Protein 3G5K (pdb70)

Secondary structure (DSSP, 8-state):
---------TT-GGGTSPPBPPPGGGTT-HHHHHHHHHHHHHHHHTT-SEEEGGGGT--BSEEEEEE-HHHHHTS-HHHHHHHT---EEEEEEEEEEEEEEEEEEEEEEE--TTSTTEEEEEEEEEEEEEEEE-TTS-EEEEEEEHHHHHHHHHHHHHHTT--GGGTS-GGG-EETT------/---------TT-GGGGS-PBPPPGGGTT-HHHHHHHHHHHHHHHHHT-SEEEGGGGT--BSEEEEEE-HHHHHTS-HHHHHHHT---EEEEEEEEEEEEEEEEEEEEEEE--TTSTTEEEEEEEEEEEEEEEE-TTS-EEEEEEEHHHHHHHHHHHHHHTT--GGGTS-GGG-EETT------/---------TT-GGGTS-PBPPPGGGTTSHHHHHHHHHHHHHHHHHT-SEEEGGGGT--BSEEEEEE-HHHHHHS-HHHHHHHT---EEEEEEEEEEEEEEEEEEEEEEE--TTSTTEEEEEEEEEEEEEEEE-TTS-EEEEEEEHHHHHHHHHHHHHHTT--GGGTS-GGG-EETT------/---------TT-GGGTSPPBPPPGGGTTSHHHHHHHHHHHHHHHHTT-SEEEGGGGT--BSEEEEEE-HHHHHHS-HHHHHHHT---EEEEEEEEEEEEEEEEEEEEEEE--TTSTTEEEEEEEEEEEEEEEE-TTS-EEEEEEEHHHHHHHHHHHHHHTT--GGGTS-GGG-EETT------

Foldseek 3Di:
DDDDFAFAAPPPQLQQAQAAADDPVQFPDDVLVVQVVVQVVVCVVVVHFKDASSRRVHRYAKMKGFFDPVSLVVDPPVVCVVQVNDGDHMDMFGPKDKAADAQDWDWDWDDDSNHPFKIFIFIFGFKMKIWHAGSNGHIDIDIDGGVRRVNVVQRVCSNNSHHRVVGGPVVRIDGPVDDDDDD/DDDDFAFAAPVPQLQQAAAAADDPVCQVHPVLVVQVVVQVVVCVVVVHFKGASSRRVHRYQKMKGFFDPVSQVVDPDVVCVLQVPDGDHMAMFGPKDKAADAQDWDWDWDDDSNHPFKIFIFIFGFKMKIWGAGSNRHIDIDIDGGPRRVNVVQRNCSNNSHHRVVGGPVVRMDGPVDDDDDD/DDDDFAFAAPVPQLQQAAAAADDPVCQVHPVVVVQVVVQVVVCVVVVHFKGASSRRVHRYGKMKGFFDPVNLVVDDPVVSVLQVDDGDHMAMFGPKDKAQDAADWDWDWDDDSRHPFKIFIFIFGFKMWMWGAGSNGDIDIGIHGGVSRVRVVQRVCSNNSDHRVVGGPVVGMDGPVDDDDDD/DDDDFAFAAPPPQLQQAQAAADDPVQFPHPVLVVQVVVQVVVCVVVVHAKGASSRRVHRYGKMKGFFDPVNLVVDDVVVSVLQVPDGDHMDMFGPKDKAADAQDWDWDWDDDSRHPQKIFIFIDGFKMKIWHAGSNRHIDIDIDGGNSRVNVVQHNCSNNSHHRVVGGPVVRMDGNVDDDDDD

Nearest PDB structures (foldseek):
  3g5k-assembly1_A  TM=1.005E+00  e=4.258E-39  Homo sapiens
  4je7-assembly1_A  TM=9.821E-01  e=3.597E-20  Arabidopsis thaliana
  1zxz-assembly1_B  TM=9.774E-01  e=1.050E-19  Arabidopsis thaliana
  6iky-assembly1_A  TM=9.535E-01  e=1.181E-16  Xanthomonas oryzae pv. oryzae KACC 10331
  5cwy-assembly1_A-2  TM=9.240E-01  e=1.499E-16  Xanthomonas oryzae pv. oryzae KACC 10331

Solvent-accessible surface area: 39511 Å² total; per-residue (Å²): 242,189,80,204,54,130,22,5,35,0,22,18,94,30,0,31,36,105,4,52,74,5,116,196,96,57,29,48,17,98,100,1,80,153,17,7,98,88,0,16,99,18,1,120,185,130,164,24,32,7,0,0,0,2,3,28,35,44,76,41,36,0,0,0,0,21,5,58,100,80,32,2,151,134,19,74,96,209,66,62,76,121,38,88,23,125,72,16,95,62,67,18,0,0,43,13,65,59,177,68,91,60,76,180,105,42,73,29,52,14,28,11,40,0,2,67,36,19,64,1,23,0,51,7,68,31,14,0,37,0,28,8,32,32,30,109,22,117,144,30,78,26,120,12,58,12,35,15,0,8,10,0,9,19,6,17,18,2,5,112,0,22,0,3,5,46,93,25,69,22,124,48,4,26,15,73,134,91,129,205,120,151,206,240,184,105,206,50,117,20,5,38,0,22,18,95,28,0,33,35,112,5,51,83,4,124,213,89,61,41,52,18,102,101,2,113,157,13,9,117,84,0,12,87,15,0,126,182,128,146,22,35,7,1,0,0,2,4,6,36,37,76,44,39,0,0,0,0,24,4,59,94,77,32,3,160,104,18,66,97,184,76,60,80,121,50,63,23,106,69,17,93,62,56,18,1,0,44,11,67,61,152,58,73,56,75,144,111,32,73,38,47,12,32,11,41,0,3,66,37,20,64,1,24,0,53,7,72,22,9,0,44,0,29,10,39,34,36,121,24,120,156,45,91,27,122,6,42,10,30,15,0,7,9,0,8,19,6,14,18,2,4,89,0,22,1,2,6,46,92,24,70,21,120,50,4,25,15,78,132,89,128,213,114,132,200,240,164,75,205,50,126,24,6,36,0,23,18,94,29,0,31,35,104,3,51,80,6,121,174,94,68,33,30,17,95,96,1,101,152,18,13,130,87,0,15,68,15,0,115,136,132,171,24,33,8,1,0,0,1,3,26,36,42,74,43,33,0,0,0,0,25,1,61,89,70,35,0,165,132,19,66,113,164,81,56,65,91,54,82,21,109,53,18,86,60,74,20,0,0,41,13,68,58,163,57,88,58,76,140,103,22,72,44,49,14,30,10,44,0,2,65,37,19,66,1,27,0,48,6,69,20,16,0,26,0,18,5,14,41,30,136,25,131,113,46,72,32,113,20,57,6,25,12,0,7,8,0,11,22,5,21,22,1,3,105,0,19,2,2,5,43,93,26,69,21,122,48,4,26,16,81,132,88,130,211,121,152,208,240,177,78,203,52,127,25,4,36,0,22,18,94,26,0,29,36,105,4,40,78,11,115,172,103,64,26,50,18,116,116,6,117,166,25,14,111,58,0,18,66,15,1,120,145,132,172,23,34,8,0,0,0,1,4,25,37,49,74,90,36,0,0,0,0,24,3,56,70,74,58,0,175,148,12,78,111,206,66,48,73,132,40,94,16,104,51,18,96,63,69,23,0,0,41,12,68,56,176,63,86,61,78,182,104,45,72,33,52,12,31,10,40,0,1,66,36,20,65,1,26,0,49,6,72,38,12,0,35,0,26,7,23,29,34,109,16,110,139,42,89,28,112,9,60,11,34,12,0,8,9,0,10,22,6,18,19,2,4,104,0,22,2,3,5,45,92,25,72,20,117,50,5,26,16,78,132,90,128,213,114,147,202

Sequence (732 aa):
HMSFSHVCQVGDPVLRGVAAPVERAQLGGPELQRLTQRLVQVMRRRRCVGLSAPQLGVPRQVLALELPEALCRECPPRQRALRQMEPFPLRVFVNPSLRVLDSRLVTFPEGCESVAGFLACVPRFQAVQISGLDPNGEQVVWQASGWAARIIQHEMDHLQGCLFIDKMDSRTFTNVYWMKVNDHMSFSHVCQVGDPVLRGVAAPVERAQLGGPELQRLTQRLVQVMRRRRCVGLSAPQLGVPRQVLALELPEALCRECPPRQRALRQMEPFPLRVFVNPSLRVLDSRLVTFPEGCESVAGFLACVPRFQAVQISGLDPNGEQVVWQASGWAARIIQHEMDHLQGCLFIDKMDSRTFTNVYWMKVNDHMSFSHVCQVGDPVLRGVAAPVERAQLGGPELQRLTQRLVQVMRRRRCVGLSAPQLGVPRQVLALELPEALCRECPPRQRALRQMEPFPLRVFVNPSLRVLDSRLVTFPEGCESVAGFLACVPRFQAVQISGLDPNGEQVVWQASGWAARIIQHEMDHLQGCLFIDKMDSRTFTNVYWMKVNDHMSFSHVCQVGDPVLRGVAAPVERAQLGGPELQRLTQRLVQVMRRRRCVGLSAPQLGVPRQVLALELPEALCRECPPRQRALRQMEPFPLRVFVNPSLRVLDSRLVTFPEGCESVAGFLACVPRFQAVQISGLDPNGEQVVWQASGWAARIIQHEMDHLQGCLFIDKMDSRTFTNVYWMKVND

CATH classification: 3.90.45.10

Radius of gyration: 39.13 Å; Cα contacts (8 Å, |Δi|>4): 1505; chains: 4; bounding box: 69×97×107 Å

Structure (mmCIF, N/CA/C/O backbone):
data_3G5K
#
_entry.id   3G5K
#
_cell.length_a   116.144
_cell.length_b   77.830
_cell.length_c   110.532
_cell.angle_alpha   90.00
_cell.angle_beta   107.46
_cell.angle_gamma   90.00
#
_symmetry.space_group_name_H-M   'C 1 2 1'
#
loop_
_entity.id
_entity.type
_entity.pdbx_description
1 polymer 'Peptide deformylase, mitochondrial'
2 non-polymer ACTINONIN
3 non-polymer 'COBALT (II) ION'
4 water water
#
loop_
_atom_site.group_PDB
_atom_site.id
_atom_site.type_symbol
_atom_site.label_atom_id
_atom_site.label_alt_id
_atom_site.label_comp_id
_atom_site.label_asym_id
_atom_site.label_entity_id
_atom_site.label_seq_id
_atom_site.pdbx_PDB_ins_code
_atom_site.Cartn_x
_atom_site.Cartn_y
_atom_site.Cartn_z
_atom_site.occupancy
_atom_site.B_iso_or_equiv
_atom_site.auth_seq_id
_atom_site.auth_comp_id
_atom_site.auth_asym_id
_atom_site.auth_atom_id
_atom_site.pdbx_PDB_model_num
ATOM 1 N N . HIS A 1 1 ? 37.378 34.048 26.996 1.00 50.99 3 HIS A N 1
ATOM 2 C CA . HIS A 1 1 ? 36.281 33.366 27.736 1.00 51.66 3 HIS A CA 1
ATOM 3 C C . HIS A 1 1 ? 36.048 31.981 27.154 1.00 48.59 3 HIS A C 1
ATOM 4 O O . HIS A 1 1 ? 36.333 31.712 25.988 1.00 47.80 3 HIS A O 1
ATOM 11 N N . MET A 1 2 ? 35.550 31.092 27.983 1.00 45.41 4 MET A N 1
ATOM 12 C CA . MET A 1 2 ? 35.376 29.713 27.517 1.00 42.41 4 MET A CA 1
ATOM 13 C C . MET A 1 2 ? 34.029 29.146 27.937 1.00 39.43 4 MET A C 1
ATOM 14 O O . MET A 1 2 ? 33.380 29.627 28.881 1.00 36.85 4 MET A O 1
ATOM 19 N N . SER A 1 3 ? 33.555 28.149 27.189 1.00 34.52 5 SER A N 1
ATOM 20 C CA . SER A 1 3 ? 32.341 27.475 27.602 1.00 30.61 5 SER A CA 1
ATOM 21 C C . SER A 1 3 ? 32.613 26.005 27.190 1.00 28.49 5 SER A C 1
ATOM 22 O O . SER A 1 3 ? 33.744 25.656 26.902 1.00 27.07 5 SER A O 1
ATOM 25 N N . PHE A 1 4 ? 31.578 25.194 27.213 1.00 22.07 6 PHE A N 1
ATOM 26 C CA . PHE A 1 4 ? 31.755 23.776 26.932 1.00 17.70 6 PHE A CA 1
ATOM 27 C C . PHE A 1 4 ? 30.878 23.498 25.763 1.00 19.24 6 PHE A C 1
ATOM 28 O O . PHE A 1 4 ? 29.786 24.079 25.680 1.00 20.43 6 PHE A O 1
ATOM 36 N N . SER A 1 5 ? 31.295 22.532 24.914 1.00 13.33 7 SER A N 1
ATOM 37 C CA . SER A 1 5 ? 30.486 22.132 23.803 1.00 12.94 7 SER A CA 1
ATOM 38 C C . SER A 1 5 ? 30.439 20.626 23.858 1.00 10.46 7 SER A C 1
ATOM 39 O O . SER A 1 5 ? 31.292 20.042 24.431 1.00 9.50 7 SER A O 1
ATOM 42 N N . HIS A 1 6 ? 29.372 20.029 23.337 1.00 9.72 8 HIS A N 1
ATOM 43 C CA . HIS A 1 6 ? 29.371 18.575 23.312 1.00 8.52 8 HIS A CA 1
ATOM 44 C C . HIS A 1 6 ? 28.798 18.081 21.979 1.00 8.43 8 HIS A C 1
ATOM 45 O O . HIS A 1 6 ? 27.976 18.735 21.336 1.00 10.11 8 HIS A O 1
ATOM 52 N N . VAL A 1 7 ? 29.320 16.952 21.568 1.00 7.71 9 VAL A N 1
ATOM 53 C CA . VAL A 1 7 ? 28.776 16.299 20.368 1.00 5.57 9 VAL A CA 1
ATOM 54 C C . VAL A 1 7 ? 27.708 15.326 20.820 1.00 5.78 9 VAL A C 1
ATOM 55 O O . VAL A 1 7 ? 27.975 14.399 21.612 1.00 6.82 9 VAL A O 1
ATOM 59 N N . CYS A 1 8 ? 26.485 15.580 20.355 1.00 6.65 10 CYS A N 1
ATOM 60 C CA . CYS A 1 8 ? 25.321 14.773 20.757 1.00 5.83 10 CYS A CA 1
ATOM 61 C C . CYS A 1 8 ? 25.571 13.295 20.300 1.00 4.01 10 CYS A C 1
ATOM 62 O O . CYS A 1 8 ? 26.115 13.035 19.196 1.00 6.48 10 CYS A O 1
ATOM 65 N N . GLN A 1 9 ? 25.117 12.348 21.117 1.00 3.95 11 GLN A N 1
ATOM 66 C CA . GLN A 1 9 ? 25.323 10.920 20.892 1.00 5.14 11 GLN A CA 1
ATOM 67 C C . GLN A 1 9 ? 24.001 10.239 20.491 1.00 6.34 11 GLN A C 1
ATOM 68 O O . GLN A 1 9 ? 22.917 10.722 20.850 1.00 7.24 11 GLN A O 1
ATOM 74 N N . VAL A 1 10 ? 24.156 9.103 19.816 1.00 5.86 12 VAL A N 1
ATOM 75 C CA . VAL A 1 10 ? 22.986 8.397 19.271 1.00 4.98 12 VAL A CA 1
ATOM 76 C C . VAL A 1 10 ? 22.020 8.057 20.380 1.00 4.93 12 VAL A C 1
ATOM 77 O O . VAL A 1 10 ? 22.382 7.613 21.432 1.00 6.60 12 VAL A O 1
ATOM 81 N N . GLY A 1 11 ? 20.748 8.356 20.087 1.00 5.59 13 GLY A N 1
ATOM 82 C CA . GLY A 1 11 ? 19.700 8.408 21.085 1.00 7.02 13 GLY A CA 1
ATOM 83 C C . GLY A 1 11 ? 19.071 9.764 21.149 1.00 7.16 13 GLY A C 1
ATOM 84 O O . GLY A 1 11 ? 17.839 9.881 21.360 1.00 7.05 13 GLY A O 1
ATOM 85 N N . ASP A 1 12 ? 19.906 10.811 21.021 1.00 6.19 14 ASP A N 1
ATOM 86 C CA . ASP A 1 12 ? 19.358 12.170 20.954 1.00 6.55 14 ASP A CA 1
ATOM 87 C C . ASP A 1 12 ? 18.535 12.337 19.695 1.00 8.35 14 ASP A C 1
ATOM 88 O O . ASP A 1 12 ? 19.055 12.150 18.631 1.00 7.41 14 ASP A O 1
ATOM 93 N N . PRO A 1 13 ? 17.252 12.672 19.796 1.00 8.33 15 PRO A N 1
ATOM 94 C CA . PRO A 1 13 ? 16.436 12.745 18.593 1.00 9.94 15 PRO A CA 1
ATOM 95 C C . PRO A 1 13 ? 16.899 13.783 17.595 1.00 8.26 15 PRO A C 1
ATOM 96 O O . PRO A 1 13 ? 16.473 13.668 16.386 1.00 9.11 15 PRO A O 1
ATOM 100 N N . VAL A 1 14 ? 17.652 14.801 18.020 1.00 8.53 16 VAL A N 1
ATOM 101 C CA . VAL A 1 14 ? 18.158 15.822 17.028 1.00 8.66 16 VAL A CA 1
ATOM 102 C C . VAL A 1 14 ? 18.956 15.144 15.905 1.00 9.06 16 VAL A C 1
ATOM 103 O O . VAL A 1 14 ? 19.019 15.670 14.807 1.00 10.91 16 VAL A O 1
ATOM 107 N N . LEU A 1 15 ? 19.548 13.963 16.191 1.00 6.98 17 LEU A N 1
ATOM 108 C CA . LEU A 1 15 ? 20.395 13.345 15.142 1.00 6.01 17 LEU A CA 1
ATOM 109 C C . LEU A 1 15 ? 19.568 12.633 14.094 1.00 7.04 17 LEU A C 1
ATOM 110 O O . LEU A 1 15 ? 20.128 12.250 13.001 1.00 7.40 17 LEU A O 1
ATOM 115 N N . ARG A 1 16 ? 18.274 12.397 14.386 1.00 8.19 18 ARG A N 1
ATOM 116 C CA . ARG A 1 16 ? 17.410 11.639 13.444 1.00 5.30 18 ARG A CA 1
ATOM 117 C C . ARG A 1 16 ? 16.383 12.497 12.736 1.00 9.60 18 ARG A C 1
ATOM 118 O O . ARG A 1 16 ? 15.631 11.954 11.899 1.00 9.97 18 ARG A O 1
ATOM 126 N N . GLY A 1 17 ? 16.279 13.760 13.119 1.00 9.98 19 GLY A N 1
ATOM 127 C CA . GLY A 1 17 ? 15.410 14.734 12.432 1.00 10.11 19 GLY A CA 1
ATOM 128 C C . GLY A 1 17 ? 15.942 15.132 11.075 1.00 12.57 19 GLY A C 1
ATOM 129 O O . GLY A 1 17 ? 17.123 14.959 10.791 1.00 11.09 19 GLY A O 1
ATOM 130 N N . VAL A 1 18 ? 15.095 15.796 10.259 1.00 11.94 20 VAL A N 1
ATOM 131 C CA . VAL A 1 18 ? 15.662 16.413 9.035 1.00 10.24 20 VAL A CA 1
ATOM 132 C C . VAL A 1 18 ? 15.863 17.877 9.363 1.00 10.71 20 VAL A C 1
ATOM 133 O O . VAL A 1 18 ? 14.928 18.602 9.720 1.00 12.27 20 VAL A O 1
ATOM 137 N N . ALA A 1 19 ? 17.109 18.328 9.274 1.00 10.94 21 ALA A N 1
ATOM 138 C CA . ALA A 1 19 ? 17.465 19.685 9.737 1.00 10.63 21 ALA A CA 1
ATOM 139 C C . ALA A 1 19 ? 16.735 20.729 8.817 1.00 11.03 21 ALA A C 1
ATOM 140 O O . ALA A 1 19 ? 16.528 20.443 7.655 1.00 12.07 21 ALA A O 1
ATOM 142 N N . ALA A 1 20 ? 16.347 21.829 9.475 1.00 12.20 22 ALA A N 1
ATOM 143 C CA . ALA A 1 20 ? 15.591 22.926 8.769 1.00 13.39 22 ALA A CA 1
ATOM 144 C C . ALA A 1 20 ? 16.639 23.788 8.029 1.00 12.35 22 ALA A C 1
ATOM 145 O O . ALA A 1 20 ? 17.758 23.959 8.445 1.00 12.44 22 ALA A O 1
ATOM 147 N N . PRO A 1 21 ? 16.233 24.344 6.915 1.00 12.47 23 PRO A N 1
ATOM 148 C CA . PRO A 1 21 ? 17.148 25.266 6.229 1.00 12.81 23 PRO A CA 1
ATOM 149 C C . PRO A 1 21 ? 17.457 26.508 7.058 1.00 13.14 23 PRO A C 1
ATOM 150 O O . PRO A 1 21 ? 16.639 26.901 7.901 1.00 14.63 23 PRO A O 1
ATOM 154 N N . VAL A 1 22 ? 18.590 27.141 6.783 1.00 13.31 24 VAL A N 1
ATOM 155 C CA . VAL A 1 22 ? 18.934 28.460 7.378 1.00 14.00 24 VAL A CA 1
ATOM 156 C C . VAL A 1 22 ? 18.169 29.492 6.495 1.00 15.93 24 VAL A C 1
ATOM 157 O O . VAL A 1 22 ? 18.259 29.440 5.273 1.00 17.50 24 VAL A O 1
ATOM 161 N N . GLU A 1 23 ? 17.370 30.341 7.158 1.00 18.71 25 GLU A N 1
ATOM 162 C CA . GLU A 1 23 ? 16.560 31.359 6.480 1.00 20.32 25 GLU A CA 1
ATOM 163 C C . GLU A 1 23 ? 17.473 32.478 5.942 1.00 20.17 25 GLU A C 1
ATOM 164 O O . GLU A 1 23 ? 18.504 32.816 6.571 1.00 18.00 25 GLU A O 1
ATOM 170 N N . ARG A 1 24 ? 17.040 33.088 4.821 1.00 19.60 26 ARG A N 1
ATOM 171 C CA . ARG A 1 24 ? 17.825 34.084 4.146 1.00 21.92 26 ARG A CA 1
ATOM 172 C C . ARG A 1 24 ? 18.194 35.196 5.148 1.00 20.18 26 ARG A C 1
ATOM 173 O O . ARG A 1 24 ? 19.297 35.715 5.148 1.00 18.37 26 ARG A O 1
ATOM 181 N N . ALA A 1 25 ? 17.287 35.481 6.080 1.00 20.77 27 ALA A N 1
ATOM 182 C CA . ALA A 1 25 ? 17.518 36.555 7.067 1.00 21.00 27 ALA A CA 1
ATOM 183 C C . ALA A 1 25 ? 18.636 36.297 7.992 1.00 21.13 27 ALA A C 1
ATOM 184 O O . ALA A 1 25 ? 19.128 37.226 8.635 1.00 19.08 27 ALA A O 1
ATOM 186 N N . GLN A 1 26 ? 18.973 35.005 8.196 1.00 17.20 28 GLN A N 1
ATOM 187 C CA . GLN A 1 26 ? 20.060 34.665 9.026 1.00 15.87 28 GLN A CA 1
ATOM 188 C C . GLN A 1 26 ? 21.439 34.612 8.355 1.00 14.69 28 GLN A C 1
ATOM 189 O O . GLN A 1 26 ? 22.459 34.601 9.062 1.00 13.66 28 GLN A O 1
ATOM 195 N N . LEU A 1 27 ? 21.473 34.630 7.021 1.00 12.25 29 LEU A N 1
ATOM 196 C CA . LEU A 1 27 ? 22.779 34.510 6.325 1.00 12.89 29 LEU A CA 1
ATOM 197 C C . LEU A 1 27 ? 23.622 35.764 6.658 1.00 14.75 29 LEU A C 1
ATOM 198 O O . LEU A 1 27 ? 23.021 36.860 6.742 1.00 14.02 29 LEU A O 1
ATOM 203 N N . GLY A 1 28 ? 24.954 35.582 6.776 1.00 12.57 30 GLY A N 1
ATOM 204 C CA . GLY A 1 28 ? 25.826 36.672 7.217 1.00 14.78 30 GLY A CA 1
ATOM 205 C C . GLY A 1 28 ? 25.734 37.126 8.682 1.00 15.22 30 GLY A C 1
ATOM 206 O O . GLY A 1 28 ? 26.578 37.947 9.127 1.00 14.92 30 GLY A O 1
ATOM 207 N N . GLY A 1 29 ? 24.733 36.642 9.413 1.00 15.44 31 GLY A N 1
ATOM 208 C CA . GLY A 1 29 ? 24.463 37.139 10.777 1.00 15.34 31 GLY A CA 1
ATOM 209 C C . GLY A 1 29 ? 25.314 36.513 11.858 1.00 19.00 31 GLY A C 1
ATOM 210 O O . GLY A 1 29 ? 26.031 35.531 11.679 1.00 15.66 31 GLY A O 1
ATOM 211 N N . PRO A 1 30 ? 25.282 37.151 13.027 1.00 16.72 32 PRO A N 1
ATOM 212 C CA . PRO A 1 30 ? 26.145 36.788 14.107 1.00 17.70 32 PRO A CA 1
ATOM 213 C C . PRO A 1 30 ? 25.813 35.432 14.702 1.00 16.30 32 PRO A C 1
ATOM 214 O O . PRO A 1 30 ? 26.731 34.730 15.113 1.00 18.06 32 PRO A O 1
ATOM 218 N N . GLU A 1 31 ? 24.527 35.078 14.737 1.00 16.14 33 GLU A N 1
ATOM 219 C CA . GLU A 1 31 ? 24.170 33.794 15.297 1.00 18.06 33 GLU A CA 1
ATOM 220 C C . GLU A 1 31 ? 24.709 32.655 14.420 1.00 16.87 33 GLU A C 1
ATOM 221 O O . GLU A 1 31 ? 25.310 31.633 14.953 1.00 16.35 33 GLU A O 1
ATOM 227 N N . LEU A 1 32 ? 24.571 32.810 13.104 1.00 15.83 34 LEU A N 1
ATOM 228 C CA . LEU A 1 32 ? 25.156 31.811 12.208 1.00 14.36 34 LEU A CA 1
ATOM 229 C C . LEU A 1 32 ? 26.708 31.767 12.258 1.00 15.70 34 LEU A C 1
ATOM 230 O O . LEU A 1 32 ? 27.337 30.723 12.194 1.00 13.27 34 LEU A O 1
ATOM 235 N N . GLN A 1 33 ? 27.328 32.930 12.410 1.00 15.26 35 GLN A N 1
ATOM 236 C CA . GLN A 1 33 ? 28.770 32.959 12.619 1.00 18.31 35 GLN A CA 1
ATOM 237 C C . GLN A 1 33 ? 29.191 32.229 13.894 1.00 16.74 35 GLN A C 1
ATOM 238 O O . GLN A 1 33 ? 30.205 31.543 13.883 1.00 17.17 35 GLN A O 1
ATOM 244 N N . ARG A 1 34 ? 28.449 32.409 14.980 1.00 15.45 36 ARG A N 1
ATOM 245 C CA . ARG A 1 34 ? 28.816 31.743 16.217 1.00 16.65 36 ARG A CA 1
ATOM 246 C C . ARG A 1 34 ? 28.695 30.233 15.971 1.00 14.75 36 ARG A C 1
ATOM 247 O O . ARG A 1 34 ? 29.517 29.463 16.503 1.00 16.85 36 ARG A O 1
ATOM 255 N N . LEU A 1 35 ? 27.645 29.825 15.252 1.00 13.30 37 LEU A N 1
ATOM 256 C CA . LEU A 1 35 ? 27.439 28.359 15.022 1.00 12.92 37 LEU A CA 1
ATOM 257 C C . LEU A 1 35 ? 28.562 27.796 14.174 1.00 12.95 37 LEU A C 1
ATOM 258 O O . LEU A 1 35 ? 29.106 26.704 14.502 1.00 12.21 37 LEU A O 1
ATOM 263 N N . THR A 1 36 ? 28.932 28.490 13.082 1.00 12.71 38 THR A N 1
ATOM 264 C CA . THR A 1 36 ? 29.999 27.979 12.190 1.00 12.49 38 THR A CA 1
ATOM 265 C C . THR A 1 36 ? 31.329 27.951 12.921 1.00 13.78 38 THR A C 1
ATOM 266 O O . THR A 1 36 ? 32.111 27.019 12.755 1.00 14.03 38 THR A O 1
ATOM 270 N N . GLN A 1 37 ? 31.620 28.955 13.771 1.00 13.98 39 GLN A N 1
ATOM 271 C CA . GLN A 1 37 ? 32.922 28.981 14.456 1.00 15.49 39 GLN A CA 1
ATOM 272 C C . GLN A 1 37 ? 32.969 27.836 15.429 1.00 15.41 39 GLN A C 1
ATOM 273 O O . GLN A 1 37 ? 33.970 27.194 15.564 1.00 15.72 39 GLN A O 1
ATOM 279 N N . ARG A 1 38 ? 31.865 27.567 16.080 1.00 13.78 40 ARG A N 1
ATOM 280 C CA . ARG A 1 38 ? 31.788 26.440 17.024 1.00 15.25 40 ARG A CA 1
ATOM 281 C C . ARG A 1 38 ? 31.945 25.116 16.351 1.00 14.71 40 ARG A C 1
ATOM 282 O O . ARG A 1 38 ? 32.678 24.213 16.840 1.00 12.85 40 ARG A O 1
ATOM 290 N N . LEU A 1 39 ? 31.266 24.918 15.229 1.00 12.44 41 LEU A N 1
ATOM 291 C CA . LEU A 1 39 ? 31.491 23.682 14.497 1.00 11.73 41 LEU A CA 1
ATOM 292 C C . LEU A 1 39 ? 32.936 23.514 14.146 1.00 13.22 41 LEU A C 1
ATOM 293 O O . LEU A 1 39 ? 33.484 22.415 14.300 1.00 12.50 41 LEU A O 1
ATOM 298 N N . VAL A 1 40 ? 33.589 24.554 13.554 1.00 10.09 42 VAL A N 1
ATOM 299 C CA . VAL A 1 40 ? 34.958 24.393 13.144 1.00 12.43 42 VAL A CA 1
ATOM 300 C C . VAL A 1 40 ? 35.858 24.139 14.352 1.00 13.25 42 VAL A C 1
ATOM 301 O O . VAL A 1 40 ? 36.756 23.311 14.271 1.00 12.79 42 VAL A O 1
ATOM 305 N N . GLN A 1 41 ? 35.612 24.834 15.465 1.00 12.77 43 GLN A N 1
ATOM 306 C CA . GLN A 1 41 ? 36.421 24.559 16.654 1.00 14.38 43 GLN A CA 1
ATOM 307 C C . GLN A 1 41 ? 36.331 23.126 17.200 1.00 12.99 43 GLN A C 1
ATOM 308 O O . GLN A 1 41 ? 37.345 22.489 17.538 1.00 12.80 43 GLN A O 1
ATOM 314 N N . VAL A 1 42 ? 35.092 22.610 17.236 1.00 10.40 44 VAL A N 1
ATOM 315 C CA . VAL A 1 42 ? 34.919 21.240 17.768 1.00 12.18 44 VAL A CA 1
ATOM 316 C C . VAL A 1 42 ? 35.514 20.258 16.826 1.00 10.36 44 VAL A C 1
ATOM 317 O O . VAL A 1 42 ? 36.219 19.287 17.177 1.00 12.21 44 VAL A O 1
ATOM 321 N N . MET A 1 43 ? 35.256 20.444 15.501 1.00 10.89 45 MET A N 1
ATOM 322 C CA . MET A 1 43 ? 35.858 19.595 14.496 1.00 11.14 45 MET A CA 1
ATOM 323 C C . MET A 1 43 ? 37.392 19.557 14.611 1.00 12.74 45 MET A C 1
ATOM 324 O O . MET A 1 43 ? 37.991 18.513 14.650 1.00 16.30 45 MET A O 1
ATOM 329 N N . ARG A 1 44 ? 38.053 20.706 14.773 1.00 15.26 46 ARG A N 1
ATOM 330 C CA . ARG A 1 44 ? 39.475 20.727 14.958 1.00 15.34 46 ARG A CA 1
ATOM 331 C C . ARG A 1 44 ? 39.999 20.150 16.297 1.00 16.55 46 ARG A C 1
ATOM 332 O O . ARG A 1 44 ? 40.988 19.436 16.310 1.00 18.08 46 ARG A O 1
ATOM 340 N N . ARG A 1 45 ? 39.274 20.407 17.355 1.00 13.79 47 ARG A N 1
ATOM 341 C CA . ARG A 1 45 ? 39.642 19.796 18.650 1.00 16.12 47 ARG A CA 1
ATOM 342 C C . ARG A 1 45 ? 39.603 18.301 18.642 1.00 16.45 47 ARG A C 1
ATOM 343 O O . ARG A 1 45 ? 40.450 17.616 19.249 1.00 17.36 47 ARG A O 1
ATOM 351 N N . ARG A 1 46 ? 38.576 17.751 17.986 1.00 13.29 48 ARG A N 1
ATOM 352 C CA . ARG A 1 46 ? 38.417 16.321 17.926 1.00 14.22 48 ARG A CA 1
ATOM 353 C C . ARG A 1 46 ? 39.192 15.623 16.806 1.00 15.57 48 ARG A C 1
ATOM 354 O O . ARG A 1 46 ? 39.115 14.423 16.634 1.00 17.28 48 ARG A O 1
ATOM 362 N N . ARG A 1 47 ? 39.940 16.386 16.012 1.00 16.41 49 ARG A N 1
ATOM 363 C CA . ARG A 1 47 ? 40.688 15.882 14.879 1.00 18.48 49 ARG A CA 1
ATOM 364 C C . ARG A 1 47 ? 39.787 15.026 13.933 1.00 18.16 49 ARG A C 1
ATOM 365 O O . ARG A 1 47 ? 40.194 13.972 13.441 1.00 20.00 49 ARG A O 1
ATOM 373 N N . CYS A 1 48 ? 38.556 15.481 13.679 1.00 15.05 50 CYS A N 1
ATOM 374 C CA . CYS A 1 48 ? 37.676 14.799 12.742 1.00 14.50 50 CYS A CA 1
ATOM 375 C C . CYS A 1 48 ? 37.627 15.699 11.459 1.00 13.58 50 CYS A C 1
ATOM 376 O O . CYS A 1 48 ? 38.161 16.814 11.487 1.00 18.04 50 CYS A O 1
ATOM 379 N N . VAL A 1 49 ? 37.096 15.204 10.379 1.00 11.28 51 VAL A N 1
ATOM 380 C CA . VAL A 1 49 ? 37.298 15.888 9.123 1.00 10.19 51 VAL A CA 1
ATOM 381 C C . VAL A 1 49 ? 35.982 16.484 8.659 1.00 11.17 51 VAL A C 1
ATOM 382 O O . VAL A 1 49 ? 35.917 17.143 7.641 1.00 10.38 51 VAL A O 1
ATOM 386 N N . GLY A 1 50 ? 34.914 16.230 9.385 1.00 9.29 52 GLY A N 1
ATOM 387 C CA . GLY A 1 50 ? 33.619 16.916 9.071 1.00 9.34 52 GLY A CA 1
ATOM 388 C C . GLY A 1 50 ? 32.761 16.987 10.325 1.00 8.88 52 GLY A C 1
ATOM 389 O O . GLY A 1 50 ? 32.956 16.182 11.258 1.00 9.74 52 GLY A O 1
ATOM 390 N N . LEU A 1 51 ? 31.811 17.894 10.378 1.00 6.93 53 LEU A N 1
ATOM 391 C CA . LEU A 1 51 ? 30.896 17.974 11.530 1.00 6.16 53 LEU A CA 1
ATOM 392 C C . LEU A 1 51 ? 29.667 18.741 11.079 1.00 8.25 53 LEU A C 1
ATOM 393 O O . LEU A 1 51 ? 29.797 19.639 10.239 1.00 11.21 53 LEU A O 1
ATOM 398 N N . SER A 1 52 ? 28.504 18.404 11.617 1.00 6.43 54 SER A N 1
ATOM 399 C CA . SER A 1 52 ? 27.235 19.064 11.192 1.00 8.38 54 SER A CA 1
ATOM 400 C C . SER A 1 52 ? 26.515 19.672 12.366 1.00 9.48 54 SER A C 1
ATOM 401 O O . SER A 1 52 ? 26.714 19.298 13.528 1.00 9.11 54 SER A O 1
ATOM 404 N N . ALA A 1 53 ? 25.742 20.708 12.107 1.00 7.53 55 ALA A N 1
ATOM 405 C CA . ALA A 1 53 ? 25.052 21.370 13.205 1.00 8.98 55 ALA A CA 1
ATOM 406 C C . ALA A 1 53 ? 24.192 20.516 14.089 1.00 8.10 55 ALA A C 1
ATOM 407 O O . ALA A 1 53 ? 24.170 20.723 15.303 1.00 8.33 55 ALA A O 1
ATOM 409 N N . PRO A 1 54 ? 23.449 19.550 13.518 1.00 7.29 56 PRO A N 1
ATOM 410 C CA . PRO A 1 54 ? 22.609 18.705 14.414 1.00 6.92 56 PRO A CA 1
ATOM 411 C C . PRO A 1 54 ? 23.469 18.025 15.485 1.00 7.01 56 PRO A C 1
ATOM 412 O O . PRO A 1 54 ? 22.981 17.687 16.597 1.00 9.08 56 PRO A O 1
ATOM 416 N N . GLN A 1 55 ? 24.747 17.771 15.168 1.00 6.29 57 GLN A N 1
ATOM 417 C CA . GLN A 1 55 ? 25.608 17.046 16.149 1.00 7.23 57 GLN A CA 1
ATOM 418 C C . GLN A 1 55 ? 26.009 17.992 17.267 1.00 8.37 57 GLN A C 1
ATOM 419 O O . GLN A 1 55 ? 26.475 17.509 18.301 1.00 8.35 57 GLN A O 1
ATOM 425 N N . LEU A 1 56 ? 25.847 19.320 17.104 1.00 7.61 58 LEU A N 1
ATOM 426 C CA . LEU A 1 56 ? 25.989 20.192 18.264 1.00 10.70 58 LEU A CA 1
ATOM 427 C C . LEU A 1 56 ? 24.606 20.628 18.786 1.00 13.58 58 LEU A C 1
ATOM 428 O O . LEU A 1 56 ? 24.477 21.711 19.478 1.00 15.83 58 LEU A O 1
ATOM 433 N N . GLY A 1 57 ? 23.560 19.862 18.474 1.00 8.93 59 GLY A N 1
ATOM 434 C CA . GLY A 1 57 ? 22.232 20.025 19.017 1.00 8.73 59 GLY A CA 1
ATOM 435 C C . GLY A 1 57 ? 21.413 21.107 18.250 1.00 9.20 59 GLY A C 1
ATOM 436 O O . GLY A 1 57 ? 20.396 21.560 18.755 1.00 12.01 59 GLY A O 1
ATOM 437 N N . VAL A 1 58 ? 21.879 21.519 17.077 1.00 9.84 60 VAL A N 1
ATOM 438 C CA . VAL A 1 58 ? 21.197 22.599 16.342 1.00 10.14 60 VAL A CA 1
ATOM 439 C C . VAL A 1 58 ? 20.644 22.043 15.033 1.00 9.74 60 VAL A C 1
ATOM 440 O O . VAL A 1 58 ? 21.421 21.642 14.096 1.00 10.91 60 VAL A O 1
ATOM 444 N N . PRO A 1 59 ? 19.283 21.942 14.922 1.00 11.25 61 PRO A N 1
ATOM 445 C CA . PRO A 1 59 ? 18.700 21.176 13.814 1.00 10.07 61 PRO A CA 1
ATOM 446 C C . PRO A 1 59 ? 18.595 22.124 12.570 1.00 11.65 61 PRO A C 1
ATOM 447 O O . PRO A 1 59 ? 17.496 22.423 12.069 1.00 13.45 61 PRO A O 1
ATOM 451 N N . ARG A 1 60 ? 19.752 22.571 12.070 1.00 9.85 62 ARG A N 1
ATOM 452 C CA . ARG A 1 60 ? 19.825 23.490 10.896 1.00 7.92 62 ARG A CA 1
ATOM 453 C C . ARG A 1 60 ? 20.792 22.907 9.911 1.00 9.45 62 ARG A C 1
ATOM 454 O O . ARG A 1 60 ? 21.746 22.148 10.262 1.00 9.39 62 ARG A O 1
ATOM 462 N N . GLN A 1 61 ? 20.562 23.254 8.622 1.00 9.45 63 GLN A N 1
ATOM 463 C CA . GLN A 1 61 ? 21.360 22.676 7.526 1.00 9.22 63 GLN A CA 1
ATOM 464 C C . GLN A 1 61 ? 22.677 23.414 7.382 1.00 10.97 63 GLN A C 1
ATOM 465 O O . GLN A 1 61 ? 22.895 24.257 6.492 1.00 10.22 63 GLN A O 1
ATOM 471 N N . VAL A 1 62 ? 23.621 23.082 8.251 1.00 9.38 64 VAL A N 1
ATOM 472 C CA . VAL A 1 62 ? 24.955 23.684 8.214 1.00 8.15 64 VAL A CA 1
ATOM 473 C C . VAL A 1 62 ? 25.981 22.568 8.509 1.00 9.95 64 VAL A C 1
ATOM 474 O O . VAL A 1 62 ? 25.784 21.761 9.440 1.00 9.91 64 VAL A O 1
ATOM 478 N N . LEU A 1 63 ? 27.045 22.543 7.719 1.00 7.61 65 LEU A N 1
ATOM 479 C CA . LEU A 1 63 ? 28.087 21.505 7.985 1.00 8.86 65 LEU A CA 1
ATOM 480 C C . LEU A 1 63 ? 29.436 22.140 7.637 1.00 9.50 65 LEU A C 1
ATOM 481 O O . LEU A 1 63 ? 29.534 23.090 6.872 1.00 9.88 65 LEU A O 1
ATOM 486 N N . ALA A 1 64 ? 30.506 21.551 8.197 1.00 8.42 66 ALA A N 1
ATOM 487 C CA . ALA A 1 64 ? 31.855 22.048 7.824 1.00 9.23 66 ALA A CA 1
ATOM 488 C C . ALA A 1 64 ? 32.707 20.798 7.486 1.00 10.26 66 ALA A C 1
ATOM 489 O O . ALA A 1 64 ? 32.442 19.669 7.983 1.00 9.58 66 ALA A O 1
ATOM 491 N N . LEU A 1 65 ? 33.731 20.963 6.658 1.00 8.91 67 LEU A N 1
ATOM 492 C CA . LEU A 1 65 ? 34.552 19.850 6.202 1.00 10.44 67 LEU A CA 1
ATOM 493 C C . LEU A 1 65 ? 35.996 20.406 6.129 1.00 10.32 67 LEU A C 1
ATOM 494 O O . LEU A 1 65 ? 36.178 21.516 5.595 1.00 10.31 67 LEU A O 1
ATOM 499 N N . GLU A 1 66 ? 36.976 19.612 6.587 1.00 8.90 68 GLU A N 1
ATOM 500 C CA . GLU A 1 66 ? 38.379 20.096 6.497 1.00 11.21 68 GLU A CA 1
ATOM 501 C C . GLU A 1 66 ? 39.296 18.912 6.757 1.00 12.64 68 GLU A C 1
ATOM 502 O O . GLU A 1 66 ? 39.099 18.153 7.736 1.00 10.97 68 GLU A O 1
ATOM 508 N N . LEU A 1 67 ? 40.319 18.750 5.901 1.00 12.38 69 LEU A N 1
ATOM 509 C CA . LEU A 1 67 ? 41.306 17.679 6.115 1.00 13.02 69 LEU A CA 1
ATOM 510 C C . LEU A 1 67 ? 42.697 18.281 5.999 1.00 13.64 69 LEU A C 1
ATOM 511 O O . LEU A 1 67 ? 43.283 18.347 4.918 1.00 13.42 69 LEU A O 1
ATOM 516 N N . PRO A 1 68 ? 43.230 18.728 7.136 1.00 14.26 70 PRO A N 1
ATOM 517 C CA . PRO A 1 68 ? 44.603 19.300 7.077 1.00 18.41 70 PRO A CA 1
ATOM 518 C C . PRO A 1 68 ? 45.662 18.271 6.720 1.00 16.07 70 PRO A C 1
ATOM 519 O O . PRO A 1 68 ? 45.458 17.111 6.864 1.00 16.29 70 PRO A O 1
ATOM 523 N N . GLU A 1 69 ? 46.792 18.766 6.182 1.00 17.73 71 GLU A N 1
ATOM 524 C CA . GLU A 1 69 ? 47.882 17.935 5.769 1.00 19.48 71 GLU A CA 1
ATOM 525 C C . GLU A 1 69 ? 48.359 17.019 6.895 1.00 17.65 71 GLU A C 1
ATOM 526 O O . GLU A 1 69 ? 48.604 15.869 6.631 1.00 18.25 71 GLU A O 1
ATOM 532 N N . ALA A 1 70 ? 48.460 17.553 8.129 1.00 19.40 72 ALA A N 1
ATOM 533 C CA . ALA A 1 70 ? 49.088 16.769 9.236 1.00 19.99 72 ALA A CA 1
ATOM 534 C C . ALA A 1 70 ? 48.205 15.627 9.580 1.00 19.33 72 ALA A C 1
ATOM 535 O O . ALA A 1 70 ? 48.653 14.461 9.662 1.00 20.00 72 ALA A O 1
ATOM 537 N N . LEU A 1 71 ? 46.896 15.942 9.676 1.00 20.20 73 LEU A N 1
ATOM 538 C CA . LEU A 1 71 ? 45.928 14.884 9.977 1.00 21.47 73 LEU A CA 1
ATOM 539 C C . LEU A 1 71 ? 45.903 13.848 8.879 1.00 20.39 73 LEU A C 1
ATOM 540 O O . LEU A 1 71 ? 45.887 12.608 9.095 1.00 21.81 73 LEU A O 1
ATOM 545 N N . CYS A 1 72 ? 45.933 14.316 7.632 1.00 21.38 74 CYS A N 1
ATOM 546 C CA . CYS A 1 72 ? 46.084 13.451 6.524 1.00 20.42 74 CYS A CA 1
ATOM 547 C C . CYS A 1 72 ? 47.335 12.523 6.569 1.00 25.35 74 CYS A C 1
ATOM 548 O O . CYS A 1 72 ? 47.266 11.333 6.309 1.00 25.79 74 CYS A O 1
ATOM 551 N N . ARG A 1 73 ? 48.476 13.073 7.000 1.00 25.85 75 ARG A N 1
ATOM 552 C CA . ARG A 1 73 ? 49.696 12.297 7.040 1.00 28.70 75 ARG A CA 1
ATOM 553 C C . ARG A 1 73 ? 49.798 11.330 8.232 1.00 29.17 75 ARG A C 1
ATOM 554 O O . ARG A 1 73 ? 50.724 10.536 8.268 1.00 30.38 75 ARG A O 1
ATOM 562 N N . GLU A 1 74 ? 48.863 11.385 9.173 1.00 29.38 76 GLU A N 1
ATOM 563 C CA . GLU A 1 74 ? 48.791 10.367 10.223 1.00 31.23 76 GLU A CA 1
ATOM 564 C C . GLU A 1 74 ? 48.460 9.032 9.569 1.00 31.36 76 GLU A C 1
ATOM 565 O O . GLU A 1 74 ? 48.711 7.973 10.131 1.00 30.14 76 GLU A O 1
ATOM 571 N N . CYS A 1 75 ? 47.754 9.066 8.432 1.00 28.07 77 CYS A N 1
ATOM 572 C CA . CYS A 1 75 ? 47.394 7.813 7.800 1.00 29.37 77 CYS A CA 1
ATOM 573 C C . CYS A 1 75 ? 48.635 7.362 6.944 1.00 29.04 77 CYS A C 1
ATOM 574 O O . CYS A 1 75 ? 49.188 8.188 6.237 1.00 29.98 77 CYS A O 1
ATOM 577 N N . PRO A 1 76 ? 49.096 6.076 7.046 1.00 29.30 78 PRO A N 1
ATOM 578 C CA . PRO A 1 76 ? 50.271 5.630 6.301 1.00 29.14 78 PRO A CA 1
ATOM 579 C C . PRO A 1 76 ? 50.027 5.758 4.783 1.00 29.29 78 PRO A C 1
ATOM 580 O O . PRO A 1 76 ? 48.864 5.565 4.346 1.00 26.86 78 PRO A O 1
ATOM 584 N N . PRO A 1 77 ? 51.102 6.073 3.990 1.00 28.41 79 PRO A N 1
ATOM 585 C CA . PRO A 1 77 ? 50.977 6.390 2.540 1.00 28.99 79 PRO A CA 1
ATOM 586 C C . PRO A 1 77 ? 50.186 5.296 1.762 1.00 28.15 79 PRO A C 1
ATOM 587 O O . PRO A 1 77 ? 49.380 5.652 0.894 1.00 26.92 79 PRO A O 1
ATOM 591 N N . ARG A 1 78 ? 50.395 4.021 2.121 1.00 27.11 80 ARG A N 1
ATOM 592 C CA . ARG A 1 78 ? 49.801 2.901 1.392 1.00 27.53 80 ARG A CA 1
ATOM 593 C C . ARG A 1 78 ? 48.269 2.929 1.603 1.00 25.98 80 ARG A C 1
ATOM 594 O O . ARG A 1 78 ? 47.490 2.703 0.650 1.00 24.19 80 ARG A O 1
ATOM 602 N N . GLN A 1 79 ? 47.887 3.154 2.859 1.00 23.48 81 GLN A N 1
ATOM 603 C CA . GLN A 1 79 ? 46.454 3.263 3.204 1.00 24.79 81 GLN A CA 1
ATOM 604 C C . GLN A 1 79 ? 45.869 4.594 2.583 1.00 22.36 81 GLN A C 1
ATOM 605 O O . GLN A 1 79 ? 44.661 4.638 2.215 1.00 21.51 81 GLN A O 1
ATOM 611 N N . ARG A 1 80 ? 46.677 5.668 2.523 1.00 22.06 82 ARG A N 1
ATOM 612 C CA . ARG A 1 80 ? 46.202 6.920 1.950 1.00 20.88 82 ARG A CA 1
ATOM 613 C C . ARG A 1 80 ? 45.946 6.724 0.522 1.00 20.39 82 ARG A C 1
ATOM 614 O O . ARG A 1 80 ? 44.954 7.241 -0.034 1.00 20.29 82 ARG A O 1
ATOM 622 N N . ALA A 1 81 ? 46.845 5.992 -0.149 1.00 18.49 83 ALA A N 1
ATOM 623 C CA . ALA A 1 81 ? 46.656 5.788 -1.571 1.00 20.07 83 ALA A CA 1
ATOM 624 C C . ALA A 1 81 ? 45.432 4.919 -1.833 1.00 19.49 83 ALA A C 1
ATOM 625 O O . ALA A 1 81 ? 44.657 5.211 -2.777 1.00 22.03 83 ALA A O 1
ATOM 627 N N . LEU A 1 82 ? 45.286 3.864 -1.045 1.00 19.34 84 LEU A N 1
ATOM 628 C CA . LEU A 1 82 ? 44.164 2.933 -1.206 1.00 18.64 84 LEU A CA 1
ATOM 629 C C . LEU A 1 82 ? 42.816 3.686 -1.084 1.00 17.70 84 LEU A C 1
ATOM 630 O O . LEU A 1 82 ? 41.877 3.535 -1.893 1.00 17.75 84 LEU A O 1
ATOM 635 N N . ARG A 1 83 ? 42.722 4.493 -0.040 1.00 13.88 85 ARG A N 1
ATOM 636 C CA . ARG A 1 83 ? 41.485 5.279 0.231 1.00 15.77 85 ARG A CA 1
ATOM 637 C C . ARG A 1 83 ? 41.381 6.553 -0.590 1.00 14.47 85 ARG A C 1
ATOM 638 O O . ARG A 1 83 ? 40.377 7.233 -0.510 1.00 13.56 85 ARG A O 1
ATOM 646 N N . GLN A 1 84 ? 42.397 6.843 -1.454 1.00 14.01 86 GLN A N 1
ATOM 647 C CA . GLN A 1 84 ? 42.311 8.107 -2.223 1.00 14.82 86 GLN A CA 1
ATOM 648 C C . GLN A 1 84 ? 42.098 9.302 -1.267 1.00 15.47 86 GLN A C 1
ATOM 649 O O . GLN A 1 84 ? 41.239 10.142 -1.502 1.00 15.80 86 GLN A O 1
ATOM 655 N N . MET A 1 85 ? 42.930 9.354 -0.245 1.00 13.12 87 MET A N 1
ATOM 656 C CA . MET A 1 85 ? 42.845 10.349 0.736 1.00 15.03 87 MET A CA 1
ATOM 657 C C . MET A 1 85 ? 43.847 11.498 0.405 1.00 17.36 87 MET A C 1
ATOM 658 O O . MET A 1 85 ? 45.073 11.209 0.314 1.00 18.69 87 MET A O 1
ATOM 663 N N . GLU A 1 86 ? 43.359 12.732 0.339 1.00 14.29 88 GLU A N 1
ATOM 664 C CA . GLU A 1 86 ? 44.257 13.854 0.098 1.00 16.36 88 GLU A CA 1
ATOM 665 C C . GLU A 1 86 ? 43.769 15.002 0.943 1.00 15.59 88 GLU A C 1
ATOM 666 O O . GLU A 1 86 ? 42.551 15.083 1.257 1.00 14.54 88 GLU A O 1
ATOM 672 N N . PRO A 1 87 ? 44.678 15.952 1.261 1.00 15.67 89 PRO A N 1
ATOM 673 C CA . PRO A 1 87 ? 44.184 17.006 2.129 1.00 14.05 89 PRO A CA 1
ATOM 674 C C . PRO A 1 87 ? 43.264 17.958 1.355 1.00 14.13 89 PRO A C 1
ATOM 675 O O . PRO A 1 87 ? 43.336 18.040 0.089 1.00 15.38 89 PRO A O 1
ATOM 679 N N . PHE A 1 88 ? 42.417 18.682 2.080 1.00 11.55 90 PHE A N 1
ATOM 680 C CA . PHE A 1 88 ? 41.655 19.754 1.463 1.00 11.63 90 PHE A CA 1
ATOM 681 C C . PHE A 1 88 ? 41.298 20.798 2.495 1.00 13.13 90 PHE A C 1
ATOM 682 O O . PHE A 1 88 ? 41.296 20.538 3.707 1.00 13.87 90 PHE A O 1
ATOM 690 N N . PRO A 1 89 ? 41.024 22.032 2.019 1.00 13.19 91 PRO A N 1
ATOM 691 C CA . PRO A 1 89 ? 40.928 23.158 3.020 1.00 13.53 91 PRO A CA 1
ATOM 692 C C . PRO A 1 89 ? 39.497 23.144 3.603 1.00 13.14 91 PRO A C 1
ATOM 693 O O . PRO A 1 89 ? 38.554 22.463 3.047 1.00 14.49 91 PRO A O 1
ATOM 697 N N . LEU A 1 90 ? 39.313 24.012 4.593 1.00 12.48 92 LEU A N 1
ATOM 698 C CA . LEU A 1 90 ? 38.042 24.158 5.222 1.00 11.19 92 LEU A CA 1
ATOM 699 C C . LEU A 1 90 ? 37.027 24.711 4.235 1.00 12.54 92 LEU A C 1
ATOM 700 O O . LEU A 1 90 ? 37.277 25.775 3.545 1.00 12.46 92 LEU A O 1
ATOM 705 N N . ARG A 1 91 ? 35.858 24.075 4.196 1.00 9.91 93 ARG A N 1
ATOM 706 C CA . ARG A 1 91 ? 34.643 24.636 3.577 1.00 11.85 93 ARG A CA 1
ATOM 707 C C . ARG A 1 91 ? 33.502 24.448 4.508 1.00 11.17 93 ARG A C 1
ATOM 708 O O . ARG A 1 91 ? 33.372 23.439 5.184 1.00 13.57 93 ARG A O 1
ATOM 716 N N . VAL A 1 92 ? 32.667 25.496 4.541 1.00 11.04 94 VAL A N 1
ATOM 717 C CA . VAL A 1 92 ? 31.453 25.446 5.409 1.00 10.43 94 VAL A CA 1
ATOM 718 C C . VAL A 1 92 ? 30.302 25.605 4.447 1.00 11.27 94 VAL A C 1
ATOM 719 O O . VAL A 1 92 ? 30.290 26.580 3.577 1.00 11.05 94 VAL A O 1
ATOM 723 N N . PHE A 1 93 ? 29.315 24.751 4.551 1.00 9.21 95 PHE A N 1
ATOM 724 C CA . PHE A 1 93 ? 28.156 24.765 3.625 1.00 9.67 95 PHE A CA 1
ATOM 725 C C . PHE A 1 93 ? 26.892 25.038 4.433 1.00 12.25 95 PHE A C 1
ATOM 726 O O . PHE A 1 93 ? 26.648 24.395 5.499 1.00 12.83 95 PHE A O 1
ATOM 734 N N . VAL A 1 94 ? 26.004 25.879 3.858 1.00 9.16 96 VAL A N 1
ATOM 735 C CA . VAL A 1 94 ? 24.680 26.168 4.433 1.00 9.81 96 VAL A CA 1
ATOM 736 C C . VAL A 1 94 ? 23.687 25.747 3.370 1.00 10.68 96 VAL A C 1
ATOM 737 O O . VAL A 1 94 ? 23.911 26.009 2.163 1.00 10.11 96 VAL A O 1
ATOM 741 N N . ASN A 1 95 ? 22.611 25.095 3.813 1.00 9.75 97 ASN A N 1
ATOM 742 C CA . ASN A 1 95 ? 21.583 24.553 2.937 1.00 11.23 97 ASN A CA 1
ATOM 743 C C . ASN A 1 95 ? 22.113 23.827 1.696 1.00 12.23 97 ASN A C 1
ATOM 744 O O . ASN A 1 95 ? 21.694 24.144 0.535 1.00 12.51 97 ASN A O 1
ATOM 749 N N . PRO A 1 96 ? 22.985 22.826 1.875 1.00 11.13 98 PRO A N 1
ATOM 750 C CA . PRO A 1 96 ? 23.571 22.149 0.772 1.00 10.95 98 PRO A CA 1
ATOM 751 C C . PRO A 1 96 ? 22.744 21.117 0.141 1.00 11.76 98 PRO A C 1
ATOM 752 O O . PRO A 1 96 ? 21.764 20.613 0.750 1.00 12.22 98 PRO A O 1
ATOM 756 N N . SER A 1 97 ? 23.056 20.830 -1.136 1.00 11.21 99 SER A N 1
ATOM 757 C CA . SER A 1 97 ? 22.389 19.727 -1.795 1.00 12.89 99 SER A CA 1
ATOM 758 C C . SER A 1 97 ? 23.526 18.876 -2.367 1.00 13.07 99 SER A C 1
ATOM 759 O O . SER A 1 97 ? 24.647 19.327 -2.554 1.00 10.76 99 SER A O 1
ATOM 762 N N . LEU A 1 98 ? 23.209 17.598 -2.657 1.00 11.79 100 LEU A N 1
ATOM 763 C CA . LEU A 1 98 ? 24.256 16.643 -3.088 1.00 10.49 100 LEU A CA 1
ATOM 764 C C . LEU A 1 98 ? 23.852 16.028 -4.432 1.00 13.48 100 LEU A C 1
ATOM 765 O O . LEU A 1 98 ? 22.648 15.662 -4.625 1.00 12.44 100 LEU A O 1
ATOM 770 N N . ARG A 1 99 ? 24.821 15.960 -5.354 1.00 11.73 101 ARG A N 1
ATOM 771 C CA . ARG A 1 99 ? 24.544 15.271 -6.640 1.00 13.94 101 ARG A CA 1
ATOM 772 C C . ARG A 1 99 ? 25.586 14.201 -6.789 1.00 12.78 101 ARG A C 1
ATOM 773 O O . ARG A 1 99 ? 26.769 14.412 -6.515 1.00 13.24 101 ARG A O 1
ATOM 781 N N . VAL A 1 100 ? 25.163 13.022 -7.190 1.00 12.30 102 VAL A N 1
ATOM 782 C CA . VAL A 1 100 ? 26.173 11.968 -7.330 1.00 11.52 102 VAL A CA 1
ATOM 783 C C . VAL A 1 100 ? 26.782 12.059 -8.725 1.00 13.39 102 VAL A C 1
ATOM 784 O O . VAL A 1 100 ? 26.011 12.145 -9.736 1.00 16.04 102 VAL A O 1
ATOM 788 N N . LEU A 1 101 ? 28.103 12.033 -8.774 1.00 10.89 103 LEU A N 1
ATOM 789 C CA . LEU A 1 101 ? 28.776 12.188 -10.099 1.00 13.26 103 LEU A CA 1
ATOM 790 C C . LEU A 1 101 ? 29.316 10.874 -10.608 1.00 15.10 103 LEU A C 1
ATOM 791 O O . LEU A 1 101 ? 29.375 10.692 -11.819 1.00 15.08 103 LEU A O 1
ATOM 796 N N . ASP A 1 102 ? 29.669 9.962 -9.688 1.00 14.57 104 ASP A N 1
ATOM 797 C CA . ASP A 1 102 ? 30.126 8.615 -10.076 1.00 12.75 104 ASP A CA 1
ATOM 798 C C . ASP A 1 102 ? 29.514 7.688 -9.016 1.00 12.58 104 ASP A C 1
ATOM 799 O O . ASP A 1 102 ? 29.886 7.774 -7.837 1.00 10.63 104 ASP A O 1
ATOM 804 N N . SER A 1 103 ? 28.549 6.890 -9.452 1.00 12.39 105 SER A N 1
ATOM 805 C CA . SER A 1 103 ? 27.788 6.040 -8.532 1.00 13.06 105 SER A CA 1
ATOM 806 C C . SER A 1 103 ? 28.473 4.754 -8.210 1.00 12.00 105 SER A C 1
ATOM 807 O O . SER A 1 103 ? 27.876 3.930 -7.430 1.00 12.34 105 SER A O 1
ATOM 810 N N . ARG A 1 104 ? 29.701 4.552 -8.705 1.00 10.83 106 ARG A N 1
ATOM 811 C CA . ARG A 1 104 ? 30.432 3.345 -8.261 1.00 10.42 106 ARG A CA 1
ATOM 812 C C . ARG A 1 104 ? 30.584 3.350 -6.746 1.00 9.86 106 ARG A C 1
ATOM 813 O O . ARG A 1 104 ? 30.884 4.391 -6.176 1.00 11.53 106 ARG A O 1
ATOM 821 N N . LEU A 1 105 ? 30.388 2.181 -6.105 1.00 9.34 107 LEU A N 1
ATOM 822 C CA . LEU A 1 105 ? 30.469 2.157 -4.618 1.00 9.84 107 LEU A CA 1
ATOM 823 C C . LEU A 1 105 ? 31.877 1.718 -4.180 1.00 9.06 107 LEU A C 1
ATOM 824 O O . LEU A 1 105 ? 32.482 0.802 -4.799 1.00 10.36 107 LEU A O 1
ATOM 829 N N . VAL A 1 106 ? 32.314 2.287 -3.041 1.00 9.60 108 VAL A N 1
ATOM 830 C CA . VAL A 1 106 ? 33.627 1.998 -2.505 1.00 9.45 108 VAL A CA 1
ATOM 831 C C . VAL A 1 106 ? 33.369 1.730 -0.997 1.00 8.55 108 VAL A C 1
ATOM 832 O O . VAL A 1 106 ? 32.614 2.486 -0.385 1.00 9.34 108 VAL A O 1
ATOM 836 N N . THR A 1 107 ? 33.949 0.635 -0.489 1.00 6.89 109 THR A N 1
ATOM 837 C CA . THR A 1 107 ? 33.623 0.248 0.916 1.00 7.19 109 THR A CA 1
ATOM 838 C C . THR A 1 107 ? 34.848 0.274 1.767 1.00 8.23 109 THR A C 1
ATOM 839 O O . THR A 1 107 ? 35.829 -0.444 1.527 1.00 10.20 109 THR A O 1
ATOM 843 N N . PHE A 1 108 ? 34.770 1.078 2.857 1.00 9.69 110 PHE A N 1
ATOM 844 C CA . PHE A 1 108 ? 35.843 1.147 3.845 1.00 8.18 110 PHE A CA 1
ATOM 845 C C . PHE A 1 108 ? 35.192 1.439 5.209 1.00 8.67 110 PHE A C 1
ATOM 846 O O . PHE A 1 108 ? 34.055 1.898 5.256 1.00 8.12 110 PHE A O 1
ATOM 854 N N . PRO A 1 109 ? 35.937 1.232 6.305 1.00 8.48 111 PRO A N 1
ATOM 855 C CA . PRO A 1 109 ? 35.452 1.563 7.653 1.00 9.63 111 PRO A CA 1
ATOM 856 C C . PRO A 1 109 ? 35.374 3.048 7.861 1.00 9.53 111 PRO A C 1
ATOM 857 O O . PRO A 1 109 ? 36.289 3.840 7.417 1.00 10.41 111 PRO A O 1
ATOM 861 N N . GLU A 1 110 ? 34.311 3.454 8.538 1.00 8.64 112 GLU A N 1
ATOM 862 C CA . GLU A 1 110 ? 34.250 4.890 8.996 1.00 9.53 112 GLU A CA 1
ATOM 863 C C . GLU A 1 110 ? 33.610 4.848 10.369 1.00 8.75 112 GLU A C 1
ATOM 864 O O . GLU A 1 110 ? 33.066 3.828 10.783 1.00 7.58 112 GLU A O 1
ATOM 870 N N . GLY A 1 111 ? 33.711 5.994 11.038 1.00 7.33 113 GLY A N 1
ATOM 871 C CA . GLY A 1 111 ? 33.118 6.142 12.370 1.00 7.79 113 GLY A CA 1
ATOM 872 C C . GLY A 1 111 ? 32.440 7.481 12.448 1.00 9.38 113 GLY A C 1
ATOM 873 O O . GLY A 1 111 ? 32.586 8.268 11.523 1.00 13.33 113 GLY A O 1
ATOM 874 N N . CYS A 1 112 ? 31.825 7.775 13.559 1.00 7.12 114 CYS A N 1
ATOM 875 C CA . CYS A 1 112 ? 31.066 9.035 13.618 1.00 5.58 114 CYS A CA 1
ATOM 876 C C . CYS A 1 112 ? 31.308 9.544 15.074 1.00 5.88 114 CYS A C 1
ATOM 877 O O . CYS A 1 112 ? 31.272 8.772 16.067 1.00 6.41 114 CYS A O 1
ATOM 880 N N . GLU A 1 113 ? 31.524 10.831 15.162 1.00 5.98 115 GLU A N 1
ATOM 881 C CA . GLU A 1 113 ? 31.695 11.396 16.531 1.00 7.31 115 GLU A CA 1
ATOM 882 C C . GLU A 1 113 ? 30.442 11.272 17.388 1.00 6.90 115 GLU A C 1
ATOM 883 O O . GLU A 1 113 ? 30.540 11.375 18.603 1.00 7.39 115 GLU A O 1
ATOM 889 N N . SER A 1 114 ? 29.265 11.149 16.753 1.00 6.60 116 SER A N 1
ATOM 890 C CA . SER A 1 114 ? 27.996 10.892 17.513 1.00 6.22 116 SER A CA 1
ATOM 891 C C . SER A 1 114 ? 27.688 9.428 17.847 1.00 5.98 116 SER A C 1
ATOM 892 O O . SER A 1 114 ? 26.648 9.087 18.426 1.00 7.57 116 SER A O 1
ATOM 895 N N . VAL A 1 115 ? 28.615 8.490 17.467 1.00 6.19 117 VAL A N 1
ATOM 896 C CA . VAL A 1 115 ? 28.559 7.065 17.868 1.00 5.36 117 VAL A CA 1
ATOM 897 C C . VAL A 1 115 ? 29.942 6.743 18.387 1.00 6.40 117 VAL A C 1
ATOM 898 O O . VAL A 1 115 ? 30.647 5.913 17.783 1.00 7.23 117 VAL A O 1
ATOM 902 N N . ALA A 1 116 ? 30.363 7.474 19.407 1.00 7.43 118 ALA A N 1
ATOM 903 C CA . ALA A 1 116 ? 31.777 7.478 19.842 1.00 8.09 118 ALA A CA 1
ATOM 904 C C . ALA A 1 116 ? 32.285 6.004 20.109 1.00 7.67 118 ALA A C 1
ATOM 905 O O . ALA A 1 116 ? 31.671 5.255 20.854 1.00 10.72 118 ALA A O 1
ATOM 907 N N . GLY A 1 117 ? 33.440 5.751 19.498 1.00 10.03 119 GLY A N 1
ATOM 908 C CA . GLY A 1 117 ? 34.193 4.549 19.859 1.00 10.29 119 GLY A CA 1
ATOM 909 C C . GLY A 1 117 ? 33.961 3.355 18.971 1.00 7.45 119 GLY A C 1
ATOM 910 O O . GLY A 1 117 ? 34.450 2.251 19.299 1.00 7.91 119 GLY A O 1
ATOM 911 N N . PHE A 1 118 ? 33.198 3.512 17.891 1.00 7.43 120 PHE A N 1
ATOM 912 C CA . PHE A 1 118 ? 32.967 2.352 16.991 1.00 6.04 120 PHE A CA 1
ATOM 913 C C . PHE A 1 118 ? 33.355 2.705 15.550 1.00 8.15 120 PHE A C 1
ATOM 914 O O . PHE A 1 118 ? 33.354 3.887 15.151 1.00 9.58 120 PHE A O 1
ATOM 922 N N . LEU A 1 119 ? 33.614 1.657 14.799 1.00 6.52 121 LEU A N 1
ATOM 923 C CA . LEU A 1 119 ? 33.746 1.814 13.312 1.00 7.36 121 LEU A CA 1
ATOM 924 C C . LEU A 1 119 ? 32.931 0.722 12.605 1.00 7.64 121 LEU A C 1
ATOM 925 O O . LEU A 1 119 ? 32.605 -0.329 13.205 1.00 7.77 121 LEU A O 1
ATOM 930 N N . ALA A 1 120 ? 32.553 0.971 11.344 1.00 5.86 122 ALA A N 1
ATOM 931 C CA . ALA A 1 120 ? 31.993 -0.178 10.581 1.00 6.21 122 ALA A CA 1
ATOM 932 C C . ALA A 1 120 ? 32.215 0.209 9.091 1.00 6.47 122 ALA A C 1
ATOM 933 O O . ALA A 1 120 ? 32.313 1.363 8.767 1.00 7.45 122 ALA A O 1
ATOM 935 N N . CYS A 1 121 ? 32.310 -0.826 8.236 1.00 5.78 123 CYS A N 1
ATOM 936 C CA . CYS A 1 121 ? 32.457 -0.512 6.797 1.00 5.67 123 CYS A CA 1
ATOM 937 C C . CYS A 1 121 ? 31.129 0.021 6.220 1.00 6.87 123 CYS A C 1
ATOM 938 O O . CYS A 1 121 ? 30.044 -0.470 6.581 1.00 8.81 123 CYS A O 1
ATOM 941 N N . VAL A 1 122 ? 31.194 1.020 5.354 1.00 6.69 124 VAL A N 1
ATOM 942 C CA . VAL A 1 122 ? 29.971 1.608 4.755 1.00 6.86 124 VAL A CA 1
ATOM 943 C C . VAL A 1 122 ? 30.320 1.814 3.267 1.00 4.84 124 VAL A C 1
ATOM 944 O O . VAL A 1 122 ? 31.395 2.394 2.956 1.00 7.90 124 VAL A O 1
ATOM 948 N N . PRO A 1 123 ? 29.454 1.376 2.374 1.00 7.32 125 PRO A N 1
ATOM 949 C CA . PRO A 1 123 ? 29.690 1.679 0.936 1.00 6.46 125 PRO A CA 1
ATOM 950 C C . PRO A 1 123 ? 29.311 3.133 0.681 1.00 8.21 125 PRO A C 1
ATOM 951 O O . PRO A 1 123 ? 28.284 3.582 1.148 1.00 8.70 125 PRO A O 1
ATOM 955 N N . ARG A 1 124 ? 30.104 3.814 -0.176 1.00 7.45 126 ARG A N 1
ATOM 956 C CA . ARG A 1 124 ? 29.848 5.184 -0.478 1.00 6.74 126 ARG A CA 1
ATOM 957 C C . ARG A 1 124 ? 30.147 5.382 -1.951 1.00 7.31 126 ARG A C 1
ATOM 958 O O . ARG A 1 124 ? 30.898 4.665 -2.529 1.00 9.17 126 ARG A O 1
ATOM 966 N N . PHE A 1 125 ? 29.488 6.416 -2.508 1.00 6.94 127 PHE A N 1
ATOM 967 C CA . PHE A 1 125 ? 29.764 6.700 -3.910 1.00 7.68 127 PHE A CA 1
ATOM 968 C C . PHE A 1 125 ? 31.179 7.171 -4.106 1.00 8.13 127 PHE A C 1
ATOM 969 O O . PHE A 1 125 ? 31.757 7.853 -3.292 1.00 9.93 127 PHE A O 1
ATOM 977 N N . GLN A 1 126 ? 31.738 6.894 -5.253 1.00 8.14 128 GLN A N 1
ATOM 978 C CA . GLN A 1 126 ? 33.113 7.339 -5.531 1.00 8.75 128 GLN A CA 1
ATOM 979 C C . GLN A 1 126 ? 33.301 8.867 -5.758 1.00 11.94 128 GLN A C 1
ATOM 980 O O . GLN A 1 126 ? 34.363 9.405 -5.464 1.00 10.63 128 GLN A O 1
ATOM 986 N N . ALA A 1 127 ? 32.252 9.517 -6.303 1.00 9.74 129 ALA A N 1
ATOM 987 C CA . ALA A 1 127 ? 32.401 11.007 -6.539 1.00 10.03 129 ALA A CA 1
ATOM 988 C C . ALA A 1 127 ? 31.059 11.659 -6.434 1.00 7.87 129 ALA A C 1
ATOM 989 O O . ALA A 1 127 ? 30.039 11.115 -6.893 1.00 9.05 129 ALA A O 1
ATOM 991 N N . VAL A 1 128 ? 31.083 12.833 -5.777 1.00 9.28 130 VAL A N 1
ATOM 992 C CA . VAL A 1 128 ? 29.849 13.617 -5.622 1.00 8.91 130 VAL A CA 1
ATOM 993 C C . VAL A 1 128 ? 30.184 15.116 -5.788 1.00 9.69 130 VAL A C 1
ATOM 994 O O . VAL A 1 128 ? 31.363 15.505 -5.662 1.00 11.21 130 VAL A O 1
ATOM 998 N N . GLN A 1 129 ? 29.102 15.903 -5.936 1.00 12.19 131 GLN A N 1
ATOM 999 C CA . GLN A 1 129 ? 29.290 17.385 -5.840 1.00 10.45 131 GLN A CA 1
ATOM 1000 C C . GLN A 1 129 ? 28.392 17.857 -4.716 1.00 10.98 131 GLN A C 1
ATOM 1001 O O . GLN A 1 129 ? 27.162 17.522 -4.698 1.00 12.16 131 GLN A O 1
ATOM 1007 N N . ILE A 1 130 ? 28.946 18.659 -3.798 1.00 8.65 132 ILE A N 1
ATOM 1008 C CA . ILE A 1 130 ? 28.093 19.352 -2.837 1.00 9.20 132 ILE A CA 1
ATOM 1009 C C . ILE A 1 130 ? 27.975 20.797 -3.285 1.00 11.45 132 ILE A C 1
ATOM 1010 O O . ILE A 1 130 ? 29.002 21.367 -3.651 1.00 12.36 132 ILE A O 1
ATOM 1015 N N . SER A 1 131 ? 26.749 21.310 -3.232 1.00 10.09 133 SER A N 1
ATOM 1016 C CA . SER A 1 131 ? 26.587 22.764 -3.569 1.00 10.65 133 SER A CA 1
ATOM 1017 C C . SER A 1 131 ? 25.765 23.360 -2.503 1.00 13.05 133 SER A C 1
ATOM 1018 O O . SER A 1 131 ? 24.847 22.762 -2.017 1.00 13.94 133 SER A O 1
ATOM 1021 N N . GLY A 1 132 ? 26.060 24.612 -2.133 1.00 13.30 134 GLY A N 1
ATOM 1022 C CA . GLY A 1 132 ? 25.166 25.204 -1.148 1.00 12.83 134 GLY A CA 1
ATOM 1023 C C . GLY A 1 132 ? 25.661 26.667 -1.047 1.00 13.51 134 GLY A C 1
ATOM 1024 O O . GLY A 1 132 ? 26.125 27.225 -2.040 1.00 13.51 134 GLY A O 1
ATOM 1025 N N . LEU A 1 133 ? 25.424 27.284 0.076 1.00 12.24 135 LEU A N 1
ATOM 1026 C CA . LEU A 1 133 ? 25.843 28.650 0.277 1.00 13.45 135 LEU A CA 1
ATOM 1027 C C . LEU A 1 133 ? 26.959 28.663 1.271 1.00 15.03 135 LEU A C 1
ATOM 1028 O O . LEU A 1 133 ? 26.995 27.814 2.163 1.00 14.74 135 LEU A O 1
ATOM 1033 N N . ASP A 1 134 ? 27.868 29.625 1.225 1.00 13.69 136 ASP A N 1
ATOM 1034 C CA . ASP A 1 134 ? 28.653 29.895 2.397 1.00 12.01 136 ASP A CA 1
ATOM 1035 C C . ASP A 1 134 ? 27.912 30.716 3.419 1.00 14.29 136 ASP A C 1
ATOM 1036 O O . ASP A 1 134 ? 26.791 31.091 3.175 1.00 16.33 136 ASP A O 1
ATOM 1041 N N . PRO A 1 135 ? 28.497 30.947 4.570 1.00 14.29 137 PRO A N 1
ATOM 1042 C CA . PRO A 1 135 ? 27.706 31.596 5.653 1.00 15.07 137 PRO A CA 1
ATOM 1043 C C . PRO A 1 135 ? 27.292 33.032 5.258 1.00 17.15 137 PRO A C 1
ATOM 1044 O O . PRO A 1 135 ? 26.404 33.596 5.917 1.00 18.58 137 PRO A O 1
ATOM 1048 N N . ASN A 1 136 ? 27.961 33.559 4.263 1.00 15.88 138 ASN A N 1
ATOM 1049 C CA . ASN A 1 136 ? 27.648 34.984 3.806 1.00 17.08 138 ASN A CA 1
ATOM 1050 C C . ASN A 1 136 ? 26.641 34.940 2.653 1.00 18.42 138 ASN A C 1
ATOM 1051 O O . ASN A 1 136 ? 26.324 35.947 2.041 1.00 16.90 138 ASN A O 1
ATOM 1056 N N . GLY A 1 137 ? 26.151 33.750 2.337 1.00 16.88 139 GLY A N 1
ATOM 1057 C CA . GLY A 1 137 ? 25.189 33.630 1.228 1.00 16.60 139 GLY A CA 1
ATOM 1058 C C . GLY A 1 137 ? 25.761 33.530 -0.175 1.00 17.35 139 GLY A C 1
ATOM 1059 O O . GLY A 1 137 ? 24.992 33.687 -1.093 1.00 18.45 139 GLY A O 1
ATOM 1060 N N . GLU A 1 138 ? 27.072 33.349 -0.376 1.00 14.50 140 GLU A N 1
ATOM 1061 C CA . GLU A 1 138 ? 27.647 33.147 -1.700 1.00 15.65 140 GLU A CA 1
ATOM 1062 C C . GLU A 1 138 ? 27.558 31.656 -2.079 1.00 17.29 140 GLU A C 1
ATOM 1063 O O . GLU A 1 138 ? 27.763 30.834 -1.209 1.00 15.82 140 GLU A O 1
ATOM 1069 N N . GLN A 1 139 ? 27.346 31.389 -3.380 1.00 19.89 141 GLN A N 1
ATOM 1070 C CA . GLN A 1 139 ? 27.319 29.972 -3.932 1.00 21.72 141 GLN A CA 1
ATOM 1071 C C . GLN A 1 139 ? 28.683 29.321 -3.859 1.00 25.18 141 GLN A C 1
ATOM 1072 O O . GLN A 1 139 ? 29.743 29.922 -4.154 1.00 25.13 141 GLN A O 1
ATOM 1078 N N . VAL A 1 140 ? 28.701 28.076 -3.358 1.00 18.88 142 VAL A N 1
ATOM 1079 C CA . VAL A 1 140 ? 29.904 27.400 -3.060 1.00 20.23 142 VAL A CA 1
ATOM 1080 C C . VAL A 1 140 ? 29.527 26.035 -3.762 1.00 20.37 142 VAL A C 1
ATOM 1081 O O . VAL A 1 140 ? 28.431 25.527 -3.517 1.00 19.71 142 VAL A O 1
ATOM 1085 N N . VAL A 1 141 ? 30.462 25.467 -4.528 1.00 16.75 143 VAL A N 1
ATOM 1086 C CA . VAL A 1 141 ? 30.261 24.113 -5.084 1.00 14.74 143 VAL A CA 1
ATOM 1087 C C . VAL A 1 141 ? 31.580 23.458 -4.941 1.00 16.75 143 VAL A C 1
ATOM 1088 O O . VAL A 1 141 ? 32.603 24.087 -4.980 1.00 19.46 143 VAL A O 1
ATOM 1092 N N . TRP A 1 142 ? 31.616 22.123 -4.635 1.00 12.97 144 TRP A N 1
ATOM 1093 C CA . TRP A 1 142 ? 32.848 21.407 -4.532 1.00 13.36 144 TRP A CA 1
ATOM 1094 C C . TRP A 1 142 ? 32.580 19.995 -5.113 1.00 14.98 144 TRP A C 1
ATOM 1095 O O . TRP A 1 142 ? 31.620 19.307 -4.635 1.00 15.27 144 TRP A O 1
ATOM 1106 N N . GLN A 1 143 ? 33.337 19.649 -6.162 1.00 13.54 145 GLN A N 1
ATOM 1107 C CA . GLN A 1 143 ? 33.237 18.301 -6.758 1.00 13.24 145 GLN A CA 1
ATOM 1108 C C . GLN A 1 143 ? 34.395 17.557 -6.107 1.00 15.13 145 GLN A C 1
ATOM 1109 O O . GLN A 1 143 ? 35.541 18.065 -6.063 1.00 15.38 145 GLN A O 1
ATOM 1115 N N . ALA A 1 144 ? 34.121 16.333 -5.581 1.00 13.06 146 ALA A N 1
ATOM 1116 C CA . ALA A 1 144 ? 35.188 15.606 -4.875 1.00 11.89 146 ALA A CA 1
ATOM 1117 C C . ALA A 1 144 ? 35.051 14.083 -5.124 1.00 12.97 146 ALA A C 1
ATOM 1118 O O . ALA A 1 144 ? 33.976 13.625 -5.452 1.00 10.93 146 ALA A O 1
ATOM 1120 N N . SER A 1 145 ? 36.165 13.412 -5.057 1.00 11.95 147 SER A N 1
ATOM 1121 C CA . SER A 1 145 ? 36.123 11.900 -5.266 1.00 11.21 147 SER A CA 1
ATOM 1122 C C . SER A 1 145 ? 36.884 11.265 -4.117 1.00 14.39 147 SER A C 1
ATOM 1123 O O . SER A 1 145 ? 37.501 11.916 -3.259 1.00 13.88 147 SER A O 1
ATOM 1126 N N . GLY A 1 146 ? 36.758 9.944 -4.030 1.00 12.61 148 GLY A N 1
ATOM 1127 C CA . GLY A 1 146 ? 37.590 9.198 -3.109 1.00 13.19 148 GLY A CA 1
ATOM 1128 C C . GLY A 1 146 ? 37.183 9.518 -1.656 1.00 11.74 148 GLY A C 1
ATOM 1129 O O . GLY A 1 146 ? 35.961 9.705 -1.348 1.00 10.55 148 GLY A O 1
ATOM 1130 N N . TRP A 1 147 ? 38.166 9.615 -0.768 1.00 9.42 149 TRP A N 1
ATOM 1131 C CA . TRP A 1 147 ? 37.865 9.835 0.682 1.00 8.52 149 TRP A CA 1
ATOM 1132 C C . TRP A 1 147 ? 37.102 11.117 0.920 1.00 8.28 149 TRP A C 1
ATOM 1133 O O . TRP A 1 147 ? 36.223 11.197 1.781 1.00 8.00 149 TRP A O 1
ATOM 1144 N N . ALA A 1 148 ? 37.449 12.200 0.192 1.00 8.67 150 ALA A N 1
ATOM 1145 C CA . ALA A 1 148 ? 36.742 13.472 0.363 1.00 8.59 150 ALA A CA 1
ATOM 1146 C C . ALA A 1 148 ? 35.210 13.282 0.053 1.00 8.71 150 ALA A C 1
ATOM 1147 O O . ALA A 1 148 ? 34.371 13.836 0.785 1.00 8.38 150 ALA A O 1
ATOM 1149 N N . ALA A 1 149 ? 34.910 12.517 -1.018 1.00 7.64 151 ALA A N 1
ATOM 1150 C CA . ALA A 1 149 ? 33.503 12.289 -1.339 1.00 7.84 151 ALA A CA 1
ATOM 1151 C C . ALA A 1 149 ? 32.810 11.518 -0.210 1.00 9.62 151 ALA A C 1
ATOM 1152 O O . ALA A 1 149 ? 31.633 11.755 0.067 1.00 5.70 151 ALA A O 1
ATOM 1154 N N . ARG A 1 150 ? 33.537 10.582 0.407 1.00 6.66 152 ARG A N 1
ATOM 1155 C CA . ARG A 1 150 ? 32.966 9.845 1.586 1.00 9.02 152 ARG A CA 1
ATOM 1156 C C . ARG A 1 150 ? 32.563 10.772 2.726 1.00 7.78 152 ARG A C 1
ATOM 1157 O O . ARG A 1 150 ? 31.527 10.660 3.313 1.00 6.85 152 ARG A O 1
ATOM 1165 N N . ILE A 1 151 ? 33.497 11.701 3.067 1.00 7.23 153 ILE A N 1
ATOM 1166 C CA . ILE A 1 151 ? 33.245 12.622 4.205 1.00 7.61 153 ILE A CA 1
ATOM 1167 C C . ILE A 1 151 ? 32.042 13.512 3.834 1.00 6.64 153 ILE A C 1
ATOM 1168 O O . ILE A 1 151 ? 31.196 13.756 4.697 1.00 7.16 153 ILE A O 1
ATOM 1173 N N . ILE A 1 152 ? 31.980 13.974 2.588 1.00 7.81 154 ILE A N 1
ATOM 1174 C CA . ILE A 1 152 ? 30.798 14.775 2.158 1.00 6.97 154 ILE A CA 1
ATOM 1175 C C . ILE A 1 152 ? 29.509 14.001 2.390 1.00 6.20 154 ILE A C 1
ATOM 1176 O O . ILE A 1 152 ? 28.522 14.511 2.935 1.00 8.09 154 ILE A O 1
ATOM 1181 N N . GLN A 1 153 ? 29.513 12.716 1.938 1.00 7.50 155 GLN A N 1
ATOM 1182 C CA . GLN A 1 153 ? 28.269 11.941 2.042 1.00 5.62 155 GLN A CA 1
ATOM 1183 C C . GLN A 1 153 ? 27.927 11.663 3.522 1.00 7.56 155 GLN A C 1
ATOM 1184 O O . GLN A 1 153 ? 26.736 11.705 3.875 1.00 8.44 155 GLN A O 1
ATOM 1190 N N . HIS A 1 154 ? 28.948 11.414 4.371 1.00 4.88 156 HIS A N 1
ATOM 1191 C CA . HIS A 1 154 ? 28.655 11.193 5.781 1.00 7.13 156 HIS A CA 1
ATOM 1192 C C . HIS A 1 154 ? 28.028 12.442 6.400 1.00 6.66 156 HIS A C 1
ATOM 1193 O O . HIS A 1 154 ? 27.041 12.343 7.158 1.00 7.13 156 HIS A O 1
ATOM 1200 N N . GLU A 1 155 ? 28.577 13.649 6.123 1.00 6.22 157 GLU A N 1
ATOM 1201 C CA . GLU A 1 155 ? 27.996 14.860 6.723 1.00 9.13 157 GLU A CA 1
ATOM 1202 C C . GLU A 1 155 ? 26.660 15.236 6.187 1.00 6.29 157 GLU A C 1
ATOM 1203 O O . GLU A 1 155 ? 25.710 15.613 6.903 1.00 9.80 157 GLU A O 1
ATOM 1209 N N . MET A 1 156 ? 26.475 15.024 4.847 1.00 5.92 158 MET A N 1
ATOM 1210 C CA . MET A 1 156 ? 25.188 15.299 4.276 1.00 8.13 158 MET A CA 1
ATOM 1211 C C . MET A 1 156 ? 24.101 14.376 4.915 1.00 8.64 158 MET A C 1
ATOM 1212 O O . MET A 1 156 ? 22.989 14.823 5.131 1.00 11.47 158 MET A O 1
ATOM 1217 N N . ASP A 1 157 ? 24.475 13.131 5.169 1.00 7.98 159 ASP A N 1
ATOM 1218 C CA . ASP A 1 157 ? 23.510 12.169 5.791 1.00 6.76 159 ASP A CA 1
ATOM 1219 C C . ASP A 1 157 ? 23.044 12.730 7.132 1.00 6.94 159 ASP A C 1
ATOM 1220 O O . ASP A 1 157 ? 21.878 12.650 7.473 1.00 6.85 159 ASP A O 1
ATOM 1225 N N . HIS A 1 158 ? 23.955 13.383 7.882 1.00 6.69 160 HIS A N 1
ATOM 1226 C CA . HIS A 1 158 ? 23.520 13.889 9.180 1.00 6.07 160 HIS A CA 1
ATOM 1227 C C . HIS A 1 158 ? 22.435 14.934 9.024 1.00 7.56 160 HIS A C 1
ATOM 1228 O O . HIS A 1 158 ? 21.584 15.034 9.918 1.00 8.02 160 HIS A O 1
ATOM 1235 N N . LEU A 1 159 ? 22.464 15.713 7.936 1.00 7.42 161 LEU A N 1
ATOM 1236 C CA . LEU A 1 159 ? 21.340 16.711 7.797 1.00 8.23 161 LEU A CA 1
ATOM 1237 C C . LEU A 1 159 ? 20.037 16.107 7.416 1.00 8.64 161 LEU A C 1
ATOM 1238 O O . LEU A 1 159 ? 19.031 16.867 7.517 1.00 9.35 161 LEU A O 1
ATOM 1243 N N . GLN A 1 160 ? 20.054 14.831 6.932 1.00 7.25 162 GLN A N 1
ATOM 1244 C CA . GLN A 1 160 ? 18.839 14.099 6.678 1.00 11.19 162 GLN A CA 1
ATOM 1245 C C . GLN A 1 160 ? 18.397 13.225 7.832 1.00 10.76 162 GLN A C 1
ATOM 1246 O O . GLN A 1 160 ? 17.401 12.494 7.723 1.00 12.40 162 GLN A O 1
ATOM 1252 N N . GLY A 1 161 ? 19.134 13.277 8.954 1.00 8.19 163 GLY A N 1
ATOM 1253 C CA . GLY A 1 161 ? 18.784 12.448 10.134 1.00 7.87 163 GLY A CA 1
ATOM 1254 C C . GLY A 1 161 ? 19.332 11.008 10.000 1.00 7.43 163 GLY A C 1
ATOM 1255 O O . GLY A 1 161 ? 18.832 10.095 10.627 1.00 8.17 163 GLY A O 1
ATOM 1256 N N . CYS A 1 162 ? 20.315 10.786 9.126 1.00 7.54 164 CYS A N 1
ATOM 1257 C CA . CYS A 1 162 ? 20.821 9.447 8.820 1.00 6.30 164 CYS A CA 1
ATOM 1258 C C . CYS A 1 162 ? 22.236 9.342 9.457 1.00 7.19 164 CYS A C 1
ATOM 1259 O O . CYS A 1 162 ? 23.113 10.253 9.279 1.00 7.51 164 CYS A O 1
ATOM 1262 N N . LEU A 1 163 ? 22.462 8.229 10.116 1.00 6.67 165 LEU A N 1
ATOM 1263 C CA . LEU A 1 163 ? 23.785 7.960 10.722 1.00 6.46 165 LEU A CA 1
ATOM 1264 C C . LEU A 1 163 ? 24.389 6.765 10.001 1.00 6.82 165 LEU A C 1
ATOM 1265 O O . LEU A 1 163 ? 23.643 5.963 9.342 1.00 7.74 165 LEU A O 1
ATOM 1270 N N . PHE A 1 164 ? 25.715 6.641 10.113 1.00 7.51 166 PHE A N 1
ATOM 1271 C CA . PHE A 1 164 ? 26.362 5.543 9.366 1.00 5.67 166 PHE A CA 1
ATOM 1272 C C . PHE A 1 164 ? 25.833 4.187 9.735 1.00 7.82 166 PHE A C 1
ATOM 1273 O O . PHE A 1 164 ? 25.942 3.288 8.874 1.00 8.40 166 PHE A O 1
ATOM 1281 N N . ILE A 1 165 ? 25.362 3.998 10.971 1.00 7.06 167 ILE A N 1
ATOM 1282 C CA . ILE A 1 165 ? 24.838 2.724 11.370 1.00 5.99 167 ILE A CA 1
ATOM 1283 C C . ILE A 1 165 ? 23.593 2.333 10.561 1.00 7.50 167 ILE A C 1
ATOM 1284 O O . ILE A 1 165 ? 23.166 1.113 10.616 1.00 8.27 167 ILE A O 1
ATOM 1289 N N . ASP A 1 166 ? 23.003 3.274 9.819 1.00 5.89 168 ASP A N 1
ATOM 1290 C CA . ASP A 1 166 ? 21.809 2.914 9.030 1.00 6.55 168 ASP A CA 1
ATOM 1291 C C . ASP A 1 166 ? 22.220 2.320 7.685 1.00 8.73 168 ASP A C 1
ATOM 1292 O O . ASP A 1 166 ? 21.332 1.764 6.967 1.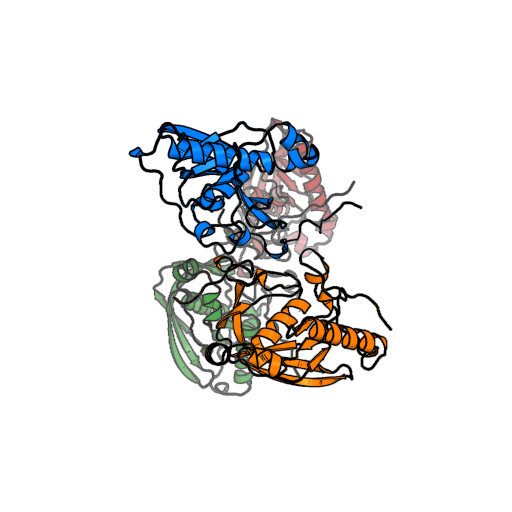00 9.79 168 ASP A O 1
ATOM 1297 N N . LYS A 1 167 ? 23.482 2.528 7.300 1.00 7.11 169 LYS A N 1
ATOM 1298 C CA . LYS A 1 167 ? 23.987 2.094 5.968 1.00 7.55 169 LYS A CA 1
ATOM 1299 C C . LYS A 1 167 ? 25.128 1.052 6.068 1.00 10.17 169 LYS A C 1
ATOM 1300 O O . LYS A 1 167 ? 25.618 0.561 5.025 1.00 10.35 169 LYS A O 1
ATOM 1306 N N . MET A 1 168 ? 25.562 0.743 7.300 1.00 8.37 170 MET A N 1
ATOM 1307 C CA . MET A 1 168 ? 26.807 -0.043 7.474 1.00 7.68 170 MET A CA 1
ATOM 1308 C C . MET A 1 168 ? 26.595 -1.502 7.110 1.00 8.36 170 MET A C 1
ATOM 1309 O O . MET A 1 168 ? 25.406 -1.999 7.054 1.00 8.44 170 MET A O 1
ATOM 1314 N N . ASP A 1 169 ? 27.709 -2.189 6.862 1.00 7.10 171 ASP A N 1
ATOM 1315 C CA . ASP A 1 169 ? 27.754 -3.674 6.866 1.00 8.96 171 ASP A CA 1
ATOM 1316 C C . ASP A 1 169 ? 27.825 -4.050 8.364 1.00 8.64 171 ASP A C 1
ATOM 1317 O O . ASP A 1 169 ? 28.882 -3.878 8.980 1.00 8.80 171 ASP A O 1
ATOM 1322 N N . SER A 1 170 ? 26.709 -4.494 8.946 1.00 8.66 172 SER A N 1
ATOM 1323 C CA . SER A 1 170 ? 26.680 -4.635 10.400 1.00 9.00 172 SER A CA 1
ATOM 1324 C C . SER A 1 170 ? 27.636 -5.696 10.925 1.00 8.73 172 SER A C 1
ATOM 1325 O O . SER A 1 170 ? 28.092 -5.601 12.072 1.00 7.54 172 SER A O 1
ATOM 1328 N N . ARG A 1 171 ? 28.034 -6.646 10.038 1.00 8.95 173 ARG A N 1
ATOM 1329 C CA . ARG A 1 171 ? 28.994 -7.641 10.579 1.00 7.75 173 ARG A CA 1
ATOM 1330 C C . ARG A 1 171 ? 30.386 -7.073 10.762 1.00 6.81 173 ARG A C 1
ATOM 1331 O O . ARG A 1 171 ? 31.221 -7.765 11.424 1.00 9.37 173 ARG A O 1
ATOM 1339 N N . THR A 1 172 ? 30.606 -5.850 10.325 1.00 7.06 174 THR A N 1
ATOM 1340 C CA . THR A 1 172 ? 31.935 -5.260 10.460 1.00 5.77 174 THR A CA 1
ATOM 1341 C C . THR A 1 172 ? 31.947 -4.195 11.608 1.00 7.58 174 THR A C 1
ATOM 1342 O O . THR A 1 172 ? 32.996 -3.546 11.868 1.00 7.47 174 THR A O 1
ATOM 1346 N N . PHE A 1 173 ? 30.808 -4.016 12.288 1.00 5.67 175 PHE A N 1
ATOM 1347 C CA . PHE A 1 173 ? 30.762 -3.017 13.346 1.00 5.22 175 PHE A CA 1
ATOM 1348 C C . PHE A 1 173 ? 31.706 -3.507 14.473 1.00 5.37 175 PHE A C 1
ATOM 1349 O O . PHE A 1 173 ? 31.715 -4.714 14.850 1.00 6.98 175 PHE A O 1
ATOM 1357 N N . THR A 1 174 ? 32.492 -2.563 15.007 1.00 4.39 176 THR A N 1
ATOM 1358 C CA . THR A 1 174 ? 33.480 -3.024 16.002 1.00 5.67 176 THR A CA 1
ATOM 1359 C C . THR A 1 174 ? 33.801 -1.833 16.945 1.00 4.62 176 THR A C 1
ATOM 1360 O O . THR A 1 174 ? 33.880 -0.686 16.553 1.00 5.11 176 THR A O 1
ATOM 1364 N N . ASN A 1 175 ? 34.048 -2.197 18.206 1.00 4.29 177 ASN A N 1
ATOM 1365 C CA . ASN A 1 175 ? 34.732 -1.243 19.085 1.00 3.72 177 ASN A CA 1
ATOM 1366 C C . ASN A 1 175 ? 36.105 -0.912 18.512 1.00 6.17 177 ASN A C 1
ATOM 1367 O O . ASN A 1 175 ? 36.745 -1.816 17.945 1.00 6.63 177 ASN A O 1
ATOM 1372 N N . VAL A 1 176 ? 36.559 0.335 18.733 1.00 6.19 178 VAL A N 1
ATOM 1373 C CA . VAL A 1 176 ? 37.855 0.713 18.170 1.00 9.19 178 VAL A CA 1
ATOM 1374 C C . VAL A 1 176 ? 38.988 0.007 18.816 1.00 7.86 178 VAL A C 1
ATOM 1375 O O . VAL A 1 176 ? 40.055 -0.058 18.169 1.00 8.97 178 VAL A O 1
ATOM 1379 N N . TYR A 1 177 ? 38.786 -0.535 19.977 1.00 7.58 179 TYR A N 1
ATOM 1380 C CA . TYR A 1 177 ? 39.877 -1.287 20.612 1.00 6.34 179 TYR A CA 1
ATOM 1381 C C . TYR A 1 177 ? 40.054 -2.735 20.096 1.00 6.67 179 TYR A C 1
ATOM 1382 O O . TYR A 1 177 ? 40.963 -3.435 20.551 1.00 8.92 179 TYR A O 1
ATOM 1391 N N . TRP A 1 178 ? 39.228 -3.145 19.095 1.00 5.41 180 TRP A N 1
ATOM 1392 C CA . TRP A 1 178 ? 39.467 -4.418 18.368 1.00 5.61 180 TRP A CA 1
ATOM 1393 C C . TRP A 1 178 ? 39.842 -4.003 16.936 1.00 6.48 180 TRP A C 1
ATOM 1394 O O . TRP A 1 178 ? 39.226 -3.128 16.329 1.00 9.55 180 TRP A O 1
ATOM 1405 N N . MET A 1 179 ? 40.849 -4.717 16.430 1.00 7.02 181 MET A N 1
ATOM 1406 C CA . MET A 1 179 ? 41.291 -4.353 15.061 1.00 8.20 181 MET A CA 1
ATOM 1407 C C . MET A 1 179 ? 41.933 -5.550 14.422 1.00 11.73 181 MET A C 1
ATOM 1408 O O . MET A 1 179 ? 42.431 -6.442 15.031 1.00 10.96 181 MET A O 1
ATOM 1413 N N . LYS A 1 180 ? 41.928 -5.492 13.074 1.00 15.59 182 LYS A N 1
ATOM 1414 C CA . LYS A 1 180 ? 42.667 -6.564 12.317 1.00 21.36 182 LYS A CA 1
ATOM 1415 C C . LYS A 1 180 ? 44.065 -6.085 12.108 1.00 23.71 182 LYS A C 1
ATOM 1416 O O . LYS A 1 180 ? 44.307 -4.843 11.887 1.00 24.54 182 LYS A O 1
ATOM 1422 N N . VAL A 1 181 ? 45.026 -6.966 12.288 1.00 23.24 183 VAL A N 1
ATOM 1423 C CA . VAL A 1 181 ? 46.389 -6.559 12.112 1.00 26.77 183 VAL A CA 1
ATOM 1424 C C . VAL A 1 181 ? 47.048 -7.582 11.126 1.00 30.39 183 VAL A C 1
ATOM 1425 O O . VAL A 1 181 ? 46.455 -8.641 10.873 1.00 27.71 183 VAL A O 1
ATOM 1429 N N . ASN A 1 182 ? 48.212 -7.220 10.578 1.00 34.90 184 ASN A N 1
ATOM 1430 C CA . ASN A 1 182 ? 49.068 -8.120 9.719 1.00 40.86 184 ASN A CA 1
ATOM 1431 C C . ASN A 1 182 ? 49.963 -9.002 10.537 1.00 43.74 184 ASN A C 1
ATOM 1432 O O . ASN A 1 182 ? 50.504 -8.559 11.556 1.00 44.30 184 ASN A O 1
ATOM 1437 N N . ASP A 1 183 ? 50.145 -10.247 10.105 1.00 47.58 185 ASP A N 1
ATOM 1438 C CA . ASP A 1 183 ? 51.084 -11.132 10.831 1.00 51.65 185 ASP A CA 1
ATOM 1439 C C . ASP A 1 183 ? 52.520 -10.967 10.281 1.00 52.67 185 ASP A C 1
ATOM 1440 O O . ASP A 1 183 ? 52.758 -10.547 9.149 1.00 53.73 185 ASP A O 1
ATOM 1446 N N . HIS B 1 1 ? 37.600 -20.769 44.196 1.00 62.94 3 HIS B N 1
ATOM 1447 C CA . HIS B 1 1 ? 37.974 -19.492 44.866 1.00 62.74 3 HIS B CA 1
ATOM 1448 C C . HIS B 1 1 ? 37.471 -18.207 44.128 1.00 60.20 3 HIS B C 1
ATOM 1449 O O . HIS B 1 1 ? 36.257 -18.085 43.908 1.00 60.49 3 HIS B O 1
ATOM 1456 N N . MET B 1 2 ? 38.357 -17.231 43.829 1.00 56.67 4 MET B N 1
ATOM 1457 C CA . MET B 1 2 ? 37.981 -16.039 42.967 1.00 53.39 4 MET B CA 1
ATOM 1458 C C . MET B 1 2 ? 38.861 -15.870 41.690 1.00 48.19 4 MET B C 1
ATOM 1459 O O . MET B 1 2 ? 40.082 -16.054 41.679 1.00 47.70 4 MET B O 1
ATOM 1464 N N . SER B 1 3 ? 38.203 -15.536 40.588 1.00 41.48 5 SER B N 1
ATOM 1465 C CA . SER B 1 3 ? 38.856 -15.429 39.292 1.00 33.37 5 SER B CA 1
ATOM 1466 C C . SER B 1 3 ? 38.131 -14.248 38.606 1.00 27.49 5 SER B C 1
ATOM 1467 O O . SER B 1 3 ? 37.252 -13.656 39.240 1.00 26.13 5 SER B O 1
ATOM 1470 N N . PHE B 1 4 ? 38.531 -13.848 37.386 1.00 19.06 6 PHE B N 1
ATOM 1471 C CA . PHE B 1 4 ? 37.744 -12.844 36.669 1.00 14.58 6 PHE B CA 1
ATOM 1472 C C . PHE B 1 4 ? 37.159 -13.469 35.437 1.00 16.60 6 PHE B C 1
ATOM 1473 O O . PHE B 1 4 ? 37.736 -14.377 34.813 1.00 17.42 6 PHE B O 1
ATOM 1481 N N . SER B 1 5 ? 35.999 -12.946 35.030 1.00 10.97 7 SER B N 1
ATOM 1482 C CA . SER B 1 5 ? 35.424 -13.329 33.775 1.00 11.09 7 SER B CA 1
ATOM 1483 C C . SER B 1 5 ? 34.966 -12.071 33.064 1.00 8.56 7 SER B C 1
ATOM 1484 O O . SER B 1 5 ? 34.772 -11.050 33.689 1.00 9.87 7 SER B O 1
ATOM 1487 N N . HIS B 1 6 ? 34.873 -12.141 31.711 1.00 9.12 8 HIS B N 1
ATOM 1488 C CA . HIS B 1 6 ? 34.381 -10.951 31.046 1.00 8.30 8 HIS B CA 1
ATOM 1489 C C . HIS B 1 6 ? 33.472 -11.342 29.916 1.00 7.27 8 HIS B C 1
ATOM 1490 O O . HIS B 1 6 ? 33.620 -12.475 29.299 1.00 9.17 8 HIS B O 1
ATOM 1497 N N . VAL B 1 7 ? 32.548 -10.479 29.597 1.00 6.49 9 VAL B N 1
ATOM 1498 C CA . VAL B 1 7 ? 31.702 -10.728 28.442 1.00 5.19 9 VAL B CA 1
ATOM 1499 C C . VAL B 1 7 ? 32.318 -10.043 27.243 1.00 4.93 9 VAL B C 1
ATOM 1500 O O . VAL B 1 7 ? 32.552 -8.803 27.261 1.00 6.78 9 VAL B O 1
ATOM 1504 N N . CYS B 1 8 ? 32.681 -10.854 26.211 1.00 4.97 10 CYS B N 1
ATOM 1505 C CA . CYS B 1 8 ? 33.340 -10.303 25.022 1.00 4.49 10 CYS B CA 1
ATOM 1506 C C . CYS B 1 8 ? 32.488 -9.250 24.309 1.00 4.61 10 CYS B C 1
ATOM 1507 O O . CYS B 1 8 ? 31.248 -9.416 24.267 1.00 6.26 10 CYS B O 1
ATOM 1510 N N . GLN B 1 9 ? 33.148 -8.172 23.825 1.00 4.30 11 GLN B N 1
ATOM 1511 C CA . GLN B 1 9 ? 32.421 -7.054 23.240 1.00 5.15 11 GLN B CA 1
ATOM 1512 C C . GLN B 1 9 ? 32.567 -7.090 21.723 1.00 5.97 11 GLN B C 1
ATOM 1513 O O . GLN B 1 9 ? 33.515 -7.626 21.180 1.00 6.01 11 GLN B O 1
ATOM 1519 N N . VAL B 1 10 ? 31.625 -6.416 21.040 1.00 5.29 12 VAL B N 1
ATOM 1520 C CA . VAL B 1 10 ? 31.611 -6.496 19.569 1.00 4.84 12 VAL B CA 1
ATOM 1521 C C . VAL B 1 10 ? 32.876 -5.904 18.959 1.00 4.45 12 VAL B C 1
ATOM 1522 O O . VAL B 1 10 ? 33.437 -4.920 19.368 1.00 5.47 12 VAL B O 1
ATOM 1526 N N . GLY B 1 11 ? 33.378 -6.746 18.019 1.00 4.89 13 GLY B N 1
ATOM 1527 C CA . GLY B 1 11 ? 34.732 -6.528 17.459 1.00 7.36 13 GLY B CA 1
ATOM 1528 C C . GLY B 1 11 ? 35.531 -7.818 17.680 1.00 5.84 13 GLY B C 1
ATOM 1529 O O . GLY B 1 11 ? 36.404 -8.175 16.859 1.00 6.31 13 GLY B O 1
ATOM 1530 N N . ASP B 1 12 ? 35.236 -8.502 18.790 1.00 5.47 14 ASP B N 1
ATOM 1531 C CA . ASP B 1 12 ? 35.888 -9.793 19.039 1.00 4.98 14 ASP B CA 1
ATOM 1532 C C . ASP B 1 12 ? 35.359 -10.779 18.009 1.00 6.65 14 ASP B C 1
ATOM 1533 O O . ASP B 1 12 ? 34.181 -11.058 18.015 1.00 7.79 14 ASP B O 1
ATOM 1538 N N . PRO B 1 13 ? 36.243 -11.350 17.170 1.00 6.60 15 PRO B N 1
ATOM 1539 C CA . PRO B 1 13 ? 35.724 -12.290 16.143 1.00 7.60 15 PRO B CA 1
ATOM 1540 C C . PRO B 1 13 ? 34.996 -13.515 16.657 1.00 9.33 15 PRO B C 1
ATOM 1541 O O . PRO B 1 13 ? 34.222 -14.148 15.906 1.00 8.44 15 PRO B O 1
ATOM 1545 N N . VAL B 1 14 ? 35.175 -13.876 17.897 1.00 7.94 16 VAL B N 1
ATOM 1546 C CA . VAL B 1 14 ? 34.461 -15.040 18.452 1.00 7.16 16 VAL B CA 1
ATOM 1547 C C . VAL B 1 14 ? 32.976 -14.819 18.354 1.00 7.15 16 VAL B C 1
ATOM 1548 O O . VAL B 1 14 ? 32.209 -15.796 18.285 1.00 6.93 16 VAL B O 1
ATOM 1552 N N . LEU B 1 15 ? 32.558 -13.563 18.404 1.00 4.77 17 LEU B N 1
ATOM 1553 C CA . LEU B 1 15 ? 31.067 -13.296 18.397 1.00 5.79 17 LEU B CA 1
ATOM 1554 C C . LEU B 1 15 ? 30.452 -13.463 17.042 1.00 7.53 17 LEU B C 1
ATOM 1555 O O . LEU B 1 15 ? 29.237 -13.544 16.949 1.00 7.56 17 LEU B O 1
ATOM 1560 N N . ARG B 1 16 ? 31.326 -13.508 15.996 1.00 6.65 18 ARG B N 1
ATOM 1561 C CA . ARG B 1 16 ? 30.813 -13.622 14.636 1.00 6.95 18 ARG B CA 1
ATOM 1562 C C . ARG B 1 16 ? 31.085 -14.976 14.017 1.00 9.01 18 ARG B C 1
ATOM 1563 O O . ARG B 1 16 ? 30.691 -15.218 12.836 1.00 8.71 18 ARG B O 1
ATOM 1571 N N . GLY B 1 17 ? 31.697 -15.876 14.771 1.00 8.15 19 GLY B N 1
ATOM 1572 C CA . GLY B 1 17 ? 31.944 -17.254 14.286 1.00 10.14 19 GLY B CA 1
ATOM 1573 C C . GLY B 1 17 ? 30.714 -18.101 14.474 1.00 9.76 19 GLY B C 1
ATOM 1574 O O . GLY B 1 17 ? 29.729 -17.702 15.084 1.00 10.77 19 GLY B O 1
ATOM 1575 N N . VAL B 1 18 ? 30.765 -19.312 13.905 1.00 8.95 20 VAL B N 1
ATOM 1576 C CA . VAL B 1 18 ? 29.563 -20.191 14.198 1.00 9.11 20 VAL B CA 1
ATOM 1577 C C . VAL B 1 18 ? 30.051 -21.233 15.212 1.00 8.75 20 VAL B C 1
ATOM 1578 O O . VAL B 1 18 ? 31.032 -21.930 14.959 1.00 11.94 20 VAL B O 1
ATOM 1582 N N . ALA B 1 19 ? 29.455 -21.269 16.373 1.00 8.77 21 ALA B N 1
ATOM 1583 C CA . ALA B 1 19 ? 29.975 -22.128 17.424 1.00 8.81 21 ALA B CA 1
ATOM 1584 C C . ALA B 1 19 ? 29.905 -23.601 16.995 1.00 9.62 21 ALA B C 1
ATOM 1585 O O . ALA B 1 19 ? 28.972 -24.005 16.354 1.00 9.97 21 ALA B O 1
ATOM 1587 N N . ALA B 1 20 ? 30.903 -24.315 17.435 1.00 8.90 22 ALA B N 1
ATOM 1588 C CA . ALA B 1 20 ? 30.983 -25.799 17.178 1.00 11.42 22 ALA B CA 1
ATOM 1589 C C . ALA B 1 20 ? 30.157 -26.577 18.157 1.00 11.73 22 ALA B C 1
ATOM 1590 O O . ALA B 1 20 ? 29.986 -26.207 19.283 1.00 8.46 22 ALA B O 1
ATOM 1592 N N . PRO B 1 21 ? 29.695 -27.756 17.695 1.00 10.91 23 PRO B N 1
ATOM 1593 C CA . PRO B 1 21 ? 28.906 -28.570 18.646 1.00 11.14 23 PRO B CA 1
ATOM 1594 C C . PRO B 1 21 ? 29.774 -29.187 19.722 1.00 11.67 23 PRO B C 1
ATOM 1595 O O . PRO B 1 21 ? 31.001 -29.332 19.563 1.00 12.32 23 PRO B O 1
ATOM 1599 N N . VAL B 1 22 ? 29.140 -29.462 20.852 1.00 11.49 24 VAL B N 1
ATOM 1600 C CA . VAL B 1 22 ? 29.798 -30.233 21.965 1.00 12.25 24 VAL B CA 1
ATOM 1601 C C . VAL B 1 22 ? 29.725 -31.709 21.514 1.00 12.63 24 VAL B C 1
ATOM 1602 O O . VAL B 1 22 ? 28.658 -32.195 21.116 1.00 14.37 24 VAL B O 1
ATOM 1606 N N . GLU B 1 23 ? 30.854 -32.327 21.490 1.00 14.62 25 GLU B N 1
ATOM 1607 C CA . GLU B 1 23 ? 30.870 -33.785 21.032 1.00 19.47 25 GLU B CA 1
ATOM 1608 C C . GLU B 1 23 ? 30.235 -34.697 22.124 1.00 20.70 25 GLU B C 1
ATOM 1609 O O . GLU B 1 23 ? 30.219 -34.406 23.331 1.00 19.82 25 GLU B O 1
ATOM 1615 N N . ARG B 1 24 ? 29.730 -35.857 21.680 1.00 21.64 26 ARG B N 1
ATOM 1616 C CA . ARG B 1 24 ? 28.913 -36.746 22.545 1.00 24.60 26 ARG B CA 1
ATOM 1617 C C . ARG B 1 24 ? 29.732 -37.148 23.776 1.00 24.82 26 ARG B C 1
ATOM 1618 O O . ARG B 1 24 ? 29.185 -37.198 24.893 1.00 25.48 26 ARG B O 1
ATOM 1626 N N . ALA B 1 25 ? 31.038 -37.338 23.539 1.00 24.30 27 ALA B N 1
ATOM 1627 C CA . ALA B 1 25 ? 32.039 -37.752 24.506 1.00 26.75 27 ALA B CA 1
ATOM 1628 C C . ALA B 1 25 ? 32.135 -36.746 25.665 1.00 27.02 27 ALA B C 1
ATOM 1629 O O . ALA B 1 25 ? 32.529 -37.110 26.777 1.00 26.75 27 ALA B O 1
ATOM 1631 N N . GLN B 1 26 ? 31.711 -35.487 25.416 1.00 24.40 28 GLN B N 1
ATOM 1632 C CA . GLN B 1 26 ? 31.911 -34.449 26.405 1.00 24.22 28 GLN B CA 1
ATOM 1633 C C . GLN B 1 26 ? 30.705 -34.248 27.277 1.00 22.97 28 GLN B C 1
ATOM 1634 O O . GLN B 1 26 ? 30.811 -33.589 28.298 1.00 23.64 28 GLN B O 1
ATOM 1640 N N . LEU B 1 27 ? 29.553 -34.784 26.896 1.00 21.86 29 LEU B N 1
ATOM 1641 C CA . LEU B 1 27 ? 28.337 -34.570 27.672 1.00 23.34 29 LEU B CA 1
ATOM 1642 C C . LEU B 1 27 ? 28.498 -35.183 29.037 1.00 26.84 29 LEU B C 1
ATOM 1643 O O . LEU B 1 27 ? 29.043 -36.299 29.158 1.00 27.79 29 LEU B O 1
ATOM 1648 N N . GLY B 1 28 ? 27.990 -34.523 30.052 1.00 27.16 30 GLY B N 1
ATOM 1649 C CA . GLY B 1 28 ? 28.170 -35.012 31.410 1.00 27.33 30 GLY B CA 1
ATOM 1650 C C . GLY B 1 28 ? 29.576 -34.846 31.966 1.00 28.67 30 GLY B C 1
ATOM 1651 O O . GLY B 1 28 ? 29.772 -35.154 33.167 1.00 29.11 30 GLY B O 1
ATOM 1652 N N . GLY B 1 29 ? 30.553 -34.407 31.146 1.00 27.12 31 GLY B N 1
ATOM 1653 C CA . GLY B 1 29 ? 32.006 -34.253 31.512 1.00 27.11 31 GLY B CA 1
ATOM 1654 C C . GLY B 1 29 ? 32.441 -33.007 32.361 1.00 28.03 31 GLY B C 1
ATOM 1655 O O . GLY B 1 29 ? 31.695 -31.983 32.410 1.00 25.61 31 GLY B O 1
ATOM 1656 N N . PRO B 1 30 ? 33.644 -33.054 33.025 1.00 27.95 32 PRO B N 1
ATOM 1657 C CA . PRO B 1 30 ? 33.997 -31.920 33.920 1.00 26.88 32 PRO B CA 1
ATOM 1658 C C . PRO B 1 30 ? 34.285 -30.591 33.185 1.00 25.80 32 PRO B C 1
ATOM 1659 O O . PRO B 1 30 ? 33.980 -29.534 33.730 1.00 22.18 32 PRO B O 1
ATOM 1663 N N . GLU B 1 31 ? 34.924 -30.652 32.002 1.00 23.63 33 GLU B N 1
ATOM 1664 C CA . GLU B 1 31 ? 35.140 -29.426 31.206 1.00 22.94 33 GLU B CA 1
ATOM 1665 C C . GLU B 1 31 ? 33.791 -28.742 30.829 1.00 21.06 33 GLU B C 1
ATOM 1666 O O . GLU B 1 31 ? 33.669 -27.532 30.955 1.00 18.73 33 GLU B O 1
ATOM 1672 N N . LEU B 1 32 ? 32.809 -29.530 30.371 1.00 19.60 34 LEU B N 1
ATOM 1673 C CA . LEU B 1 32 ? 31.495 -28.929 30.060 1.00 18.23 34 LEU B CA 1
ATOM 1674 C C . LEU B 1 32 ? 30.914 -28.369 31.346 1.00 17.59 34 LEU B C 1
ATOM 1675 O O . LEU B 1 32 ? 30.259 -27.338 31.365 1.00 16.00 34 LEU B O 1
ATOM 1680 N N . GLN B 1 33 ? 31.160 -29.057 32.458 1.00 18.03 35 GLN B N 1
ATOM 1681 C CA . GLN B 1 33 ? 30.545 -28.594 33.684 1.00 17.41 35 GLN B CA 1
ATOM 1682 C C . GLN B 1 33 ? 31.131 -27.269 34.150 1.00 18.36 35 GLN B C 1
ATOM 1683 O O . GLN B 1 33 ? 30.401 -26.378 34.613 1.00 18.90 35 GLN B O 1
ATOM 1689 N N . ARG B 1 34 ? 32.415 -27.092 33.939 1.00 16.89 36 ARG B N 1
ATOM 1690 C CA . ARG B 1 34 ? 33.039 -25.821 34.232 1.00 17.80 36 ARG B CA 1
ATOM 1691 C C . ARG B 1 34 ? 32.425 -24.702 33.417 1.00 16.09 36 ARG B C 1
ATOM 1692 O O . ARG B 1 34 ? 32.135 -23.603 33.933 1.00 16.44 36 ARG B O 1
ATOM 1700 N N . LEU B 1 35 ? 32.246 -25.003 32.151 1.00 14.64 37 LEU B N 1
ATOM 1701 C CA . LEU B 1 35 ? 31.704 -23.930 31.222 1.00 12.70 37 LEU B CA 1
ATOM 1702 C C . LEU B 1 35 ? 30.267 -23.574 31.635 1.00 12.86 37 LEU B C 1
ATOM 1703 O O . LEU B 1 35 ? 29.941 -22.411 31.686 1.00 11.98 37 LEU B O 1
ATOM 1708 N N . THR B 1 36 ? 29.408 -24.610 31.861 1.00 11.61 38 THR B N 1
ATOM 1709 C CA . THR B 1 36 ? 28.029 -24.290 32.149 1.00 13.14 38 THR B CA 1
ATOM 1710 C C . THR B 1 36 ? 27.947 -23.527 33.492 1.00 12.80 38 THR B C 1
ATOM 1711 O O . THR B 1 36 ? 27.179 -22.609 33.668 1.00 12.58 38 THR B O 1
ATOM 1715 N N . GLN B 1 37 ? 28.770 -23.922 34.448 1.00 13.66 39 GLN B N 1
ATOM 1716 C CA . GLN B 1 37 ? 28.752 -23.214 35.770 1.00 14.75 39 GLN B CA 1
ATOM 1717 C C . GLN B 1 37 ? 29.177 -21.779 35.621 1.00 15.96 39 GLN B C 1
ATOM 1718 O O . GLN B 1 37 ? 28.570 -20.910 36.227 1.00 13.18 39 GLN B O 1
ATOM 1724 N N . ARG B 1 38 ? 30.175 -21.553 34.780 1.00 14.35 40 ARG B N 1
ATOM 1725 C CA . ARG B 1 38 ? 30.664 -20.187 34.577 1.00 12.46 40 ARG B CA 1
ATOM 1726 C C . ARG B 1 38 ? 29.633 -19.334 33.839 1.00 11.46 40 ARG B C 1
ATOM 1727 O O . ARG B 1 38 ? 29.381 -18.173 34.173 1.00 10.90 40 ARG B O 1
ATOM 1735 N N . LEU B 1 39 ? 28.991 -19.915 32.801 1.00 11.42 41 LEU B N 1
ATOM 1736 C CA . LEU B 1 39 ? 28.002 -19.194 32.044 1.00 9.57 41 LEU B CA 1
ATOM 1737 C C . LEU B 1 39 ? 26.876 -18.814 32.947 1.00 9.90 41 LEU B C 1
ATOM 1738 O O . LEU B 1 39 ? 26.400 -17.686 32.960 1.00 9.81 41 LEU B O 1
ATOM 1743 N N . VAL B 1 40 ? 26.383 -19.760 33.795 1.00 8.83 42 VAL B N 1
ATOM 1744 C CA . VAL B 1 40 ? 25.268 -19.334 34.644 1.00 9.28 42 VAL B CA 1
ATOM 1745 C C . VAL B 1 40 ? 25.670 -18.314 35.716 1.00 11.25 42 VAL B C 1
ATOM 1746 O O . VAL B 1 40 ? 24.924 -17.345 35.979 1.00 10.04 42 VAL B O 1
ATOM 1750 N N . GLN B 1 41 ? 26.909 -18.481 36.241 1.00 11.09 43 GLN B N 1
ATOM 1751 C CA . GLN B 1 41 ? 27.344 -17.478 37.226 1.00 12.83 43 GLN B CA 1
ATOM 1752 C C . GLN B 1 41 ? 27.418 -16.036 36.644 1.00 11.93 43 GLN B C 1
ATOM 1753 O O . GLN B 1 41 ? 26.958 -15.037 37.269 1.00 12.45 43 GLN B O 1
ATOM 1759 N N . VAL B 1 42 ? 27.968 -15.923 35.398 1.00 10.06 44 VAL B N 1
ATOM 1760 C CA . VAL B 1 42 ? 28.070 -14.609 34.793 1.00 9.92 44 VAL B CA 1
ATOM 1761 C C . VAL B 1 42 ? 26.732 -14.035 34.481 1.00 9.79 44 VAL B C 1
ATOM 1762 O O . VAL B 1 42 ? 26.427 -12.846 34.715 1.00 11.22 44 VAL B O 1
ATOM 1766 N N . MET B 1 43 ? 25.861 -14.905 33.935 1.00 8.70 45 MET B N 1
ATOM 1767 C CA . MET B 1 43 ? 24.480 -14.469 33.655 1.00 7.78 45 MET B CA 1
ATOM 1768 C C . MET B 1 43 ? 23.816 -13.926 34.911 1.00 11.43 45 MET B C 1
ATOM 1769 O O . MET B 1 43 ? 23.145 -12.903 34.918 1.00 13.26 45 MET B O 1
ATOM 1774 N N . ARG B 1 44 ? 23.959 -14.638 36.034 1.00 11.70 46 ARG B N 1
ATOM 1775 C CA . ARG B 1 44 ? 23.269 -14.200 37.253 1.00 11.70 46 ARG B CA 1
ATOM 1776 C C . ARG B 1 44 ? 23.909 -12.945 37.826 1.00 15.05 46 ARG B C 1
ATOM 1777 O O . ARG B 1 44 ? 23.191 -12.062 38.311 1.00 15.77 46 ARG B O 1
ATOM 1785 N N . ARG B 1 45 ? 25.247 -12.844 37.718 1.00 12.59 47 ARG B N 1
ATOM 1786 C CA . ARG B 1 45 ? 25.857 -11.614 38.231 1.00 13.31 47 ARG B CA 1
ATOM 1787 C C . ARG B 1 45 ? 25.470 -10.397 37.474 1.00 14.06 47 ARG B C 1
ATOM 1788 O O . ARG B 1 45 ? 25.302 -9.306 38.051 1.00 16.25 47 ARG B O 1
ATOM 1796 N N . ARG B 1 46 ? 25.322 -10.501 36.134 1.00 11.42 48 ARG B N 1
ATOM 1797 C CA . ARG B 1 46 ? 24.954 -9.369 35.361 1.00 12.79 48 ARG B CA 1
ATOM 1798 C C . ARG B 1 46 ? 23.471 -9.111 35.314 1.00 16.00 48 ARG B C 1
ATOM 1799 O O . ARG B 1 46 ? 23.015 -8.171 34.700 1.00 16.40 48 ARG B O 1
ATOM 1807 N N . ARG B 1 47 ? 22.694 -9.997 35.929 1.00 16.87 49 ARG B N 1
ATOM 1808 C CA . ARG B 1 47 ? 21.202 -9.945 35.857 1.00 19.46 49 ARG B CA 1
ATOM 1809 C C . ARG B 1 47 ? 20.651 -9.917 34.438 1.00 17.64 49 ARG B C 1
ATOM 1810 O O . ARG B 1 47 ? 19.743 -9.176 34.132 1.00 19.42 49 ARG B O 1
ATOM 1818 N N . CYS B 1 48 ? 21.305 -10.641 33.552 1.00 13.00 50 CYS B N 1
ATOM 1819 C CA . CYS B 1 48 ? 20.789 -10.702 32.155 1.00 12.40 50 CYS B CA 1
ATOM 1820 C C . CYS B 1 48 ? 20.007 -12.054 32.088 1.00 12.87 50 CYS B C 1
ATOM 1821 O O . CYS B 1 48 ? 20.011 -12.802 33.074 1.00 15.83 50 CYS B O 1
ATOM 1824 N N . VAL B 1 49 ? 19.129 -12.145 31.127 1.00 12.01 51 VAL B N 1
ATOM 1825 C CA . VAL B 1 49 ? 18.216 -13.287 31.144 1.00 9.88 51 VAL B CA 1
ATOM 1826 C C . VAL B 1 49 ? 18.715 -14.449 30.307 1.00 9.57 51 VAL B C 1
ATOM 1827 O O . VAL B 1 49 ? 18.104 -15.483 30.212 1.00 11.03 51 VAL B O 1
ATOM 1831 N N . GLY B 1 50 ? 19.798 -14.219 29.573 1.00 9.29 52 GLY B N 1
ATOM 1832 C CA . GLY B 1 50 ? 20.341 -15.261 28.682 1.00 7.63 52 GLY B CA 1
ATOM 1833 C C . GLY B 1 50 ? 21.805 -14.978 28.460 1.00 5.85 52 GLY B C 1
ATOM 1834 O O . GLY B 1 50 ? 22.259 -13.812 28.586 1.00 9.31 52 GLY B O 1
ATOM 1835 N N . LEU B 1 51 ? 22.593 -16.005 28.173 1.00 5.77 53 LEU B N 1
ATOM 1836 C CA . LEU B 1 51 ? 24.038 -15.823 27.861 1.00 6.67 53 LEU B CA 1
ATOM 1837 C C . LEU B 1 51 ? 24.515 -17.030 27.081 1.00 7.93 53 LEU B C 1
ATOM 1838 O O . LEU B 1 51 ? 24.087 -18.148 27.311 1.00 10.04 53 LEU B O 1
ATOM 1843 N N . SER B 1 52 ? 25.440 -16.773 26.168 1.00 7.16 54 SER B N 1
ATOM 1844 C CA . SER B 1 52 ? 25.929 -17.928 25.328 1.00 7.53 54 SER B CA 1
ATOM 1845 C C . SER B 1 52 ? 27.430 -18.102 25.503 1.00 6.95 54 SER B C 1
ATOM 1846 O O . SER B 1 52 ? 28.202 -17.158 25.846 1.00 7.05 54 SER B O 1
ATOM 1849 N N . ALA B 1 53 ? 27.919 -19.325 25.287 1.00 6.24 55 ALA B N 1
ATOM 1850 C CA . ALA B 1 53 ? 29.354 -19.533 25.483 1.00 7.27 55 ALA B CA 1
ATOM 1851 C C . ALA B 1 53 ? 30.319 -18.661 24.596 1.00 7.77 55 ALA B C 1
ATOM 1852 O O . ALA B 1 53 ? 31.371 -18.264 25.068 1.00 7.05 55 ALA B O 1
ATOM 1854 N N . PRO B 1 54 ? 29.927 -18.310 23.354 1.00 6.30 56 PRO B N 1
ATOM 1855 C CA . PRO B 1 54 ? 30.836 -17.417 22.597 1.00 5.81 56 PRO B CA 1
ATOM 1856 C C . PRO B 1 54 ? 31.030 -16.105 23.285 1.00 6.72 56 PRO B C 1
ATOM 1857 O O . PRO B 1 54 ? 32.153 -15.530 23.135 1.00 7.40 56 PRO B O 1
ATOM 1861 N N . GLN B 1 55 ? 30.041 -15.674 24.048 1.00 5.19 57 GLN B N 1
ATOM 1862 C CA . GLN B 1 55 ? 30.231 -14.388 24.776 1.00 6.92 57 GLN B CA 1
ATOM 1863 C C . GLN B 1 55 ? 31.190 -14.469 25.917 1.00 10.06 57 GLN B C 1
ATOM 1864 O O . GLN B 1 55 ? 31.672 -13.422 26.415 1.00 7.64 57 GLN B O 1
ATOM 1870 N N . LEU B 1 56 ? 31.589 -15.714 26.325 1.00 7.49 58 LEU B N 1
ATOM 1871 C CA . LEU B 1 56 ? 32.699 -15.871 27.273 1.00 9.46 58 LEU B CA 1
ATOM 1872 C C . LEU B 1 56 ? 33.949 -16.296 26.587 1.00 13.22 58 LEU B C 1
ATOM 1873 O O . LEU B 1 56 ? 34.869 -16.852 27.207 1.00 15.35 58 LEU B O 1
ATOM 1878 N N . GLY B 1 57 ? 33.962 -16.194 25.279 1.00 8.90 59 GLY B N 1
ATOM 1879 C CA . GLY B 1 57 ? 35.178 -16.518 24.563 1.00 9.38 59 GLY B CA 1
ATOM 1880 C C . GLY B 1 57 ? 35.277 -17.960 24.134 1.00 9.18 59 GLY B C 1
ATOM 1881 O O . GLY B 1 57 ? 36.321 -18.354 23.565 1.00 11.03 59 GLY B O 1
ATOM 1882 N N . VAL B 1 58 ? 34.190 -18.703 24.286 1.00 8.60 60 VAL B N 1
ATOM 1883 C CA . VAL B 1 58 ? 34.263 -20.202 24.045 1.00 9.77 60 VAL B CA 1
ATOM 1884 C C . VAL B 1 58 ? 33.307 -20.550 22.850 1.00 10.77 60 VAL B C 1
ATOM 1885 O O . VAL B 1 58 ? 32.106 -20.417 22.963 1.00 9.30 60 VAL B O 1
ATOM 1889 N N . PRO B 1 59 ? 33.895 -20.970 21.708 1.00 9.66 61 PRO B N 1
ATOM 1890 C CA . PRO B 1 59 ? 33.114 -21.074 20.469 1.00 9.93 61 PRO B CA 1
ATOM 1891 C C . PRO B 1 59 ? 32.426 -22.451 20.380 1.00 9.42 61 PRO B C 1
ATOM 1892 O O . PRO B 1 59 ? 32.752 -23.264 19.556 1.00 10.37 61 PRO B O 1
ATOM 1896 N N . ARG B 1 60 ? 31.539 -22.684 21.329 1.00 8.12 62 ARG B N 1
ATOM 1897 C CA . ARG B 1 60 ? 30.844 -23.997 21.531 1.00 7.96 62 ARG B CA 1
ATOM 1898 C C . ARG B 1 60 ? 29.349 -23.732 21.656 1.00 8.80 62 ARG B C 1
ATOM 1899 O O . ARG B 1 60 ? 28.909 -22.642 22.187 1.00 8.28 62 ARG B O 1
ATOM 1907 N N . GLN B 1 61 ? 28.543 -24.703 21.202 1.00 8.92 63 GLN B N 1
ATOM 1908 C CA . GLN B 1 61 ? 27.090 -24.533 21.210 1.00 8.40 63 GLN B CA 1
ATOM 1909 C C . GLN B 1 61 ? 26.481 -24.794 22.592 1.00 10.38 63 GLN B C 1
ATOM 1910 O O . GLN B 1 61 ? 25.923 -25.845 22.847 1.00 10.19 63 GLN B O 1
ATOM 1916 N N . VAL B 1 62 ? 26.566 -23.779 23.475 1.00 7.36 64 VAL B N 1
ATOM 1917 C CA . VAL B 1 62 ? 26.067 -23.912 24.843 1.00 7.98 64 VAL B CA 1
ATOM 1918 C C . VAL B 1 62 ? 25.495 -22.526 25.200 1.00 7.81 64 VAL B C 1
ATOM 1919 O O . VAL B 1 62 ? 26.142 -21.512 24.922 1.00 8.89 64 VAL B O 1
ATOM 1923 N N . LEU B 1 63 ? 24.271 -22.531 25.728 1.00 8.73 65 LEU B N 1
ATOM 1924 C CA . LEU B 1 63 ? 23.674 -21.238 26.154 1.00 7.95 65 LEU B CA 1
ATOM 1925 C C . LEU B 1 63 ? 22.870 -21.518 27.430 1.00 8.33 65 LEU B C 1
ATOM 1926 O O . LEU B 1 63 ? 22.504 -22.657 27.744 1.00 8.92 65 LEU B O 1
ATOM 1931 N N . ALA B 1 64 ? 22.600 -20.439 28.150 1.00 8.57 66 ALA B N 1
ATOM 1932 C CA . ALA B 1 64 ? 21.805 -20.559 29.389 1.00 9.48 66 ALA B CA 1
ATOM 1933 C C . ALA B 1 64 ? 20.770 -19.455 29.353 1.00 10.23 66 ALA B C 1
ATOM 1934 O O . ALA B 1 64 ? 20.970 -18.461 28.747 1.00 8.61 66 ALA B O 1
ATOM 1936 N N . LEU B 1 65 ? 19.600 -19.709 30.018 1.00 7.55 67 LEU B N 1
ATOM 1937 C CA . LEU B 1 65 ? 18.443 -18.796 29.964 1.00 8.78 67 LEU B CA 1
ATOM 1938 C C . LEU B 1 65 ? 17.842 -18.861 31.375 1.00 8.89 67 LEU B C 1
ATOM 1939 O O . LEU B 1 65 ? 17.648 -19.975 31.874 1.00 10.90 67 LEU B O 1
ATOM 1944 N N . GLU B 1 66 ? 17.495 -17.702 31.961 1.00 8.81 68 GLU B N 1
ATOM 1945 C CA . GLU B 1 66 ? 16.788 -17.771 33.230 1.00 8.34 68 GLU B CA 1
ATOM 1946 C C . GLU B 1 66 ? 16.133 -16.413 33.490 1.00 9.47 68 GLU B C 1
ATOM 1947 O O . GLU B 1 66 ? 16.800 -15.327 33.308 1.00 11.00 68 GLU B O 1
ATOM 1953 N N . LEU B 1 67 ? 14.876 -16.435 33.941 1.00 10.59 69 LEU B N 1
ATOM 1954 C CA . LEU B 1 67 ? 14.219 -15.159 34.254 1.00 11.14 69 LEU B CA 1
ATOM 1955 C C . LEU B 1 67 ? 13.517 -15.337 35.613 1.00 12.40 69 LEU B C 1
ATOM 1956 O O . LEU B 1 67 ? 12.378 -15.755 35.737 1.00 13.97 69 LEU B O 1
ATOM 1961 N N . PRO B 1 68 ? 14.247 -14.942 36.632 1.00 15.39 70 PRO B N 1
ATOM 1962 C CA . PRO B 1 68 ? 13.679 -15.014 38.032 1.00 18.95 70 PRO B CA 1
ATOM 1963 C C . PRO B 1 68 ? 12.527 -14.041 38.172 1.00 19.13 70 PRO B C 1
ATOM 1964 O O . PRO B 1 68 ? 12.462 -13.012 37.505 1.00 17.64 70 PRO B O 1
ATOM 1968 N N . GLU B 1 69 ? 11.604 -14.369 39.101 1.00 21.37 71 GLU B N 1
ATOM 1969 C CA . GLU B 1 69 ? 10.447 -13.498 39.329 1.00 24.24 71 GLU B CA 1
ATOM 1970 C C . GLU B 1 69 ? 10.805 -12.053 39.723 1.00 21.36 71 GLU B C 1
ATOM 1971 O O . GLU B 1 69 ? 10.221 -11.142 39.170 1.00 22.15 71 GLU B O 1
ATOM 1977 N N . ALA B 1 70 ? 11.838 -11.878 40.549 1.00 23.33 72 ALA B N 1
ATOM 1978 C CA . ALA B 1 70 ? 12.201 -10.518 41.064 1.00 24.69 72 ALA B CA 1
ATOM 1979 C C . ALA B 1 70 ? 12.664 -9.696 39.916 1.00 25.22 72 ALA B C 1
ATOM 1980 O O . ALA B 1 70 ? 12.155 -8.603 39.603 1.00 24.68 72 ALA B O 1
ATOM 1982 N N . LEU B 1 71 ? 13.580 -10.324 39.142 1.00 27.49 73 LEU B N 1
ATOM 1983 C CA . LEU B 1 71 ? 14.053 -9.647 37.970 1.00 26.34 73 LEU B CA 1
ATOM 1984 C C . LEU B 1 71 ? 12.890 -9.273 37.105 1.00 25.37 73 LEU B C 1
ATOM 1985 O O . LEU B 1 71 ? 12.762 -8.172 36.550 1.00 27.03 73 LEU B O 1
ATOM 1990 N N . CYS B 1 72 ? 11.972 -10.199 36.973 1.00 27.56 74 CYS B N 1
ATOM 1991 C CA . CYS B 1 72 ? 10.840 -9.961 36.137 1.00 25.76 74 CYS B CA 1
ATOM 1992 C C . CYS B 1 72 ? 9.870 -8.867 36.695 1.00 29.76 74 CYS B C 1
ATOM 1993 O O . CYS B 1 72 ? 9.258 -8.105 35.961 1.00 29.17 74 CYS B O 1
ATOM 1996 N N . ARG B 1 73 ? 9.680 -8.776 38.022 1.00 29.89 75 ARG B N 1
ATOM 1997 C CA . ARG B 1 73 ? 8.839 -7.702 38.602 1.00 31.83 75 ARG B CA 1
ATOM 1998 C C . ARG B 1 73 ? 9.449 -6.271 38.590 1.00 32.80 75 ARG B C 1
ATOM 1999 O O . ARG B 1 73 ? 8.799 -5.277 38.883 1.00 31.83 75 ARG B O 1
ATOM 2007 N N . GLU B 1 74 ? 10.698 -6.183 38.194 1.00 32.38 76 GLU B N 1
ATOM 2008 C CA . GLU B 1 74 ? 11.379 -4.925 38.060 1.00 33.29 76 GLU B CA 1
ATOM 2009 C C . GLU B 1 74 ? 10.742 -4.176 36.878 1.00 32.53 76 GLU B C 1
ATOM 2010 O O . GLU B 1 74 ? 10.855 -2.993 36.761 1.00 31.88 76 GLU B O 1
ATOM 2016 N N . CYS B 1 75 ? 10.127 -4.905 35.941 1.00 30.54 77 CYS B N 1
ATOM 2017 C CA . CYS B 1 75 ? 9.411 -4.287 34.825 1.00 30.79 77 CYS B CA 1
ATOM 2018 C C . CYS B 1 75 ? 8.017 -3.988 35.275 1.00 30.17 77 CYS B C 1
ATOM 2019 O O . CYS B 1 75 ? 7.343 -4.880 35.772 1.00 31.14 77 CYS B O 1
ATOM 2022 N N . PRO B 1 76 ? 7.528 -2.763 35.078 1.00 30.96 78 PRO B N 1
ATOM 2023 C CA . PRO B 1 76 ? 6.139 -2.414 35.493 1.00 30.51 78 PRO B CA 1
ATOM 2024 C C . PRO B 1 76 ? 5.019 -3.256 34.844 1.00 30.59 78 PRO B C 1
ATOM 2025 O O . PRO B 1 76 ? 5.233 -3.808 33.780 1.00 28.75 78 PRO B O 1
ATOM 2029 N N . PRO B 1 77 ? 3.863 -3.367 35.488 1.00 30.88 79 PRO B N 1
ATOM 2030 C CA . PRO B 1 77 ? 2.906 -4.427 35.057 1.00 30.76 79 PRO B CA 1
ATOM 2031 C C . PRO B 1 77 ? 2.386 -4.307 33.632 1.00 29.89 79 PRO B C 1
ATOM 2032 O O . PRO B 1 77 ? 2.187 -5.336 32.978 1.00 28.41 79 PRO B O 1
ATOM 2036 N N . ARG B 1 78 ? 2.149 -3.069 33.208 1.00 29.01 80 ARG B N 1
ATOM 2037 C CA . ARG B 1 78 ? 1.592 -2.739 31.944 1.00 29.60 80 ARG B CA 1
ATOM 2038 C C . ARG B 1 78 ? 2.609 -3.107 30.809 1.00 28.54 80 ARG B C 1
ATOM 2039 O O . ARG B 1 78 ? 2.231 -3.691 29.812 1.00 24.50 80 ARG B O 1
ATOM 2047 N N . GLN B 1 79 ? 3.895 -2.778 31.027 1.00 26.27 81 GLN B N 1
ATOM 2048 C CA . GLN B 1 79 ? 4.959 -3.221 30.102 1.00 27.01 81 GLN B CA 1
ATOM 2049 C C . GLN B 1 79 ? 5.161 -4.756 30.115 1.00 23.52 81 GLN B C 1
ATOM 2050 O O . GLN B 1 79 ? 5.450 -5.315 29.062 1.00 22.57 81 GLN B O 1
ATOM 2056 N N . ARG B 1 80 ? 5.100 -5.424 31.284 1.00 22.93 82 ARG B N 1
ATOM 2057 C CA . ARG B 1 80 ? 5.246 -6.894 31.285 1.00 22.57 82 ARG B CA 1
ATOM 2058 C C . ARG B 1 80 ? 4.124 -7.532 30.528 1.00 22.08 82 ARG B C 1
ATOM 2059 O O . ARG B 1 80 ? 4.285 -8.506 29.808 1.00 20.38 82 ARG B O 1
ATOM 2067 N N . ALA B 1 81 ? 2.925 -6.975 30.697 1.00 21.43 83 ALA B N 1
ATOM 2068 C CA . ALA B 1 81 ? 1.803 -7.537 29.976 1.00 20.45 83 ALA B CA 1
ATOM 2069 C C . ALA B 1 81 ? 2.012 -7.340 28.432 1.00 18.74 83 ALA B C 1
ATOM 2070 O O . ALA B 1 81 ? 1.716 -8.243 27.672 1.00 17.98 83 ALA B O 1
ATOM 2072 N N . LEU B 1 82 ? 2.482 -6.149 28.027 1.00 17.67 84 LEU B N 1
ATOM 2073 C CA . LEU B 1 82 ? 2.573 -5.839 26.605 1.00 19.80 84 LEU B CA 1
ATOM 2074 C C . LEU B 1 82 ? 3.603 -6.790 25.981 1.00 17.41 84 LEU B C 1
ATOM 2075 O O . LEU B 1 82 ? 3.477 -7.227 24.830 1.00 15.82 84 LEU B O 1
ATOM 2080 N N . ARG B 1 83 ? 4.669 -6.977 26.744 1.00 14.64 85 ARG B N 1
ATOM 2081 C CA . ARG B 1 83 ? 5.774 -7.812 26.283 1.00 16.60 85 ARG B CA 1
ATOM 2082 C C . ARG B 1 83 ? 5.566 -9.310 26.509 1.00 18.06 85 ARG B C 1
ATOM 2083 O O . ARG B 1 83 ? 6.394 -10.094 26.134 1.00 17.47 85 ARG B O 1
ATOM 2091 N N . GLN B 1 84 ? 4.488 -9.720 27.217 1.00 16.96 86 GLN B N 1
ATOM 2092 C CA . GLN B 1 84 ? 4.281 -11.094 27.567 1.00 17.81 86 GLN B CA 1
ATOM 2093 C C . GLN B 1 84 ? 5.504 -11.651 28.326 1.00 16.86 86 GLN B C 1
ATOM 2094 O O . GLN B 1 84 ? 6.070 -12.654 27.932 1.00 17.19 86 GLN B O 1
ATOM 2100 N N . MET B 1 85 ? 5.896 -10.944 29.363 1.00 16.51 87 MET B N 1
ATOM 2101 C CA . MET B 1 85 ? 7.132 -11.239 30.086 1.00 15.43 87 MET B CA 1
ATOM 2102 C C . MET B 1 85 ? 6.736 -11.943 31.374 1.00 17.19 87 MET B C 1
ATOM 2103 O O . MET B 1 85 ? 5.979 -11.399 32.193 1.00 16.39 87 MET B O 1
ATOM 2108 N N . GLU B 1 86 ? 7.154 -13.188 31.459 1.00 15.48 88 GLU B N 1
ATOM 2109 C CA . GLU B 1 86 ? 6.862 -14.087 32.601 1.00 14.32 88 GLU B CA 1
ATOM 2110 C C . GLU B 1 86 ? 8.101 -14.765 33.041 1.00 14.28 88 GLU B C 1
ATOM 2111 O O . GLU B 1 86 ? 9.016 -15.013 32.240 1.00 14.83 88 GLU B O 1
ATOM 2117 N N . PRO B 1 87 ? 8.138 -15.122 34.293 1.00 14.14 89 PRO B N 1
ATOM 2118 C CA . PRO B 1 87 ? 9.388 -15.677 34.815 1.00 14.04 89 PRO B CA 1
ATOM 2119 C C . PRO B 1 87 ? 9.511 -17.103 34.258 1.00 12.70 89 PRO B C 1
ATOM 2120 O O . PRO B 1 87 ? 8.504 -17.754 33.883 1.00 15.01 89 PRO B O 1
ATOM 2124 N N . PHE B 1 88 ? 10.738 -17.612 34.268 1.00 11.83 90 PHE B N 1
ATOM 2125 C CA . PHE B 1 88 ? 10.988 -19.005 33.851 1.00 9.82 90 PHE B CA 1
ATOM 2126 C C . PHE B 1 88 ? 12.235 -19.509 34.508 1.00 11.14 90 PHE B C 1
ATOM 2127 O O . PHE B 1 88 ? 13.168 -18.706 34.740 1.00 10.12 90 PHE B O 1
ATOM 2135 N N . PRO B 1 89 ? 12.319 -20.804 34.851 1.00 11.06 91 PRO B N 1
ATOM 2136 C CA . PRO B 1 89 ? 13.482 -21.381 35.530 1.00 11.71 91 PRO B CA 1
ATOM 2137 C C . PRO B 1 89 ? 14.665 -21.554 34.604 1.00 10.35 91 PRO B C 1
ATOM 2138 O O . PRO B 1 89 ? 14.553 -21.527 33.379 1.00 11.22 91 PRO B O 1
ATOM 2142 N N . LEU B 1 90 ? 15.811 -21.717 35.214 1.00 10.13 92 LEU B N 1
ATOM 2143 C CA . LEU B 1 90 ? 17.078 -21.903 34.481 1.00 10.74 92 LEU B CA 1
ATOM 2144 C C . LEU B 1 90 ? 17.032 -23.078 33.534 1.00 12.23 92 LEU B C 1
ATOM 2145 O O . LEU B 1 90 ? 16.677 -24.206 33.941 1.00 12.47 92 LEU B O 1
ATOM 2150 N N . ARG B 1 91 ? 17.453 -22.841 32.271 1.00 10.34 93 ARG B N 1
ATOM 2151 C CA . ARG B 1 91 ? 17.706 -23.951 31.376 1.00 11.53 93 ARG B CA 1
ATOM 2152 C C . ARG B 1 91 ? 19.088 -23.725 30.799 1.00 12.09 93 ARG B C 1
ATOM 2153 O O . ARG B 1 91 ? 19.408 -22.587 30.397 1.00 11.74 93 ARG B O 1
ATOM 2161 N N . VAL B 1 92 ? 19.877 -24.795 30.759 1.00 10.22 94 VAL B N 1
ATOM 2162 C CA . VAL B 1 92 ? 21.152 -24.730 30.017 1.00 9.29 94 VAL B CA 1
ATOM 2163 C C . VAL B 1 92 ? 20.974 -25.696 28.840 1.00 9.95 94 VAL B C 1
ATOM 2164 O O . VAL B 1 92 ? 20.516 -26.858 29.085 1.00 10.17 94 VAL B O 1
ATOM 2168 N N . PHE B 1 93 ? 21.202 -25.223 27.599 1.00 8.69 95 PHE B N 1
ATOM 2169 C CA . PHE B 1 93 ? 21.086 -26.088 26.414 1.00 9.04 95 PHE B CA 1
ATOM 2170 C C . PHE B 1 93 ? 22.414 -26.327 25.797 1.00 12.79 95 PHE B C 1
ATOM 2171 O O . PHE B 1 93 ? 23.188 -25.385 25.603 1.00 12.00 95 PHE B O 1
ATOM 2179 N N . VAL B 1 94 ? 22.623 -27.539 25.338 1.00 9.77 96 VAL B N 1
ATOM 2180 C CA . VAL B 1 94 ? 23.835 -27.912 24.623 1.00 11.34 96 VAL B CA 1
ATOM 2181 C C . VAL B 1 94 ? 23.360 -28.403 23.247 1.00 11.68 96 VAL B C 1
ATOM 2182 O O . VAL B 1 94 ? 22.341 -29.089 23.132 1.00 10.93 96 VAL B O 1
ATOM 2186 N N . ASN B 1 95 ? 24.059 -27.940 22.192 1.00 9.26 97 ASN B N 1
ATOM 2187 C CA . ASN B 1 95 ? 23.709 -28.211 20.829 1.00 11.07 97 ASN B CA 1
ATOM 2188 C C . ASN B 1 95 ? 22.210 -28.034 20.487 1.00 12.49 97 ASN B C 1
ATOM 2189 O O . ASN B 1 95 ? 21.570 -28.870 19.813 1.00 11.22 97 ASN B O 1
ATOM 2194 N N . PRO B 1 96 ? 21.642 -26.890 20.833 1.00 9.95 98 PRO B N 1
ATOM 2195 C CA . PRO B 1 96 ? 20.238 -26.644 20.536 1.00 11.70 98 PRO B CA 1
ATOM 2196 C C . PRO B 1 96 ? 19.885 -26.369 19.134 1.00 11.36 98 PRO B C 1
ATOM 2197 O O . PRO B 1 96 ? 20.757 -25.895 18.338 1.00 12.68 98 PRO B O 1
ATOM 2201 N N . SER B 1 97 ? 18.636 -26.675 18.754 1.00 11.96 99 SER B N 1
ATOM 2202 C CA . SER B 1 97 ? 18.122 -26.219 17.490 1.00 11.98 99 SER B CA 1
ATOM 2203 C C . SER B 1 97 ? 16.827 -25.467 17.719 1.00 13.28 99 SER B C 1
ATOM 2204 O O . SER B 1 97 ? 16.110 -25.724 18.748 1.00 14.48 99 SER B O 1
ATOM 2207 N N . LEU B 1 98 ? 16.479 -24.612 16.790 1.00 11.42 100 LEU B N 1
ATOM 2208 C CA . LEU B 1 98 ? 15.249 -23.805 16.952 1.00 12.39 100 LEU B CA 1
ATOM 2209 C C . LEU B 1 98 ? 14.267 -24.074 15.805 1.00 14.64 100 LEU B C 1
ATOM 2210 O O . LEU B 1 98 ? 14.681 -24.188 14.609 1.00 15.55 100 LEU B O 1
ATOM 2215 N N . ARG B 1 99 ? 12.983 -24.143 16.153 1.00 11.22 101 ARG B N 1
ATOM 2216 C CA . ARG B 1 99 ? 11.938 -24.225 15.179 1.00 12.48 101 ARG B CA 1
ATOM 2217 C C . ARG B 1 99 ? 10.930 -23.111 15.460 1.00 14.36 101 ARG B C 1
ATOM 2218 O O . ARG B 1 99 ? 10.538 -22.875 16.633 1.00 14.32 101 ARG B O 1
ATOM 2226 N N . VAL B 1 100 ? 10.494 -22.406 14.418 1.00 11.08 102 VAL B N 1
ATOM 2227 C CA . VAL B 1 100 ? 9.515 -21.307 14.640 1.00 13.10 102 VAL B CA 1
ATOM 2228 C C . VAL B 1 100 ? 8.116 -21.908 14.619 1.00 15.42 102 VAL B C 1
ATOM 2229 O O . VAL B 1 100 ? 7.788 -22.642 13.656 1.00 14.52 102 VAL B O 1
ATOM 2233 N N . LEU B 1 101 ? 7.360 -21.649 15.670 1.00 13.56 103 LEU B N 1
ATOM 2234 C CA . LEU B 1 101 ? 5.967 -22.165 15.732 1.00 14.03 103 LEU B CA 1
ATOM 2235 C C . LEU B 1 101 ? 4.949 -21.092 15.381 1.00 15.21 103 LEU B C 1
ATOM 2236 O O . LEU B 1 101 ? 3.845 -21.417 14.884 1.00 13.79 103 LEU B O 1
ATOM 2241 N N . ASP B 1 102 ? 5.265 -19.803 15.558 1.00 13.94 104 ASP B N 1
ATOM 2242 C CA . ASP B 1 102 ? 4.340 -18.746 15.203 1.00 14.29 104 ASP B CA 1
ATOM 2243 C C . ASP B 1 102 ? 5.221 -17.611 14.647 1.00 16.24 104 ASP B C 1
ATOM 2244 O O . ASP B 1 102 ? 5.993 -17.063 15.410 1.00 13.29 104 ASP B O 1
ATOM 2249 N N . SER B 1 103 ? 5.099 -17.349 13.354 1.00 13.58 105 SER B N 1
ATOM 2250 C CA . SER B 1 103 ? 6.061 -16.475 12.698 1.00 13.71 105 SER B CA 1
ATOM 2251 C C . SER B 1 103 ? 5.568 -15.038 12.722 1.00 12.93 105 SER B C 1
ATOM 2252 O O . SER B 1 103 ? 6.244 -14.147 12.127 1.00 13.50 105 SER B O 1
ATOM 2255 N N . ARG B 1 104 ? 4.488 -14.755 13.434 1.00 11.35 106 ARG B N 1
ATOM 2256 C CA . ARG B 1 104 ? 4.087 -13.349 13.585 1.00 12.59 106 ARG B CA 1
ATOM 2257 C C . ARG B 1 104 ? 5.233 -12.579 14.214 1.00 13.13 106 ARG B C 1
ATOM 2258 O O . ARG B 1 104 ? 5.812 -13.060 15.138 1.00 13.80 106 ARG B O 1
ATOM 2266 N N . LEU B 1 105 ? 5.511 -11.378 13.667 1.00 12.03 107 LEU B N 1
ATOM 2267 C CA . LEU B 1 105 ? 6.623 -10.608 14.226 1.00 12.06 107 LEU B CA 1
ATOM 2268 C C . LEU B 1 105 ? 6.216 -9.581 15.271 1.00 14.36 107 LEU B C 1
ATOM 2269 O O . LEU B 1 105 ? 5.168 -8.852 15.096 1.00 12.60 107 LEU B O 1
ATOM 2274 N N . VAL B 1 106 ? 7.023 -9.516 16.351 1.00 10.92 108 VAL B N 1
ATOM 2275 C CA . VAL B 1 106 ? 6.725 -8.668 17.436 1.00 11.43 108 VAL B CA 1
ATOM 2276 C C . VAL B 1 106 ? 7.970 -7.775 17.616 1.00 11.85 108 VAL B C 1
ATOM 2277 O O . VAL B 1 106 ? 9.046 -8.298 17.612 1.00 10.08 108 VAL B O 1
ATOM 2281 N N . THR B 1 107 ? 7.788 -6.453 17.780 1.00 10.92 109 THR B N 1
ATOM 2282 C CA . THR B 1 107 ? 9.061 -5.634 17.849 1.00 10.33 109 THR B CA 1
ATOM 2283 C C . THR B 1 107 ? 9.104 -4.910 19.165 1.00 11.49 109 THR B C 1
ATOM 2284 O O . THR B 1 107 ? 8.092 -4.181 19.543 1.00 12.42 109 THR B O 1
ATOM 2288 N N . PHE B 1 108 ? 10.244 -5.048 19.905 1.00 10.81 110 PHE B N 1
ATOM 2289 C CA . PHE B 1 108 ? 10.438 -4.255 21.117 1.00 10.26 110 PHE B CA 1
ATOM 2290 C C . PHE B 1 108 ? 11.939 -3.998 21.218 1.00 10.12 110 PHE B C 1
ATOM 2291 O O . PHE B 1 108 ? 12.708 -4.637 20.495 1.00 10.05 110 PHE B O 1
ATOM 2299 N N . PRO B 1 109 ? 12.333 -3.029 22.058 1.00 11.52 111 PRO B N 1
ATOM 2300 C CA . PRO B 1 109 ? 13.757 -2.776 22.230 1.00 9.52 111 PRO B CA 1
ATOM 2301 C C . PRO B 1 109 ? 14.424 -3.945 22.955 1.00 11.39 111 PRO B C 1
ATOM 2302 O O . PRO B 1 109 ? 13.870 -4.548 23.884 1.00 12.39 111 PRO B O 1
ATOM 2306 N N . GLU B 1 110 ? 15.660 -4.249 22.519 1.00 9.79 112 GLU B N 1
ATOM 2307 C CA . GLU B 1 110 ? 16.445 -5.308 23.070 1.00 10.62 112 GLU B CA 1
ATOM 2308 C C . GLU B 1 110 ? 17.855 -4.746 23.204 1.00 9.74 112 GLU B C 1
ATOM 2309 O O . GLU B 1 110 ? 18.263 -3.857 22.492 1.00 10.96 112 GLU B O 1
ATOM 2315 N N . GLY B 1 111 ? 18.643 -5.322 24.146 1.00 8.32 113 GLY B N 1
ATOM 2316 C CA . GLY B 1 111 ? 20.052 -4.928 24.283 1.00 11.18 113 GLY B CA 1
ATOM 2317 C C . GLY B 1 111 ? 20.889 -6.196 24.300 1.00 10.54 113 GLY B C 1
ATOM 2318 O O . GLY B 1 111 ? 20.293 -7.286 24.508 1.00 15.76 113 GLY B O 1
ATOM 2319 N N . CYS B 1 112 ? 22.198 -6.062 24.313 1.00 6.77 114 CYS B N 1
ATOM 2320 C CA . CYS B 1 112 ? 23.024 -7.352 24.389 1.00 5.50 114 CYS B CA 1
ATOM 2321 C C . CYS B 1 112 ? 24.186 -7.008 25.300 1.00 5.88 114 CYS B C 1
ATOM 2322 O O . CYS B 1 112 ? 24.754 -5.860 25.244 1.00 7.26 114 CYS B O 1
ATOM 2325 N N . GLU B 1 113 ? 24.560 -7.954 26.141 1.00 4.86 115 GLU B N 1
ATOM 2326 C CA . GLU B 1 113 ? 25.736 -7.719 27.046 1.00 6.04 115 GLU B CA 1
ATOM 2327 C C . GLU B 1 113 ? 27.044 -7.588 26.238 1.00 6.63 115 GLU B C 1
ATOM 2328 O O . GLU B 1 113 ? 27.995 -7.051 26.801 1.00 6.40 115 GLU B O 1
ATOM 2334 N N . SER B 1 114 ? 27.065 -8.052 24.986 1.00 7.51 116 SER B N 1
ATOM 2335 C CA . SER B 1 114 ? 28.279 -7.886 24.168 1.00 5.37 116 SER B CA 1
ATOM 2336 C C . SER B 1 114 ? 28.241 -6.625 23.318 1.00 5.48 116 SER B C 1
ATOM 2337 O O . SER B 1 114 ? 29.182 -6.379 22.511 1.00 5.62 116 SER B O 1
ATOM 2340 N N . VAL B 1 115 ? 27.194 -5.821 23.493 1.00 6.02 117 VAL B N 1
ATOM 2341 C CA . VAL B 1 115 ? 27.188 -4.453 22.895 1.00 6.00 117 VAL B CA 1
ATOM 2342 C C . VAL B 1 115 ? 26.760 -3.482 24.026 1.00 7.20 117 VAL B C 1
ATOM 2343 O O . VAL B 1 115 ? 25.671 -2.899 23.983 1.00 7.75 117 VAL B O 1
ATOM 2347 N N . ALA B 1 116 ? 27.558 -3.483 25.106 1.00 9.11 118 ALA B N 1
ATOM 2348 C CA . ALA B 1 116 ? 27.228 -2.857 26.362 1.00 8.66 118 ALA B CA 1
ATOM 2349 C C . ALA B 1 116 ? 26.778 -1.387 26.221 1.00 8.13 118 ALA B C 1
ATOM 2350 O O . ALA B 1 116 ? 27.380 -0.586 25.514 1.00 11.36 118 ALA B O 1
ATOM 2352 N N . GLY B 1 117 ? 25.561 -1.157 26.723 1.00 9.60 119 GLY B N 1
ATOM 2353 C CA . GLY B 1 117 ? 25.160 0.282 26.799 1.00 10.17 119 GLY B CA 1
ATOM 2354 C C . GLY B 1 117 ? 24.192 0.746 25.755 1.00 8.80 119 GLY B C 1
ATOM 2355 O O . GLY B 1 117 ? 23.838 1.963 25.754 1.00 9.24 119 GLY B O 1
ATOM 2356 N N . PHE B 1 118 ? 23.696 -0.139 24.905 1.00 6.95 120 PHE B N 1
ATOM 2357 C CA . PHE B 1 118 ? 22.804 0.276 23.800 1.00 6.91 120 PHE B CA 1
ATOM 2358 C C . PHE B 1 118 ? 21.549 -0.569 23.759 1.00 9.52 120 PHE B C 1
ATOM 2359 O O . PHE B 1 118 ? 21.539 -1.713 24.283 1.00 10.02 120 PHE B O 1
ATOM 2367 N N . LEU B 1 119 ? 20.494 -0.028 23.150 1.00 6.55 121 LEU B N 1
ATOM 2368 C CA . LEU B 1 119 ? 19.264 -0.770 22.917 1.00 8.76 121 LEU B CA 1
ATOM 2369 C C . LEU B 1 119 ? 18.838 -0.481 21.502 1.00 8.37 121 LEU B C 1
ATOM 2370 O O . LEU B 1 119 ? 19.219 0.599 20.925 1.00 8.88 121 LEU B O 1
ATOM 2375 N N . ALA B 1 120 ? 18.056 -1.398 20.889 1.00 6.25 122 ALA B N 1
ATOM 2376 C CA . ALA B 1 120 ? 17.377 -1.017 19.657 1.00 5.77 122 ALA B CA 1
ATOM 2377 C C . ALA B 1 120 ? 16.178 -1.952 19.510 1.00 7.62 122 ALA B C 1
ATOM 2378 O O . ALA B 1 120 ? 16.237 -3.072 20.003 1.00 10.03 122 ALA B O 1
ATOM 2380 N N . CYS B 1 121 ? 15.206 -1.482 18.754 1.00 7.66 123 CYS B N 1
ATOM 2381 C CA . CYS B 1 121 ? 14.045 -2.345 18.423 1.00 8.96 123 CYS B CA 1
ATOM 2382 C C . CYS B 1 121 ? 14.436 -3.478 17.485 1.00 9.39 123 CYS B C 1
ATOM 2383 O O . CYS B 1 121 ? 15.168 -3.257 16.472 1.00 9.94 123 CYS B O 1
ATOM 2386 N N . VAL B 1 122 ? 13.948 -4.674 17.752 1.00 8.73 124 VAL B N 1
ATOM 2387 C CA . VAL B 1 122 ? 14.297 -5.816 16.906 1.00 8.45 124 VAL B CA 1
ATOM 2388 C C . VAL B 1 122 ? 13.002 -6.666 16.722 1.00 8.41 124 VAL B C 1
ATOM 2389 O O . VAL B 1 122 ? 12.396 -7.037 17.737 1.00 9.86 124 VAL B O 1
ATOM 2393 N N . PRO B 1 123 ? 12.651 -6.976 15.490 1.00 8.96 125 PRO B N 1
ATOM 2394 C CA . PRO B 1 123 ? 11.499 -7.857 15.323 1.00 9.69 125 PRO B CA 1
ATOM 2395 C C . PRO B 1 123 ? 11.914 -9.301 15.662 1.00 9.13 125 PRO B C 1
ATOM 2396 O O . PRO B 1 123 ? 12.956 -9.756 15.203 1.00 9.30 125 PRO B O 1
ATOM 2400 N N . ARG B 1 124 ? 11.004 -10.004 16.328 1.00 9.00 126 ARG B N 1
ATOM 2401 C CA . ARG B 1 124 ? 11.320 -11.412 16.691 1.00 7.98 126 ARG B CA 1
ATOM 2402 C C . ARG B 1 124 ? 10.026 -12.183 16.465 1.00 8.70 126 ARG B C 1
ATOM 2403 O O . ARG B 1 124 ? 8.911 -11.630 16.502 1.00 9.53 126 ARG B O 1
ATOM 2411 N N . PHE B 1 125 ? 10.210 -13.502 16.257 1.00 8.53 127 PHE B N 1
ATOM 2412 C CA . PHE B 1 125 ? 8.954 -14.320 16.107 1.00 9.12 127 PHE B CA 1
ATOM 2413 C C . PHE B 1 125 ? 8.222 -14.424 17.455 1.00 10.46 127 PHE B C 1
ATOM 2414 O O . PHE B 1 125 ? 8.830 -14.489 18.509 1.00 9.79 127 PHE B O 1
ATOM 2422 N N . GLN B 1 126 ? 6.885 -14.509 17.353 1.00 10.02 128 GLN B N 1
ATOM 2423 C CA . GLN B 1 126 ? 6.054 -14.608 18.567 1.00 11.18 128 GLN B CA 1
ATOM 2424 C C . GLN B 1 126 ? 6.231 -15.982 19.341 1.00 11.86 128 GLN B C 1
ATOM 2425 O O . GLN B 1 126 ? 6.098 -15.972 20.546 1.00 12.73 128 GLN B O 1
ATOM 2431 N N . ALA B 1 127 ? 6.476 -17.099 18.657 1.00 9.52 129 ALA B N 1
ATOM 2432 C CA . ALA B 1 127 ? 6.623 -18.401 19.405 1.00 9.16 129 ALA B CA 1
ATOM 2433 C C . ALA B 1 127 ? 7.579 -19.299 18.706 1.00 10.06 129 ALA B C 1
ATOM 2434 O O . ALA B 1 127 ? 7.618 -19.434 17.446 1.00 10.52 129 ALA B O 1
ATOM 2436 N N . VAL B 1 128 ? 8.428 -19.949 19.530 1.00 9.59 130 VAL B N 1
ATOM 2437 C CA . VAL B 1 128 ? 9.435 -20.850 18.981 1.00 9.53 130 VAL B CA 1
ATOM 2438 C C . VAL B 1 128 ? 9.569 -22.074 19.872 1.00 8.83 130 VAL B C 1
ATOM 2439 O O . VAL B 1 128 ? 9.094 -22.107 20.998 1.00 11.10 130 VAL B O 1
ATOM 2443 N N . GLN B 1 129 ? 10.227 -23.076 19.327 1.00 8.53 131 GLN B N 1
ATOM 2444 C CA . GLN B 1 129 ? 10.551 -24.279 20.124 1.00 11.04 131 GLN B CA 1
ATOM 2445 C C . GLN B 1 129 ? 12.092 -24.397 20.172 1.00 11.12 131 GLN B C 1
ATOM 2446 O O . GLN B 1 129 ? 12.700 -24.495 19.121 1.00 12.38 131 GLN B O 1
ATOM 2452 N N . ILE B 1 130 ? 12.692 -24.478 21.350 1.00 8.65 132 ILE B N 1
ATOM 2453 C CA . ILE B 1 130 ? 14.156 -24.832 21.393 1.00 10.22 132 ILE B CA 1
ATOM 2454 C C . ILE B 1 130 ? 14.270 -26.229 21.877 1.00 11.03 132 ILE B C 1
ATOM 2455 O O . ILE B 1 130 ? 13.706 -26.591 22.947 1.00 11.74 132 ILE B O 1
ATOM 2460 N N . SER B 1 131 ? 15.047 -27.015 21.100 1.00 11.26 133 SER B N 1
ATOM 2461 C CA . SER B 1 131 ? 15.268 -28.398 21.492 1.00 12.56 133 SER B CA 1
ATOM 2462 C C . SER B 1 131 ? 16.773 -28.614 21.656 1.00 14.42 133 SER B C 1
ATOM 2463 O O . SER B 1 131 ? 17.553 -28.224 20.730 1.00 15.46 133 SER B O 1
ATOM 2466 N N . GLY B 1 132 ? 17.191 -29.250 22.704 1.00 13.54 134 GLY B N 1
ATOM 2467 C CA . GLY B 1 132 ? 18.602 -29.552 22.825 1.00 16.10 134 GLY B CA 1
ATOM 2468 C C . GLY B 1 132 ? 18.901 -30.505 23.952 1.00 18.84 134 GLY B C 1
ATOM 2469 O O . GLY B 1 132 ? 17.967 -31.137 24.469 1.00 20.84 134 GLY B O 1
ATOM 2470 N N . LEU B 1 133 ? 20.138 -30.622 24.336 1.00 14.50 135 LEU B N 1
ATOM 2471 C CA . LEU B 1 133 ? 20.466 -31.499 25.464 1.00 16.26 135 LEU B CA 1
ATOM 2472 C C . LEU B 1 133 ? 20.676 -30.686 26.691 1.00 17.04 135 LEU B C 1
ATOM 2473 O O . LEU B 1 133 ? 21.210 -29.554 26.581 1.00 14.70 135 LEU B O 1
ATOM 2478 N N . ASP B 1 134 ? 20.301 -31.198 27.864 1.00 14.27 136 ASP B N 1
ATOM 2479 C CA . ASP B 1 134 ? 20.766 -30.608 29.077 1.00 16.40 136 ASP B CA 1
ATOM 2480 C C . ASP B 1 134 ? 22.251 -31.076 29.252 1.00 18.37 136 ASP B C 1
ATOM 2481 O O . ASP B 1 134 ? 22.759 -31.785 28.372 1.00 19.61 136 ASP B O 1
ATOM 2486 N N . PRO B 1 135 ? 22.986 -30.460 30.143 1.00 22.35 137 PRO B N 1
ATOM 2487 C CA . PRO B 1 135 ? 24.479 -30.742 30.160 1.00 23.37 137 PRO B CA 1
ATOM 2488 C C . PRO B 1 135 ? 24.752 -32.265 30.342 1.00 26.26 137 PRO B C 1
ATOM 2489 O O . PRO B 1 135 ? 25.796 -32.773 29.918 1.00 27.44 137 PRO B O 1
ATOM 2493 N N . ASN B 1 136 ? 23.722 -32.949 30.790 1.00 27.42 138 ASN B N 1
ATOM 2494 C CA . ASN B 1 136 ? 23.799 -34.454 30.962 1.00 27.71 138 ASN B CA 1
ATOM 2495 C C . ASN B 1 136 ? 23.441 -35.308 29.785 1.00 27.23 138 ASN B C 1
ATOM 2496 O O . ASN B 1 136 ? 23.562 -36.577 29.827 1.00 27.40 138 ASN B O 1
ATOM 2501 N N . GLY B 1 137 ? 23.022 -34.669 28.720 1.00 22.75 139 GLY B N 1
ATOM 2502 C CA . GLY B 1 137 ? 22.694 -35.410 27.528 1.00 23.65 139 GLY B CA 1
ATOM 2503 C C . GLY B 1 137 ? 21.218 -35.720 27.488 1.00 22.32 139 GLY B C 1
ATOM 2504 O O . GLY B 1 137 ? 20.807 -36.278 26.521 1.00 23.96 139 GLY B O 1
ATOM 2505 N N . GLU B 1 138 ? 20.432 -35.291 28.479 1.00 19.85 140 GLU B N 1
ATOM 2506 C CA . GLU B 1 138 ? 18.993 -35.580 28.341 1.00 20.59 140 GLU B CA 1
ATOM 2507 C C . GLU B 1 138 ? 18.354 -34.621 27.324 1.00 18.74 140 GLU B C 1
ATOM 2508 O O . GLU B 1 138 ? 18.699 -33.423 27.337 1.00 17.28 140 GLU B O 1
ATOM 2514 N N . GLN B 1 139 ? 17.427 -35.131 26.514 1.00 17.61 141 GLN B N 1
ATOM 2515 C CA . GLN B 1 139 ? 16.719 -34.287 25.456 1.00 17.17 141 GLN B CA 1
ATOM 2516 C C . GLN B 1 139 ? 15.676 -33.432 26.111 1.00 15.73 141 GLN B C 1
ATOM 2517 O O . GLN B 1 139 ? 14.799 -33.937 26.842 1.00 15.56 141 GLN B O 1
ATOM 2523 N N . VAL B 1 140 ? 15.742 -32.103 25.904 1.00 12.38 142 VAL B N 1
ATOM 2524 C CA . VAL B 1 140 ? 14.783 -31.199 26.501 1.00 11.34 142 VAL B CA 1
ATOM 2525 C C . VAL B 1 140 ? 14.238 -30.304 25.368 1.00 12.85 142 VAL B C 1
ATOM 2526 O O . VAL B 1 140 ? 14.985 -29.879 24.523 1.00 11.73 142 VAL B O 1
ATOM 2530 N N . VAL B 1 141 ? 12.911 -30.147 25.292 1.00 10.99 143 VAL B N 1
ATOM 2531 C CA . VAL B 1 141 ? 12.276 -29.294 24.287 1.00 10.51 143 VAL B CA 1
ATOM 2532 C C . VAL B 1 141 ? 11.420 -28.298 25.040 1.00 12.17 143 VAL B C 1
ATOM 2533 O O . VAL B 1 141 ? 10.656 -28.641 25.990 1.00 13.66 143 VAL B O 1
ATOM 2537 N N . TRP B 1 142 ? 11.638 -27.030 24.796 1.00 10.14 144 TRP B N 1
ATOM 2538 C CA . TRP B 1 142 ? 10.895 -25.959 25.476 1.00 11.70 144 TRP B CA 1
ATOM 2539 C C . TRP B 1 142 ? 10.187 -25.135 24.397 1.00 11.70 144 TRP B C 1
ATOM 2540 O O . TRP B 1 142 ? 10.855 -24.578 23.488 1.00 11.01 144 TRP B O 1
ATOM 2551 N N . GLN B 1 143 ? 8.849 -25.088 24.450 1.00 10.30 145 GLN B N 1
ATOM 2552 C CA . GLN B 1 143 ? 8.056 -24.233 23.640 1.00 11.54 145 GLN B CA 1
ATOM 2553 C C . GLN B 1 143 ? 7.755 -22.951 24.392 1.00 12.18 145 GLN B C 1
ATOM 2554 O O . GLN B 1 143 ? 7.231 -22.967 25.516 1.00 10.51 145 GLN B O 1
ATOM 2560 N N . ALA B 1 144 ? 8.175 -21.811 23.785 1.00 10.10 146 ALA B N 1
ATOM 2561 C CA . ALA B 1 144 ? 8.013 -20.511 24.442 1.00 11.85 146 ALA B CA 1
ATOM 2562 C C . ALA B 1 144 ? 7.389 -19.448 23.509 1.00 11.84 146 ALA B C 1
ATOM 2563 O O . ALA B 1 144 ? 7.586 -19.538 22.306 1.00 12.66 146 ALA B O 1
ATOM 2565 N N . SER B 1 145 ? 6.697 -18.483 24.099 1.00 11.49 147 SER B N 1
ATOM 2566 C CA . SER B 1 145 ? 6.119 -17.424 23.309 1.00 11.47 147 SER B CA 1
ATOM 2567 C C . SER B 1 145 ? 6.464 -16.084 23.953 1.00 14.46 147 SER B C 1
ATOM 2568 O O . SER B 1 145 ? 7.063 -16.057 25.013 1.00 13.62 147 SER B O 1
ATOM 2571 N N . GLY B 1 146 ? 6.253 -14.975 23.229 1.00 13.06 148 GLY B N 1
ATOM 2572 C CA . GLY B 1 146 ? 6.404 -13.675 23.873 1.00 12.09 148 GLY B CA 1
ATOM 2573 C C . GLY B 1 146 ? 7.830 -13.466 24.280 1.00 10.64 148 GLY B C 1
ATOM 2574 O O . GLY B 1 146 ? 8.747 -13.730 23.507 1.00 10.48 148 GLY B O 1
ATOM 2575 N N . TRP B 1 147 ? 8.042 -12.790 25.419 1.00 9.08 149 TRP B N 1
ATOM 2576 C CA . TRP B 1 147 ? 9.390 -12.389 25.750 1.00 9.58 149 TRP B CA 1
ATOM 2577 C C . TRP B 1 147 ? 10.355 -13.540 25.885 1.00 10.24 149 TRP B C 1
ATOM 2578 O O . TRP B 1 147 ? 11.533 -13.408 25.484 1.00 9.56 149 TRP B O 1
ATOM 2589 N N . ALA B 1 148 ? 9.900 -14.689 26.395 1.00 10.09 150 ALA B N 1
ATOM 2590 C CA . ALA B 1 148 ? 10.865 -15.831 26.499 1.00 9.52 150 ALA B CA 1
ATOM 2591 C C . ALA B 1 148 ? 11.292 -16.290 25.071 1.00 8.31 150 ALA B C 1
ATOM 2592 O O . ALA B 1 148 ? 12.437 -16.642 24.917 1.00 8.02 150 ALA B O 1
ATOM 2594 N N . ALA B 1 149 ? 10.378 -16.270 24.124 1.00 8.38 151 ALA B N 1
ATOM 2595 C CA . ALA B 1 149 ? 10.748 -16.632 22.739 1.00 8.15 151 ALA B CA 1
ATOM 2596 C C . ALA B 1 149 ? 11.798 -15.641 22.186 1.00 7.68 151 ALA B C 1
ATOM 2597 O O . ALA B 1 149 ? 12.731 -16.058 21.481 1.00 6.99 151 ALA B O 1
ATOM 2599 N N . ARG B 1 150 ? 11.680 -14.386 22.569 1.00 7.86 152 ARG B N 1
ATOM 2600 C CA . ARG B 1 150 ? 12.668 -13.391 22.136 1.00 6.76 152 ARG B CA 1
ATOM 2601 C C . ARG B 1 150 ? 14.026 -13.654 22.711 1.00 7.97 152 ARG B C 1
ATOM 2602 O O . ARG B 1 150 ? 15.017 -13.644 21.989 1.00 6.21 152 ARG B O 1
ATOM 2610 N N . ILE B 1 151 ? 14.085 -13.946 24.003 1.00 7.05 153 ILE B N 1
ATOM 2611 C CA . ILE B 1 151 ? 15.407 -14.303 24.654 1.00 8.50 153 ILE B CA 1
ATOM 2612 C C . ILE B 1 151 ? 16.006 -15.491 23.966 1.00 7.49 153 ILE B C 1
ATOM 2613 O O . ILE B 1 151 ? 17.188 -15.520 23.642 1.00 7.68 153 ILE B O 1
ATOM 2618 N N . ILE B 1 152 ? 15.181 -16.540 23.744 1.00 6.53 154 ILE B N 1
ATOM 2619 C CA . ILE B 1 152 ? 15.677 -17.729 23.056 1.00 6.84 154 ILE B CA 1
ATOM 2620 C C . ILE B 1 152 ? 16.289 -17.371 21.680 1.00 6.60 154 ILE B C 1
ATOM 2621 O O . ILE B 1 152 ? 17.357 -17.866 21.327 1.00 7.20 154 ILE B O 1
ATOM 2626 N N . GLN B 1 153 ? 15.569 -16.569 20.916 1.00 6.30 155 GLN B N 1
ATOM 2627 C CA . GLN B 1 153 ? 16.043 -16.245 19.554 1.00 5.60 155 GLN B CA 1
ATOM 2628 C C . GLN B 1 153 ? 17.361 -15.416 19.663 1.00 5.79 155 GLN B C 1
ATOM 2629 O O . GLN B 1 153 ? 18.260 -15.642 18.794 1.00 6.71 155 GLN B O 1
ATOM 2635 N N . HIS B 1 154 ? 17.430 -14.479 20.620 1.00 6.63 156 HIS B N 1
ATOM 2636 C CA . HIS B 1 154 ? 18.654 -13.709 20.760 1.00 5.40 156 HIS B CA 1
ATOM 2637 C C . HIS B 1 154 ? 19.825 -14.648 21.079 1.00 6.19 156 HIS B C 1
ATOM 2638 O O . HIS B 1 154 ? 20.915 -14.483 20.493 1.00 6.39 156 HIS B O 1
ATOM 2645 N N . GLU B 1 155 ? 19.663 -15.587 22.001 1.00 6.15 157 GLU B N 1
ATOM 2646 C CA . GLU B 1 155 ? 20.799 -16.478 22.375 1.00 7.80 157 GLU B CA 1
ATOM 2647 C C . GLU B 1 155 ? 21.159 -17.435 21.292 1.00 7.34 157 GLU B C 1
ATOM 2648 O O . GLU B 1 155 ? 22.330 -17.659 21.074 1.00 6.87 157 GLU B O 1
ATOM 2654 N N . MET B 1 156 ? 20.151 -17.993 20.583 1.00 7.54 158 MET B N 1
ATOM 2655 C CA . MET B 1 156 ? 20.437 -18.844 19.459 1.00 8.17 158 MET B CA 1
ATOM 2656 C C . MET B 1 156 ? 21.186 -18.083 18.381 1.00 7.41 158 MET B C 1
ATOM 2657 O O . MET B 1 156 ? 22.119 -18.591 17.766 1.00 8.13 158 MET B O 1
ATOM 2662 N N . ASP B 1 157 ? 20.822 -16.811 18.118 1.00 6.30 159 ASP B N 1
ATOM 2663 C CA . ASP B 1 157 ? 21.561 -16.064 17.104 1.00 5.72 159 ASP B CA 1
ATOM 2664 C C . ASP B 1 157 ? 23.035 -15.927 17.500 1.00 6.72 159 ASP B C 1
ATOM 2665 O O . ASP B 1 157 ? 23.919 -15.993 16.645 1.00 6.11 159 ASP B O 1
ATOM 2670 N N . HIS B 1 158 ? 23.361 -15.764 18.808 1.00 6.22 160 HIS B N 1
ATOM 2671 C CA . HIS B 1 158 ? 24.776 -15.764 19.223 1.00 8.33 160 HIS B CA 1
ATOM 2672 C C . HIS B 1 158 ? 25.544 -16.991 18.790 1.00 7.41 160 HIS B C 1
ATOM 2673 O O . HIS B 1 158 ? 26.783 -16.909 18.470 1.00 7.81 160 HIS B O 1
ATOM 2680 N N . LEU B 1 159 ? 24.864 -18.165 18.819 1.00 6.01 161 LEU B N 1
ATOM 2681 C CA . LEU B 1 159 ? 25.585 -19.384 18.405 1.00 6.64 161 LEU B CA 1
ATOM 2682 C C . LEU B 1 159 ? 25.816 -19.450 16.919 1.00 6.88 161 LEU B C 1
ATOM 2683 O O . LEU B 1 159 ? 26.618 -20.299 16.472 1.00 8.41 161 LEU B O 1
ATOM 2688 N N . GLN B 1 160 ? 25.099 -18.584 16.153 1.00 6.79 162 GLN B N 1
ATOM 2689 C CA . GLN B 1 160 ? 25.288 -18.546 14.690 1.00 7.47 162 GLN B CA 1
ATOM 2690 C C . GLN B 1 160 ? 26.195 -17.358 14.308 1.00 7.55 162 GLN B C 1
ATOM 2691 O O . GLN B 1 160 ? 26.418 -17.122 13.086 1.00 10.03 162 GLN B O 1
ATOM 2697 N N . GLY B 1 161 ? 26.697 -16.612 15.285 1.00 5.84 163 GLY B N 1
ATOM 2698 C CA . GLY B 1 161 ? 27.600 -15.454 14.953 1.00 7.40 163 GLY B CA 1
ATOM 2699 C C . GLY B 1 161 ? 26.805 -14.226 14.620 1.00 7.02 163 GLY B C 1
ATOM 2700 O O . GLY B 1 161 ? 27.349 -13.334 13.954 1.00 7.80 163 GLY B O 1
ATOM 2701 N N . CYS B 1 162 ? 25.518 -14.182 15.021 1.00 7.59 164 CYS B N 1
ATOM 2702 C CA . CYS B 1 162 ? 24.612 -13.065 14.682 1.00 7.89 164 CYS B CA 1
ATOM 2703 C C . CYS B 1 162 ? 24.375 -12.239 15.955 1.00 7.83 164 CYS B C 1
ATOM 2704 O O . CYS B 1 162 ? 24.048 -12.812 17.002 1.00 7.03 164 CYS B O 1
ATOM 2707 N N . LEU B 1 163 ? 24.465 -10.915 15.809 1.00 5.83 165 LEU B N 1
ATOM 2708 C CA . LEU B 1 163 ? 24.158 -10.053 16.944 1.00 5.12 165 LEU B CA 1
ATOM 2709 C C . LEU B 1 163 ? 22.890 -9.228 16.562 1.00 6.61 165 LEU B C 1
ATOM 2710 O O . LEU B 1 163 ? 22.535 -9.063 15.389 1.00 7.79 165 LEU B O 1
ATOM 2715 N N . PHE B 1 164 ? 22.265 -8.642 17.586 1.00 7.20 166 PHE B N 1
ATOM 2716 C CA . PHE B 1 164 ? 20.991 -7.993 17.350 1.00 8.75 166 PHE B CA 1
ATOM 2717 C C . PHE B 1 164 ? 21.127 -6.765 16.418 1.00 9.34 166 PHE B C 1
ATOM 2718 O O . PHE B 1 164 ? 20.160 -6.394 15.758 1.00 9.09 166 PHE B O 1
ATOM 2726 N N . ILE B 1 165 ? 22.287 -6.115 16.395 1.00 6.93 167 ILE B N 1
ATOM 2727 C CA . ILE B 1 165 ? 22.549 -5.020 15.436 1.00 6.91 167 ILE B CA 1
ATOM 2728 C C . ILE B 1 165 ? 22.464 -5.455 13.974 1.00 7.36 167 ILE B C 1
ATOM 2729 O O . ILE B 1 165 ? 22.373 -4.614 13.091 1.00 9.17 167 ILE B O 1
ATOM 2734 N N . ASP B 1 166 ? 22.492 -6.762 13.726 1.00 7.02 168 ASP B N 1
ATOM 2735 C CA . ASP B 1 166 ? 22.290 -7.239 12.347 1.00 7.89 168 ASP B CA 1
ATOM 2736 C C . ASP B 1 166 ? 20.801 -7.246 11.945 1.00 7.78 168 ASP B C 1
ATOM 2737 O O . ASP B 1 166 ? 20.499 -7.421 10.728 1.00 10.66 168 ASP B O 1
ATOM 2742 N N . LYS B 1 167 ? 19.923 -7.171 12.909 1.00 8.23 169 LYS B N 1
ATOM 2743 C CA . LYS B 1 167 ? 18.504 -7.404 12.674 1.00 9.80 169 LYS B CA 1
ATOM 2744 C C . LYS B 1 167 ? 17.666 -6.194 13.145 1.00 9.00 169 LYS B C 1
ATOM 2745 O O . LYS B 1 167 ? 16.450 -6.163 12.933 1.00 11.14 169 LYS B O 1
ATOM 2751 N N . MET B 1 168 ? 18.332 -5.208 13.732 1.00 8.74 170 MET B N 1
ATOM 2752 C CA . MET B 1 168 ? 17.560 -4.074 14.368 1.00 8.08 170 MET B CA 1
ATOM 2753 C C . MET B 1 168 ? 16.991 -3.073 13.342 1.00 9.25 170 MET B C 1
ATOM 2754 O O . MET B 1 168 ? 17.357 -3.032 12.180 1.00 9.10 170 MET B O 1
ATOM 2759 N N . ASP B 1 169 ? 15.998 -2.307 13.841 1.00 9.18 171 ASP B N 1
ATOM 2760 C CA . ASP B 1 169 ? 15.575 -1.071 13.139 1.00 9.19 171 ASP B CA 1
ATOM 2761 C C . ASP B 1 169 ? 16.668 -0.066 13.606 1.00 10.43 171 ASP B C 1
ATOM 2762 O O . ASP B 1 169 ? 16.629 0.419 14.736 1.00 10.07 171 ASP B O 1
ATOM 2767 N N . SER B 1 170 ? 17.595 0.285 12.711 1.00 9.36 172 SER B N 1
ATOM 2768 C CA . SER B 1 170 ? 18.775 1.015 13.122 1.00 7.46 172 SER B CA 1
ATOM 2769 C C . SER B 1 170 ? 18.371 2.465 13.554 1.00 7.19 172 SER B C 1
ATOM 2770 O O . SER B 1 170 ? 19.105 3.058 14.316 1.00 7.74 172 SER B O 1
ATOM 2773 N N . ARG B 1 171 ? 17.232 2.959 13.109 1.00 8.13 173 ARG B N 1
ATOM 2774 C CA . ARG B 1 171 ? 16.839 4.340 13.518 1.00 7.50 173 ARG B CA 1
ATOM 2775 C C . ARG B 1 171 ? 16.350 4.353 14.976 1.00 8.46 173 ARG B C 1
ATOM 2776 O O . ARG B 1 171 ? 16.247 5.460 15.563 1.00 8.63 173 ARG B O 1
ATOM 2784 N N . THR B 1 172 ? 16.227 3.169 15.583 1.00 8.08 174 THR B N 1
ATOM 2785 C CA . THR B 1 172 ? 15.852 3.124 17.018 1.00 6.20 174 THR B CA 1
ATOM 2786 C C . THR B 1 172 ? 17.068 2.797 17.945 1.00 7.85 174 THR B C 1
ATOM 2787 O O . THR B 1 172 ? 16.882 2.725 19.201 1.00 7.42 174 THR B O 1
ATOM 2791 N N . PHE B 1 173 ? 18.258 2.643 17.378 1.00 6.96 175 PHE B N 1
ATOM 2792 C CA . PHE B 1 173 ? 19.487 2.385 18.201 1.00 5.54 175 PHE B CA 1
ATOM 2793 C C . PHE B 1 173 ? 19.748 3.577 19.098 1.00 6.78 175 PHE B C 1
ATOM 2794 O O . PHE B 1 173 ? 19.613 4.704 18.682 1.00 6.91 175 PHE B O 1
ATOM 2802 N N . THR B 1 174 ? 20.016 3.297 20.377 1.00 6.76 176 THR B N 1
ATOM 2803 C CA . THR B 1 174 ? 20.177 4.412 21.322 1.00 6.46 176 THR B CA 1
ATOM 2804 C C . THR B 1 174 ? 21.121 3.990 22.390 1.00 5.66 176 THR B C 1
ATOM 2805 O O . THR B 1 174 ? 21.110 2.854 22.903 1.00 6.75 176 THR B O 1
ATOM 2809 N N . ASN B 1 175 ? 21.920 4.978 22.883 1.00 4.99 177 ASN B N 1
ATOM 2810 C CA . ASN B 1 175 ? 22.546 4.798 24.204 1.00 6.24 177 ASN B CA 1
ATOM 2811 C C . ASN B 1 175 ? 21.431 4.652 25.255 1.00 5.93 177 ASN B C 1
ATOM 2812 O O . ASN B 1 175 ? 20.365 5.285 25.179 1.00 6.98 177 ASN B O 1
ATOM 2817 N N . VAL B 1 176 ? 21.734 3.889 26.325 1.00 6.90 178 VAL B N 1
ATOM 2818 C CA . VAL B 1 176 ? 20.677 3.652 27.353 1.00 8.24 178 VAL B CA 1
ATOM 2819 C C . VAL B 1 176 ? 20.380 4.919 28.160 1.00 8.31 178 VAL B C 1
ATOM 2820 O O . VAL B 1 176 ? 19.311 4.948 28.707 1.00 10.17 178 VAL B O 1
ATOM 2824 N N . TYR B 1 177 ? 21.275 5.907 28.124 1.00 5.74 179 TYR B N 1
ATOM 2825 C CA . TYR B 1 177 ? 21.035 7.126 28.860 1.00 6.85 179 TYR B CA 1
ATOM 2826 C C . TYR B 1 177 ? 20.101 8.145 28.097 1.00 7.02 179 TYR B C 1
ATOM 2827 O O . TYR B 1 177 ? 19.756 9.183 28.608 1.00 9.57 179 TYR B O 1
ATOM 2836 N N . TRP B 1 178 ? 19.609 7.697 26.917 1.00 6.66 180 TRP B N 1
ATOM 2837 C CA . TRP B 1 178 ? 18.515 8.459 26.228 1.00 5.32 180 TRP B CA 1
ATOM 2838 C C . TRP B 1 178 ? 17.275 7.543 26.245 1.00 7.72 180 TRP B C 1
ATOM 2839 O O . TRP B 1 178 ? 17.391 6.379 25.860 1.00 10.54 180 TRP B O 1
ATOM 2850 N N . MET B 1 179 ? 16.154 8.146 26.555 1.00 7.88 181 MET B N 1
ATOM 2851 C CA . MET B 1 179 ? 14.932 7.359 26.606 1.00 10.16 181 MET B CA 1
ATOM 2852 C C . MET B 1 179 ? 13.729 8.213 26.263 1.00 13.70 181 MET B C 1
ATOM 2853 O O . MET B 1 179 ? 13.666 9.381 26.477 1.00 11.34 181 MET B O 1
ATOM 2858 N N . LYS B 1 180 ? 12.713 7.514 25.719 1.00 15.94 182 LYS B N 1
ATOM 2859 C CA . LYS B 1 180 ? 11.405 8.148 25.502 1.00 23.56 182 LYS B CA 1
ATOM 2860 C C . LYS B 1 180 ? 10.606 8.071 26.750 1.00 24.92 182 LYS B C 1
ATOM 2861 O O . LYS B 1 180 ? 10.638 7.048 27.434 1.00 28.93 182 LYS B O 1
ATOM 2867 N N . VAL B 1 181 ? 9.954 9.137 27.123 1.00 25.07 183 VAL B N 1
ATOM 2868 C CA . VAL B 1 181 ? 9.229 9.146 28.363 1.00 28.79 183 VAL B CA 1
ATOM 2869 C C . VAL B 1 181 ? 7.815 9.729 28.098 1.00 31.77 183 VAL B C 1
ATOM 2870 O O . VAL B 1 181 ? 7.619 10.449 27.126 1.00 30.65 183 VAL B O 1
ATOM 2874 N N . ASN B 1 182 ? 6.876 9.414 28.982 1.00 35.60 184 ASN B N 1
ATOM 2875 C CA . ASN B 1 182 ? 5.525 9.996 28.979 1.00 39.76 184 ASN B CA 1
ATOM 2876 C C . ASN B 1 182 ? 5.479 11.353 29.624 1.00 42.28 184 ASN B C 1
ATOM 2877 O O . ASN B 1 182 ? 6.060 11.558 30.666 1.00 42.99 184 ASN B O 1
ATOM 2882 N N . ASP B 1 183 ? 4.759 12.288 29.016 1.00 46.01 185 ASP B N 1
ATOM 2883 C CA . ASP B 1 183 ? 4.496 13.552 29.692 1.00 49.44 185 ASP B CA 1
ATOM 2884 C C . ASP B 1 183 ? 3.283 13.420 30.655 1.00 50.66 185 ASP B C 1
ATOM 2885 O O . ASP B 1 183 ? 2.663 12.348 30.826 1.00 51.46 185 ASP B O 1
ATOM 2891 N N . HIS C 1 1 ? 11.112 -52.962 -5.465 1.00 62.56 3 HIS C N 1
ATOM 2892 C CA . HIS C 1 1 ? 11.852 -53.364 -6.714 1.00 62.84 3 HIS C CA 1
ATOM 2893 C C . HIS C 1 1 ? 11.654 -52.337 -7.860 1.00 60.45 3 HIS C C 1
ATOM 2894 O O . HIS C 1 1 ? 10.839 -52.587 -8.772 1.00 61.26 3 HIS C O 1
ATOM 2901 N N . MET C 1 2 ? 12.366 -51.193 -7.783 1.00 56.32 4 MET C N 1
ATOM 2902 C CA . MET C 1 2 ? 12.494 -50.176 -8.891 1.00 51.42 4 MET C CA 1
ATOM 2903 C C . MET C 1 2 ? 13.131 -50.736 -10.192 1.00 47.20 4 MET C C 1
ATOM 2904 O O . MET C 1 2 ? 13.804 -51.795 -10.194 1.00 46.45 4 MET C O 1
ATOM 2909 N N . SER C 1 3 ? 12.952 -50.026 -11.309 1.00 41.41 5 SER C N 1
ATOM 2910 C CA . SER C 1 3 ? 13.312 -50.582 -12.613 1.00 35.71 5 SER C CA 1
ATOM 2911 C C . SER C 1 3 ? 13.969 -49.453 -13.439 1.00 30.55 5 SER C C 1
ATOM 2912 O O . SER C 1 3 ? 13.849 -48.307 -13.078 1.00 29.21 5 SER C O 1
ATOM 2915 N N . PHE C 1 4 ? 14.652 -49.764 -14.534 1.00 22.99 6 PHE C N 1
ATOM 2916 C CA . PHE C 1 4 ? 15.232 -48.614 -15.317 1.00 18.71 6 PHE C CA 1
ATOM 2917 C C . PHE C 1 4 ? 14.424 -48.336 -16.576 1.00 17.55 6 PHE C C 1
ATOM 2918 O O . PHE C 1 4 ? 13.857 -49.292 -17.175 1.00 17.03 6 PHE C O 1
ATOM 2926 N N . SER C 1 5 ? 14.322 -47.053 -16.973 1.00 12.44 7 SER C N 1
ATOM 2927 C CA . SER C 1 5 ? 13.705 -46.727 -18.267 1.00 11.68 7 SER C CA 1
ATOM 2928 C C . SER C 1 5 ? 14.689 -45.826 -18.976 1.00 9.82 7 SER C C 1
ATOM 2929 O O . SER C 1 5 ? 15.507 -45.131 -18.360 1.00 9.31 7 SER C O 1
ATOM 2932 N N . HIS C 1 6 ? 14.618 -45.836 -20.299 1.00 10.01 8 HIS C N 1
ATOM 2933 C CA . HIS C 1 6 ? 15.474 -44.894 -21.031 1.00 6.73 8 HIS C CA 1
ATOM 2934 C C . HIS C 1 6 ? 14.772 -44.225 -22.169 1.00 8.17 8 HIS C C 1
ATOM 2935 O O . HIS C 1 6 ? 13.829 -44.844 -22.717 1.00 9.48 8 HIS C O 1
ATOM 2942 N N . VAL C 1 7 ? 15.111 -42.985 -22.420 1.00 5.96 9 VAL C N 1
ATOM 2943 C CA . VAL C 1 7 ? 14.503 -42.330 -23.552 1.00 5.42 9 VAL C CA 1
ATOM 2944 C C . VAL C 1 7 ? 15.406 -42.608 -24.771 1.00 5.82 9 VAL C C 1
ATOM 2945 O O . VAL C 1 7 ? 16.647 -42.258 -24.762 1.00 6.61 9 VAL C O 1
ATOM 2949 N N . CYS C 1 8 ? 14.833 -43.240 -25.790 1.00 6.62 10 CYS C N 1
ATOM 2950 C CA . CYS C 1 8 ? 15.632 -43.592 -27.006 1.00 6.70 10 CYS C CA 1
ATOM 2951 C C . CYS C 1 8 ? 16.202 -42.317 -27.717 1.00 4.45 10 CYS C C 1
ATOM 2952 O O . CYS C 1 8 ? 15.497 -41.324 -27.769 1.00 6.58 10 CYS C O 1
ATOM 2955 N N . GLN C 1 9 ? 17.439 -42.450 -28.285 1.00 5.28 11 GLN C N 1
ATOM 2956 C CA . GLN C 1 9 ? 18.081 -41.285 -28.906 1.00 4.61 11 GLN C CA 1
ATOM 2957 C C . GLN C 1 9 ? 18.143 -41.457 -30.414 1.00 6.21 11 GLN C C 1
ATOM 2958 O O . GLN C 1 9 ? 18.074 -42.552 -30.896 1.00 8.03 11 GLN C O 1
ATOM 2964 N N . VAL C 1 10 ? 18.276 -40.325 -31.065 1.00 6.48 12 VAL C N 1
ATOM 2965 C CA . VAL C 1 10 ? 18.231 -40.291 -32.539 1.00 6.12 12 VAL C CA 1
ATOM 2966 C C . VAL C 1 10 ? 19.286 -41.213 -33.087 1.00 6.18 12 VAL C C 1
ATOM 2967 O O . VAL C 1 10 ? 20.459 -41.226 -32.716 1.00 6.92 12 VAL C O 1
ATOM 2971 N N . GLY C 1 11 ? 18.826 -42.031 -34.046 1.00 5.53 13 GLY C N 1
ATOM 2972 C CA . GLY C 1 11 ? 19.650 -43.157 -34.577 1.00 7.03 13 GLY C CA 1
ATOM 2973 C C . GLY C 1 11 ? 18.815 -44.429 -34.366 1.00 8.94 13 GLY C C 1
ATOM 2974 O O . GLY C 1 11 ? 18.876 -45.344 -35.177 1.00 7.74 13 GLY C O 1
ATOM 2975 N N . ASP C 1 12 ? 18.056 -44.480 -33.249 1.00 7.26 14 ASP C N 1
ATOM 2976 C CA . ASP C 1 12 ? 17.232 -45.660 -33.017 1.00 5.82 14 ASP C CA 1
ATOM 2977 C C . ASP C 1 12 ? 16.106 -45.619 -34.036 1.00 7.05 14 ASP C C 1
ATOM 2978 O O . ASP C 1 12 ? 15.317 -44.659 -34.042 1.00 7.76 14 ASP C O 1
ATOM 2983 N N . PRO C 1 13 ? 15.902 -46.669 -34.858 1.00 7.52 15 PRO C N 1
ATOM 2984 C CA . PRO C 1 13 ? 14.907 -46.588 -35.856 1.00 8.27 15 PRO C CA 1
ATOM 2985 C C . PRO C 1 13 ? 13.475 -46.499 -35.342 1.00 9.05 15 PRO C C 1
ATOM 2986 O O . PRO C 1 13 ? 12.567 -46.113 -36.102 1.00 9.72 15 PRO C O 1
ATOM 2990 N N . VAL C 1 14 ? 13.259 -46.862 -34.085 1.00 7.53 16 VAL C N 1
ATOM 2991 C CA . VAL C 1 14 ? 11.872 -46.774 -33.538 1.00 8.48 16 VAL C CA 1
ATOM 2992 C C . VAL C 1 14 ? 11.414 -45.306 -33.607 1.00 8.05 16 VAL C C 1
ATOM 2993 O O . VAL C 1 14 ? 10.214 -45.060 -33.684 1.00 9.40 16 VAL C O 1
ATOM 2997 N N . LEU C 1 15 ? 12.335 -44.334 -33.607 1.00 5.95 17 LEU C N 1
ATOM 2998 C CA . LEU C 1 15 ? 11.849 -42.913 -33.585 1.00 6.12 17 LEU C CA 1
ATOM 2999 C C . LEU C 1 15 ? 11.496 -42.468 -34.950 1.00 6.93 17 LEU C C 1
ATOM 3000 O O . LEU C 1 15 ? 10.908 -41.368 -35.084 1.00 7.52 17 LEU C O 1
ATOM 3005 N N . ARG C 1 16 ? 11.807 -43.287 -36.002 1.00 6.37 18 ARG C N 1
ATOM 3006 C CA . ARG C 1 16 ? 11.507 -42.780 -37.377 1.00 6.66 18 ARG C CA 1
A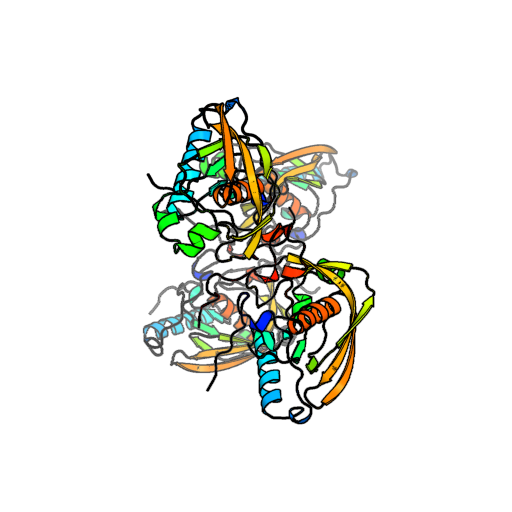TOM 3007 C C . ARG C 1 16 ? 10.399 -43.611 -38.044 1.00 8.28 18 ARG C C 1
ATOM 3008 O O . ARG C 1 16 ? 10.051 -43.357 -39.199 1.00 11.03 18 ARG C O 1
ATOM 3016 N N . GLY C 1 17 ? 9.974 -44.641 -37.343 1.00 9.24 19 GLY C N 1
ATOM 3017 C CA . GLY C 1 17 ? 8.809 -45.401 -37.909 1.00 8.80 19 GLY C CA 1
ATOM 3018 C C . GLY C 1 17 ? 7.456 -44.789 -37.618 1.00 11.93 19 GLY C C 1
ATOM 3019 O O . GLY C 1 17 ? 7.314 -43.798 -36.867 1.00 12.01 19 GLY C O 1
ATOM 3020 N N . VAL C 1 18 ? 6.419 -45.402 -38.213 1.00 10.81 20 VAL C N 1
ATOM 3021 C CA . VAL C 1 18 ? 5.041 -44.857 -37.981 1.00 12.10 20 VAL C CA 1
ATOM 3022 C C . VAL C 1 18 ? 4.441 -45.753 -36.916 1.00 11.69 20 VAL C C 1
ATOM 3023 O O . VAL C 1 18 ? 4.304 -46.967 -37.086 1.00 12.16 20 VAL C O 1
ATOM 3027 N N . ALA C 1 19 ? 4.159 -45.207 -35.737 1.00 9.64 21 ALA C N 1
ATOM 3028 C CA . ALA C 1 19 ? 3.681 -46.052 -34.658 1.00 10.89 21 ALA C CA 1
ATOM 3029 C C . ALA C 1 19 ? 2.357 -46.750 -35.046 1.00 10.68 21 ALA C C 1
ATOM 3030 O O . ALA C 1 19 ? 1.549 -46.165 -35.728 1.00 12.67 21 ALA C O 1
ATOM 3032 N N . ALA C 1 20 ? 2.215 -47.970 -34.584 1.00 12.32 22 ALA C N 1
ATOM 3033 C CA . ALA C 1 20 ? 0.986 -48.700 -34.771 1.00 15.09 22 ALA C CA 1
ATOM 3034 C C . ALA C 1 20 ? -0.145 -48.299 -33.848 1.00 14.86 22 ALA C C 1
ATOM 3035 O O . ALA C 1 20 ? 0.077 -47.931 -32.739 1.00 12.00 22 ALA C O 1
ATOM 3037 N N . PRO C 1 21 ? -1.403 -48.440 -34.318 1.00 15.43 23 PRO C N 1
ATOM 3038 C CA . PRO C 1 21 ? -2.494 -48.132 -33.423 1.00 15.30 23 PRO C CA 1
ATOM 3039 C C . PRO C 1 21 ? -2.593 -49.138 -32.309 1.00 16.49 23 PRO C C 1
ATOM 3040 O O . PRO C 1 21 ? -2.167 -50.325 -32.443 1.00 13.91 23 PRO C O 1
ATOM 3044 N N . VAL C 1 22 ? -3.164 -48.700 -31.199 1.00 15.33 24 VAL C N 1
ATOM 3045 C CA . VAL C 1 22 ? -3.489 -49.579 -30.094 1.00 15.10 24 VAL C CA 1
ATOM 3046 C C . VAL C 1 22 ? -4.798 -50.280 -30.480 1.00 16.27 24 VAL C C 1
ATOM 3047 O O . VAL C 1 22 ? -5.741 -49.632 -30.925 1.00 18.30 24 VAL C O 1
ATOM 3051 N N . GLU C 1 23 ? -4.898 -51.574 -30.214 1.00 18.75 25 GLU C N 1
ATOM 3052 C CA . GLU C 1 23 ? -6.126 -52.315 -30.636 1.00 23.78 25 GLU C CA 1
ATOM 3053 C C . GLU C 1 23 ? -7.210 -52.159 -29.596 1.00 24.90 25 GLU C C 1
ATOM 3054 O O . GLU C 1 23 ? -6.905 -52.042 -28.424 1.00 24.29 25 GLU C O 1
ATOM 3060 N N . ARG C 1 24 ? -8.479 -52.152 -30.023 1.00 27.98 26 ARG C N 1
ATOM 3061 C CA . ARG C 1 24 ? -9.624 -52.020 -29.064 1.00 32.39 26 ARG C CA 1
ATOM 3062 C C . ARG C 1 24 ? -9.519 -52.949 -27.838 1.00 31.27 26 ARG C C 1
ATOM 3063 O O . ARG C 1 24 ? -9.754 -52.533 -26.725 1.00 31.78 26 ARG C O 1
ATOM 3071 N N . ALA C 1 25 ? -9.160 -54.204 -28.057 1.00 32.56 27 ALA C N 1
ATOM 3072 C CA . ALA C 1 25 ? -9.115 -55.155 -26.978 1.00 31.93 27 ALA C CA 1
ATOM 3073 C C . ALA C 1 25 ? -8.049 -54.836 -25.940 1.00 32.25 27 ALA C C 1
ATOM 3074 O O . ALA C 1 25 ? -8.111 -55.369 -24.851 1.00 32.49 27 ALA C O 1
ATOM 3076 N N . GLN C 1 26 ? -7.108 -53.926 -26.242 1.00 30.35 28 GLN C N 1
ATOM 3077 C CA . GLN C 1 26 ? -6.055 -53.526 -25.268 1.00 30.31 28 GLN C CA 1
ATOM 3078 C C . GLN C 1 26 ? -6.486 -52.324 -24.412 1.00 28.69 28 GLN C C 1
ATOM 3079 O O . GLN C 1 26 ? -5.934 -52.045 -23.349 1.00 27.18 28 GLN C O 1
ATOM 3085 N N . LEU C 1 27 ? -7.531 -51.640 -24.852 1.00 27.61 29 LEU C N 1
ATOM 3086 C CA . LEU C 1 27 ? -7.958 -50.423 -24.181 1.00 29.20 29 LEU C CA 1
ATOM 3087 C C . LEU C 1 27 ? -8.424 -50.727 -22.775 1.00 30.69 29 LEU C C 1
ATOM 3088 O O . LEU C 1 27 ? -9.150 -51.695 -22.588 1.00 30.69 29 LEU C O 1
ATOM 3093 N N . GLY C 1 28 ? -7.944 -49.966 -21.792 1.00 30.42 30 GLY C N 1
ATOM 3094 C CA . GLY C 1 28 ? -8.289 -50.189 -20.369 1.00 30.76 30 GLY C CA 1
ATOM 3095 C C . GLY C 1 28 ? -7.585 -51.392 -19.736 1.00 32.01 30 GLY C C 1
ATOM 3096 O O . GLY C 1 28 ? -7.764 -51.622 -18.531 1.00 33.20 30 GLY C O 1
ATOM 3097 N N . GLY C 1 29 ? -6.799 -52.145 -20.539 1.00 31.21 31 GLY C N 1
ATOM 3098 C CA . GLY C 1 29 ? -6.050 -53.336 -20.112 1.00 30.03 31 GLY C CA 1
ATOM 3099 C C . GLY C 1 29 ? -4.774 -53.028 -19.324 1.00 31.11 31 GLY C C 1
ATOM 3100 O O . GLY C 1 29 ? -4.261 -51.881 -19.358 1.00 29.14 31 GLY C O 1
ATOM 3101 N N . PRO C 1 30 ? -4.243 -54.033 -18.593 1.00 31.17 32 PRO C N 1
ATOM 3102 C CA . PRO C 1 30 ? -3.044 -53.872 -17.766 1.00 30.13 32 PRO C CA 1
ATOM 3103 C C . PRO C 1 30 ? -1.808 -53.366 -18.532 1.00 28.70 32 PRO C C 1
ATOM 3104 O O . PRO C 1 30 ? -1.107 -52.477 -18.034 1.00 27.50 32 PRO C O 1
ATOM 3108 N N . GLU C 1 31 ? -1.541 -53.943 -19.698 1.00 26.88 33 GLU C N 1
ATOM 3109 C CA . GLU C 1 31 ? -0.326 -53.633 -20.460 1.00 27.29 33 GLU C CA 1
ATOM 3110 C C . GLU C 1 31 ? -0.324 -52.154 -20.909 1.00 24.73 33 GLU C C 1
ATOM 3111 O O . GLU C 1 31 ? 0.690 -51.498 -20.846 1.00 24.82 33 GLU C O 1
ATOM 3117 N N . LEU C 1 32 ? -1.464 -51.651 -21.375 1.00 22.53 34 LEU C N 1
ATOM 3118 C CA . LEU C 1 32 ? -1.565 -50.236 -21.761 1.00 21.40 34 LEU C CA 1
ATOM 3119 C C . LEU C 1 32 ? -1.470 -49.356 -20.523 1.00 21.29 34 LEU C C 1
ATOM 3120 O O . LEU C 1 32 ? -0.808 -48.313 -20.536 1.00 18.80 34 LEU C O 1
ATOM 3125 N N . GLN C 1 33 ? -2.082 -49.788 -19.413 1.00 20.74 35 GLN C N 1
ATOM 3126 C CA . GLN C 1 33 ? -1.921 -49.063 -18.175 1.00 23.65 35 GLN C CA 1
ATOM 3127 C C . GLN C 1 33 ? -0.450 -48.937 -17.675 1.00 22.51 35 GLN C C 1
ATOM 3128 O O . GLN C 1 33 ? -0.046 -47.867 -17.195 1.00 23.34 35 GLN C O 1
ATOM 3134 N N . ARG C 1 34 ? 0.321 -50.003 -17.786 1.00 21.39 36 ARG C N 1
ATOM 3135 C CA . ARG C 1 34 ? 1.729 -49.930 -17.428 1.00 21.80 36 ARG C CA 1
ATOM 3136 C C . ARG C 1 34 ? 2.476 -48.958 -18.384 1.00 19.91 36 ARG C C 1
ATOM 3137 O O . ARG C 1 34 ? 3.353 -48.253 -17.958 1.00 20.23 36 ARG C O 1
ATOM 3145 N N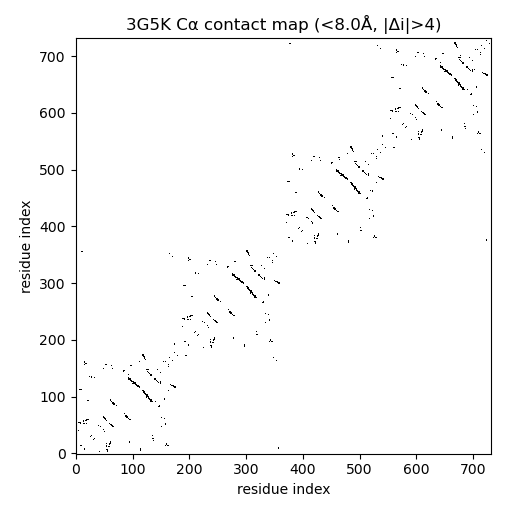 . LEU C 1 35 ? 2.109 -48.964 -19.651 1.00 16.72 37 LEU C N 1
ATOM 3146 C CA . LEU C 1 35 ? 2.839 -48.124 -20.621 1.00 15.60 37 LEU C CA 1
ATOM 3147 C C . LEU C 1 35 ? 2.503 -46.654 -20.286 1.00 16.60 37 LEU C C 1
ATOM 3148 O O . LEU C 1 35 ? 3.390 -45.829 -20.277 1.00 16.44 37 LEU C O 1
ATOM 3153 N N . THR C 1 36 ? 1.196 -46.343 -20.078 1.00 15.30 38 THR C N 1
ATOM 3154 C CA . THR C 1 36 ? 0.828 -44.923 -19.765 1.00 16.92 38 THR C CA 1
ATOM 3155 C C . THR C 1 36 ? 1.443 -44.451 -18.435 1.00 16.93 38 THR C C 1
ATOM 3156 O O . THR C 1 36 ? 1.978 -43.336 -18.352 1.00 16.35 38 THR C O 1
ATOM 3160 N N . GLN C 1 37 ? 1.449 -45.322 -17.443 1.00 17.27 39 GLN C N 1
ATOM 3161 C CA . GLN C 1 37 ? 2.047 -44.956 -16.159 1.00 19.77 39 GLN C CA 1
ATOM 3162 C C . GLN C 1 37 ? 3.538 -44.679 -16.337 1.00 18.18 39 GLN C C 1
ATOM 3163 O O . GLN C 1 37 ? 4.004 -43.704 -15.802 1.00 19.36 39 GLN C O 1
ATOM 3169 N N . ARG C 1 38 ? 4.231 -45.467 -17.144 1.00 17.31 40 ARG C N 1
ATOM 3170 C CA . ARG C 1 38 ? 5.674 -45.266 -17.389 1.00 15.68 40 ARG C CA 1
ATOM 3171 C C . ARG C 1 38 ? 5.959 -43.968 -18.172 1.00 14.96 40 ARG C C 1
ATOM 3172 O O . ARG C 1 38 ? 6.878 -43.237 -17.865 1.00 12.55 40 ARG C O 1
ATOM 3180 N N . LEU C 1 39 ? 5.164 -43.719 -19.228 1.00 12.85 41 LEU C N 1
ATOM 3181 C CA . LEU C 1 39 ? 5.314 -42.481 -19.960 1.00 13.29 41 LEU C CA 1
ATOM 3182 C C . LEU C 1 39 ? 5.199 -41.277 -19.050 1.00 11.56 41 LEU C C 1
ATOM 3183 O O . LEU C 1 39 ? 5.960 -40.337 -19.069 1.00 12.37 41 LEU C O 1
ATOM 3188 N N . VAL C 1 40 ? 4.132 -41.259 -18.225 1.00 12.30 42 VAL C N 1
ATOM 3189 C CA . VAL C 1 40 ? 3.939 -40.147 -17.321 1.00 13.03 42 VAL C CA 1
ATOM 3190 C C . VAL C 1 40 ? 5.043 -40.062 -16.298 1.00 12.67 42 VAL C C 1
ATOM 3191 O O . VAL C 1 40 ? 5.569 -38.947 -15.994 1.00 13.25 42 VAL C O 1
ATOM 3195 N N . GLN C 1 41 ? 5.495 -41.233 -15.849 1.00 13.12 43 GLN C N 1
ATOM 3196 C CA . GLN C 1 41 ? 6.542 -41.149 -14.852 1.00 14.29 43 GLN C CA 1
ATOM 3197 C C . GLN C 1 41 ? 7.858 -40.574 -15.431 1.00 13.09 43 GLN C C 1
ATOM 3198 O O . GLN C 1 41 ? 8.521 -39.791 -14.795 1.00 12.01 43 GLN C O 1
ATOM 3204 N N . VAL C 1 42 ? 8.205 -40.994 -16.672 1.00 11.97 44 VAL C N 1
ATOM 3205 C CA . VAL C 1 42 ? 9.414 -40.483 -17.305 1.00 12.57 44 VAL C CA 1
ATOM 3206 C C . VAL C 1 42 ? 9.344 -39.046 -17.642 1.00 12.39 44 VAL C C 1
ATOM 3207 O O . VAL C 1 42 ? 10.256 -38.257 -17.390 1.00 12.11 44 VAL C O 1
ATOM 3211 N N . MET C 1 43 ? 8.190 -38.656 -18.140 1.00 11.46 45 MET C N 1
ATOM 3212 C CA . MET C 1 43 ? 7.919 -37.282 -18.476 1.00 12.31 45 MET C CA 1
ATOM 3213 C C . MET C 1 43 ? 8.105 -36.435 -17.257 1.00 13.39 45 MET C C 1
ATOM 3214 O O . MET C 1 43 ? 8.851 -35.443 -17.279 1.00 15.24 45 MET C O 1
ATOM 3219 N N . ARG C 1 44 ? 7.486 -36.815 -16.133 1.00 15.10 46 ARG C N 1
ATOM 3220 C CA . ARG C 1 44 ? 7.630 -36.008 -14.953 1.00 16.20 46 ARG C CA 1
ATOM 3221 C C . ARG C 1 44 ? 9.057 -35.979 -14.315 1.00 18.05 46 ARG C C 1
ATOM 3222 O O . ARG C 1 44 ? 9.505 -34.928 -13.880 1.00 17.70 46 ARG C O 1
ATOM 3230 N N . ARG C 1 45 ? 9.749 -37.133 -14.347 1.00 14.36 47 ARG C N 1
ATOM 3231 C CA . ARG C 1 45 ? 11.136 -37.182 -13.829 1.00 14.34 47 ARG C CA 1
ATOM 3232 C C . ARG C 1 45 ? 12.045 -36.255 -14.602 1.00 13.38 47 ARG C C 1
ATOM 3233 O O . ARG C 1 45 ? 12.990 -35.665 -14.094 1.00 17.63 47 ARG C O 1
ATOM 3241 N N . ARG C 1 46 ? 11.833 -36.182 -15.928 1.00 13.52 48 ARG C N 1
ATOM 3242 C CA . ARG C 1 46 ? 12.649 -35.305 -16.765 1.00 12.93 48 ARG C CA 1
ATOM 3243 C C . ARG C 1 46 ? 12.173 -33.883 -16.845 1.00 14.93 48 ARG C C 1
ATOM 3244 O O . ARG C 1 46 ? 12.848 -33.044 -17.467 1.00 16.37 48 ARG C O 1
ATOM 3252 N N . ARG C 1 47 ? 11.057 -33.598 -16.201 1.00 14.45 49 ARG C N 1
ATOM 3253 C CA . ARG C 1 47 ? 10.496 -32.230 -16.179 1.00 17.20 49 ARG C CA 1
ATOM 3254 C C . ARG C 1 47 ? 10.165 -31.738 -17.576 1.00 17.84 49 ARG C C 1
ATOM 3255 O O . ARG C 1 47 ? 10.455 -30.590 -17.934 1.00 20.55 49 ARG C O 1
ATOM 3263 N N . CYS C 1 48 ? 9.709 -32.644 -18.427 1.00 14.17 50 CYS C N 1
ATOM 3264 C CA . CYS C 1 48 ? 9.433 -32.235 -19.829 1.00 15.06 50 CYS C CA 1
ATOM 3265 C C . CYS C 1 48 ? 7.901 -32.205 -19.895 1.00 14.91 50 CYS C C 1
ATOM 3266 O O . CYS C 1 48 ? 7.210 -32.584 -18.928 1.00 15.24 50 CYS C O 1
ATOM 3269 N N . VAL C 1 49 ? 7.380 -31.733 -20.985 1.00 11.37 51 VAL C N 1
ATOM 3270 C CA . VAL C 1 49 ? 5.947 -31.397 -21.003 1.00 8.58 51 VAL C CA 1
ATOM 3271 C C . VAL C 1 49 ? 5.189 -32.306 -21.982 1.00 9.64 51 VAL C C 1
ATOM 3272 O O . VAL C 1 49 ? 3.949 -32.205 -22.090 1.00 10.58 51 VAL C O 1
ATOM 3276 N N . GLY C 1 50 ? 5.894 -33.252 -22.596 1.00 9.84 52 GLY C N 1
ATOM 3277 C CA . GLY C 1 50 ? 5.172 -34.268 -23.412 1.00 7.97 52 GLY C CA 1
ATOM 3278 C C . GLY C 1 50 ? 6.140 -35.401 -23.611 1.00 7.78 52 GLY C C 1
ATOM 3279 O O . GLY C 1 50 ? 7.349 -35.220 -23.513 1.00 8.76 52 GLY C O 1
ATOM 3280 N N . LEU C 1 51 ? 5.573 -36.588 -23.888 1.00 6.20 53 LEU C N 1
ATOM 3281 C CA . LEU C 1 51 ? 6.420 -37.759 -24.198 1.00 7.24 53 LEU C CA 1
ATOM 3282 C C . LEU C 1 51 ? 5.565 -38.724 -24.987 1.00 7.40 53 LEU C C 1
ATOM 3283 O O . LEU C 1 51 ? 4.332 -38.885 -24.717 1.00 9.80 53 LEU C O 1
ATOM 3288 N N . SER C 1 52 ? 6.232 -39.494 -25.861 1.00 6.39 54 SER C N 1
ATOM 3289 C CA . SER C 1 52 ? 5.434 -40.453 -26.700 1.00 7.40 54 SER C CA 1
ATOM 3290 C C . SER C 1 52 ? 6.004 -41.881 -26.511 1.00 8.39 54 SER C C 1
ATOM 3291 O O . SER C 1 52 ? 7.194 -42.072 -26.230 1.00 9.34 54 SER C O 1
ATOM 3294 N N . ALA C 1 53 ? 5.142 -42.880 -26.754 1.00 8.75 55 ALA C N 1
ATOM 3295 C CA . ALA C 1 53 ? 5.591 -44.263 -26.584 1.00 9.83 55 ALA C CA 1
ATOM 3296 C C . ALA C 1 53 ? 6.822 -44.660 -27.401 1.00 8.36 55 ALA C C 1
ATOM 3297 O O . ALA C 1 53 ? 7.690 -45.367 -26.868 1.00 8.02 55 ALA C O 1
ATOM 3299 N N . PRO C 1 54 ? 6.950 -44.188 -28.665 1.00 7.79 56 PRO C N 1
ATOM 3300 C CA . PRO C 1 54 ? 8.155 -44.589 -29.398 1.00 7.49 56 PRO C CA 1
ATOM 3301 C C . PRO C 1 54 ? 9.446 -44.193 -28.714 1.00 7.12 56 PRO C C 1
ATOM 3302 O O . PRO C 1 54 ? 10.498 -44.832 -28.879 1.00 9.73 56 PRO C O 1
ATOM 3306 N N . GLN C 1 55 ? 9.384 -43.122 -27.899 1.00 7.32 57 GLN C N 1
ATOM 3307 C CA . GLN C 1 55 ? 10.619 -42.672 -27.229 1.00 7.71 57 GLN C CA 1
ATOM 3308 C C . GLN C 1 55 ? 10.977 -43.554 -26.069 1.00 8.89 57 GLN C C 1
ATOM 3309 O O . GLN C 1 55 ? 12.126 -43.471 -25.570 1.00 9.21 57 GLN C O 1
ATOM 3315 N N . LEU C 1 56 ? 10.000 -44.391 -25.611 1.00 8.51 58 LEU C N 1
ATOM 3316 C CA . LEU C 1 56 ? 10.378 -45.443 -24.640 1.00 8.25 58 LEU C CA 1
ATOM 3317 C C . LEU C 1 56 ? 10.579 -46.775 -25.374 1.00 12.44 58 LEU C C 1
ATOM 3318 O O . LEU C 1 56 ? 10.574 -47.845 -24.720 1.00 16.74 58 LEU C O 1
ATOM 3323 N N . GLY C 1 57 ? 10.688 -46.759 -26.692 1.00 8.48 59 GLY C N 1
ATOM 3324 C CA . GLY C 1 57 ? 10.988 -47.983 -27.498 1.00 11.01 59 GLY C CA 1
ATOM 3325 C C . GLY C 1 57 ? 9.748 -48.773 -27.890 1.00 11.76 59 GLY C C 1
ATOM 3326 O O . GLY C 1 57 ? 9.877 -49.927 -28.313 1.00 12.12 59 GLY C O 1
ATOM 3327 N N . VAL C 1 58 ? 8.581 -48.180 -27.718 1.00 10.48 60 VAL C N 1
ATOM 3328 C CA . VAL C 1 58 ? 7.300 -48.883 -27.918 1.00 10.89 60 VAL C CA 1
ATOM 3329 C C . VAL C 1 58 ? 6.580 -48.229 -29.091 1.00 11.61 60 VAL C C 1
ATOM 3330 O O . VAL C 1 58 ? 6.102 -47.060 -28.963 1.00 10.49 60 VAL C O 1
ATOM 3334 N N . PRO C 1 59 ? 6.536 -48.918 -30.243 1.00 9.94 61 PRO C N 1
ATOM 3335 C CA . PRO C 1 59 ? 6.058 -48.273 -31.464 1.00 9.91 61 PRO C CA 1
ATOM 3336 C C . PRO C 1 59 ? 4.533 -48.311 -31.552 1.00 11.87 61 PRO C C 1
ATOM 3337 O O . PRO C 1 59 ? 3.934 -48.968 -32.425 1.00 12.14 61 PRO C O 1
ATOM 3341 N N . ARG C 1 60 ? 3.905 -47.604 -30.590 1.00 11.30 62 ARG C N 1
ATOM 3342 C CA . ARG C 1 60 ? 2.437 -47.587 -30.510 1.00 10.95 62 ARG C CA 1
ATOM 3343 C C . ARG C 1 60 ? 1.952 -46.163 -30.371 1.00 11.98 62 ARG C C 1
ATOM 3344 O O . ARG C 1 60 ? 2.644 -45.285 -29.880 1.00 10.86 62 ARG C O 1
ATOM 3352 N N . GLN C 1 61 ? 0.740 -45.943 -30.867 1.00 10.52 63 GLN C N 1
ATOM 3353 C CA . GLN C 1 61 ? 0.209 -44.524 -30.870 1.00 9.45 63 GLN C CA 1
ATOM 3354 C C . GLN C 1 61 ? -0.286 -44.156 -29.475 1.00 10.41 63 GLN C C 1
ATOM 3355 O O . GLN C 1 61 ? -1.509 -44.074 -29.195 1.00 9.96 63 GLN C O 1
ATOM 3361 N N . VAL C 1 62 ? 0.663 -43.747 -28.607 1.00 8.91 64 VAL C N 1
ATOM 3362 C CA . VAL C 1 62 ? 0.251 -43.326 -27.242 1.00 8.83 64 VAL C CA 1
ATOM 3363 C C . VAL C 1 62 ? 1.152 -42.105 -26.907 1.00 9.54 64 VAL C C 1
ATOM 3364 O O . VAL C 1 62 ? 2.360 -42.178 -27.127 1.00 9.35 64 VAL C O 1
ATOM 3368 N N . LEU C 1 63 ? 0.561 -41.038 -26.340 1.00 7.47 65 LEU C N 1
ATOM 3369 C CA . LEU C 1 63 ? 1.424 -39.937 -25.903 1.00 10.25 65 LEU C CA 1
ATOM 3370 C C . LEU C 1 63 ? 0.817 -39.288 -24.711 1.00 10.91 65 LEU C C 1
ATOM 3371 O O . LEU C 1 63 ? -0.371 -39.533 -24.418 1.00 10.76 65 LEU C O 1
ATOM 3376 N N . ALA C 1 64 ? 1.628 -38.586 -23.925 1.00 9.19 66 ALA C N 1
ATOM 3377 C CA . ALA C 1 64 ? 1.107 -37.875 -22.701 1.00 8.61 66 ALA C CA 1
ATOM 3378 C C . ALA C 1 64 ? 1.598 -36.442 -22.784 1.00 8.85 66 ALA C C 1
ATOM 3379 O O . ALA C 1 64 ? 2.587 -36.169 -23.425 1.00 9.08 66 ALA C O 1
ATOM 3381 N N . LEU C 1 65 ? 0.803 -35.516 -22.219 1.00 9.65 67 LEU C N 1
ATOM 3382 C CA . LEU C 1 65 ? 1.111 -34.082 -22.344 1.00 11.61 67 LEU C CA 1
ATOM 3383 C C . LEU C 1 65 ? 0.743 -33.490 -20.986 1.00 10.09 67 LEU C C 1
ATOM 3384 O O . LEU C 1 65 ? -0.268 -33.812 -20.457 1.00 10.76 67 LEU C O 1
ATOM 3389 N N . GLU C 1 66 ? 1.621 -32.659 -20.438 1.00 9.37 68 GLU C N 1
ATOM 3390 C CA . GLU C 1 66 ? 1.222 -31.972 -19.197 1.00 10.05 68 GLU C CA 1
ATOM 3391 C C . GLU C 1 66 ? 2.134 -30.744 -19.015 1.00 11.46 68 GLU C C 1
ATOM 3392 O O . GLU C 1 66 ? 3.378 -30.887 -19.116 1.00 12.32 68 GLU C O 1
ATOM 3398 N N . LEU C 1 67 ? 1.548 -29.600 -18.579 1.00 10.73 69 LEU C N 1
ATOM 3399 C CA . LEU C 1 67 ? 2.387 -28.473 -18.343 1.00 11.06 69 LEU C CA 1
ATOM 3400 C C . LEU C 1 67 ? 1.997 -27.857 -16.982 1.00 12.43 69 LEU C C 1
ATOM 3401 O O . LEU C 1 67 ? 1.040 -27.098 -16.857 1.00 12.06 69 LEU C O 1
ATOM 3406 N N . PRO C 1 68 ? 2.738 -28.220 -15.935 1.00 14.24 70 PRO C N 1
ATOM 3407 C CA . PRO C 1 68 ? 2.371 -27.702 -14.579 1.00 14.57 70 PRO C CA 1
ATOM 3408 C C . PRO C 1 68 ? 2.683 -26.230 -14.479 1.00 15.52 70 PRO C C 1
ATOM 3409 O O . PRO C 1 68 ? 3.502 -25.676 -15.157 1.00 14.77 70 PRO C O 1
ATOM 3413 N N . GLU C 1 69 ? 1.905 -25.565 -13.620 1.00 16.63 71 GLU C N 1
ATOM 3414 C CA . GLU C 1 69 ? 2.097 -24.153 -13.480 1.00 17.29 71 GLU C CA 1
ATOM 3415 C C . GLU C 1 69 ? 3.524 -23.744 -13.052 1.00 16.45 71 GLU C C 1
ATOM 3416 O O . GLU C 1 69 ? 3.999 -22.750 -13.555 1.00 17.91 71 GLU C O 1
ATOM 3422 N N . ALA C 1 70 ? 4.183 -24.564 -12.207 1.00 16.17 72 ALA C N 1
ATOM 3423 C CA . ALA C 1 70 ? 5.611 -24.278 -11.825 1.00 19.31 72 ALA C CA 1
ATOM 3424 C C . ALA C 1 70 ? 6.549 -24.089 -13.034 1.00 20.78 72 ALA C C 1
ATOM 3425 O O . ALA C 1 70 ? 7.320 -23.172 -13.099 1.00 20.69 72 ALA C O 1
ATOM 3427 N N . LEU C 1 71 ? 6.433 -24.943 -14.076 1.00 21.85 73 LEU C N 1
ATOM 3428 C CA . LEU C 1 71 ? 7.216 -24.777 -15.280 1.00 21.79 73 LEU C CA 1
ATOM 3429 C C . LEU C 1 71 ? 6.899 -23.533 -16.063 1.00 25.06 73 LEU C C 1
ATOM 3430 O O . LEU C 1 71 ? 7.818 -22.939 -16.649 1.00 25.71 73 LEU C O 1
ATOM 3435 N N . CYS C 1 72 ? 5.604 -23.093 -16.164 1.00 19.45 74 CYS C N 1
ATOM 3436 C CA . CYS C 1 72 ? 5.343 -21.816 -16.817 1.00 20.99 74 CYS C CA 1
ATOM 3437 C C . CYS C 1 72 ? 6.006 -20.732 -16.026 1.00 23.06 74 CYS C C 1
ATOM 3438 O O . CYS C 1 72 ? 6.403 -19.683 -16.592 1.00 26.21 74 CYS C O 1
ATOM 3441 N N . ARG C 1 73 ? 5.965 -20.878 -14.677 1.00 22.23 75 ARG C N 1
ATOM 3442 C CA . ARG C 1 73 ? 6.444 -19.762 -13.820 1.00 23.00 75 ARG C CA 1
ATOM 3443 C C . ARG C 1 73 ? 7.978 -19.639 -13.789 1.00 24.93 75 ARG C C 1
ATOM 3444 O O . ARG C 1 73 ? 8.482 -18.542 -13.480 1.00 24.91 75 ARG C O 1
ATOM 3452 N N . GLU C 1 74 ? 8.645 -20.715 -14.147 1.00 24.93 76 GLU C N 1
ATOM 3453 C CA . GLU C 1 74 ? 10.119 -20.746 -14.335 1.00 27.34 76 GLU C CA 1
ATOM 3454 C C . GLU C 1 74 ? 10.492 -19.800 -15.460 1.00 30.36 76 GLU C C 1
ATOM 3455 O O . GLU C 1 74 ? 11.520 -19.193 -15.386 1.00 32.65 76 GLU C O 1
ATOM 3461 N N . CYS C 1 75 ? 9.644 -19.687 -16.515 1.00 28.99 77 CYS C N 1
ATOM 3462 C CA . CYS C 1 75 ? 9.856 -18.797 -17.648 1.00 31.21 77 CYS C CA 1
ATOM 3463 C C . CYS C 1 75 ? 9.592 -17.363 -17.244 1.00 31.34 77 CYS C C 1
ATOM 3464 O O . CYS C 1 75 ? 8.483 -17.099 -16.813 1.00 32.18 77 CYS C O 1
ATOM 3467 N N . PRO C 1 76 ? 10.557 -16.429 -17.467 1.00 30.90 78 PRO C N 1
ATOM 3468 C CA . PRO C 1 76 ? 10.336 -15.008 -17.252 1.00 30.17 78 PRO C CA 1
ATOM 3469 C C . PRO C 1 76 ? 9.037 -14.493 -17.895 1.00 30.36 78 PRO C C 1
ATOM 3470 O O . PRO C 1 76 ? 8.714 -14.817 -19.054 1.00 25.94 78 PRO C O 1
ATOM 3474 N N . PRO C 1 77 ? 8.323 -13.638 -17.177 1.00 30.10 79 PRO C N 1
ATOM 3475 C CA . PRO C 1 77 ? 6.985 -13.222 -17.634 1.00 29.11 79 PRO C CA 1
ATOM 3476 C C . PRO C 1 77 ? 6.894 -12.719 -19.080 1.00 27.28 79 PRO C C 1
ATOM 3477 O O . PRO C 1 77 ? 5.897 -13.048 -19.769 1.00 24.16 79 PRO C O 1
ATOM 3481 N N . ARG C 1 78 ? 7.882 -11.941 -19.534 1.00 26.07 80 ARG C N 1
ATOM 3482 C CA . ARG C 1 78 ? 7.852 -11.393 -20.898 1.00 27.89 80 ARG C CA 1
ATOM 3483 C C . ARG C 1 78 ? 7.924 -12.563 -21.953 1.00 24.70 80 ARG C C 1
ATOM 3484 O O . ARG C 1 78 ? 7.222 -12.545 -22.945 1.00 23.96 80 ARG C O 1
ATOM 3492 N N . GLN C 1 79 ? 8.820 -13.505 -21.686 1.00 24.81 81 GLN C N 1
ATOM 3493 C CA . GLN C 1 79 ? 9.022 -14.635 -22.557 1.00 24.10 81 GLN C CA 1
ATOM 3494 C C . GLN C 1 79 ? 7.808 -15.548 -22.485 1.00 22.80 81 GLN C C 1
ATOM 3495 O O . GLN C 1 79 ? 7.350 -16.087 -23.502 1.00 20.06 81 GLN C O 1
ATOM 3501 N N . ARG C 1 80 ? 7.272 -15.746 -21.295 1.00 21.63 82 ARG C N 1
ATOM 3502 C CA . ARG C 1 80 ? 6.004 -16.485 -21.163 1.00 20.68 82 ARG C CA 1
ATOM 3503 C C . ARG C 1 80 ? 4.872 -15.893 -22.020 1.00 21.40 82 ARG C C 1
ATOM 3504 O O . ARG C 1 80 ? 4.078 -16.581 -22.674 1.00 20.10 82 ARG C O 1
ATOM 3512 N N . ALA C 1 81 ? 4.729 -14.577 -21.979 1.00 18.05 83 ALA C N 1
ATOM 3513 C CA . ALA C 1 81 ? 3.670 -13.949 -22.716 1.00 19.22 83 ALA C CA 1
ATOM 3514 C C . ALA C 1 81 ? 3.914 -14.016 -24.231 1.00 18.64 83 ALA C C 1
ATOM 3515 O O . ALA C 1 81 ? 2.964 -14.277 -24.935 1.00 18.99 83 ALA C O 1
ATOM 3517 N N . LEU C 1 82 ? 5.178 -13.867 -24.663 1.00 18.02 84 LEU C N 1
ATOM 3518 C CA . LEU C 1 82 ? 5.557 -13.967 -26.091 1.00 19.88 84 LEU C CA 1
ATOM 3519 C C . LEU C 1 82 ? 5.203 -15.388 -26.553 1.00 17.23 84 LEU C C 1
ATOM 3520 O O . LEU C 1 82 ? 4.599 -15.524 -27.609 1.00 17.21 84 LEU C O 1
ATOM 3525 N N . ARG C 1 83 ? 5.588 -16.379 -25.740 1.00 14.33 85 ARG C N 1
ATOM 3526 C CA . ARG C 1 83 ? 5.295 -17.767 -26.162 1.00 12.86 85 ARG C CA 1
ATOM 3527 C C . ARG C 1 83 ? 3.871 -18.231 -25.907 1.00 12.94 85 ARG C C 1
ATOM 3528 O O . ARG C 1 83 ? 3.509 -19.312 -26.322 1.00 12.54 85 ARG C O 1
ATOM 3536 N N . GLN C 1 84 ? 3.023 -17.415 -25.235 1.00 12.64 86 GLN C N 1
ATOM 3537 C CA . GLN C 1 84 ? 1.631 -17.776 -24.922 1.00 13.53 86 GLN C CA 1
ATOM 3538 C C . GLN C 1 84 ? 1.643 -19.087 -24.191 1.00 15.04 86 GLN C C 1
ATOM 3539 O O . GLN C 1 84 ? 0.938 -20.072 -24.549 1.00 16.53 86 GLN C O 1
ATOM 3545 N N . MET C 1 85 ? 2.418 -19.116 -23.130 1.00 12.91 87 MET C N 1
ATOM 3546 C CA . MET C 1 85 ? 2.596 -20.340 -22.335 1.00 10.20 87 MET C CA 1
ATOM 3547 C C . MET C 1 85 ? 1.631 -20.277 -21.181 1.00 13.30 87 MET C C 1
ATOM 3548 O O . MET C 1 85 ? 1.661 -19.305 -20.400 1.00 13.18 87 MET C O 1
ATOM 3553 N N . GLU C 1 86 ? 0.769 -21.270 -21.095 1.00 11.06 88 GLU C N 1
ATOM 3554 C CA . GLU C 1 86 ? -0.214 -21.357 -19.988 1.00 12.89 88 GLU C CA 1
ATOM 3555 C C . GLU C 1 86 ? -0.263 -22.795 -19.534 1.00 13.32 88 GLU C C 1
ATOM 3556 O O . GLU C 1 86 ? -0.114 -23.732 -20.370 1.00 15.05 88 GLU C O 1
ATOM 3562 N N . PRO C 1 87 ? -0.493 -23.043 -18.248 1.00 12.41 89 PRO C N 1
ATOM 3563 C CA . PRO C 1 87 ? -0.462 -24.440 -17.792 1.00 11.16 89 PRO C CA 1
ATOM 3564 C C . PRO C 1 87 ? -1.609 -25.221 -18.280 1.00 12.39 89 PRO C C 1
ATOM 3565 O O . PRO C 1 87 ? -2.636 -24.639 -18.660 1.00 13.72 89 PRO C O 1
ATOM 3569 N N . PHE C 1 88 ? -1.487 -26.539 -18.283 1.00 10.15 90 PHE C N 1
ATOM 3570 C CA . PHE C 1 88 ? -2.622 -27.387 -18.576 1.00 9.93 90 PHE C CA 1
ATOM 3571 C C . PHE C 1 88 ? -2.435 -28.764 -17.934 1.00 12.25 90 PHE C C 1
ATOM 3572 O O . PHE C 1 88 ? -1.287 -29.181 -17.664 1.00 12.03 90 PHE C O 1
ATOM 3580 N N . PRO C 1 89 ? -3.533 -29.441 -17.540 1.00 11.90 91 PRO C N 1
ATOM 3581 C CA . PRO C 1 89 ? -3.469 -30.683 -16.807 1.00 12.48 91 PRO C CA 1
ATOM 3582 C C . PRO C 1 89 ? -3.038 -31.867 -17.670 1.00 12.12 91 PRO C C 1
ATOM 3583 O O . PRO C 1 89 ? -3.156 -31.805 -18.921 1.00 13.26 91 PRO C O 1
ATOM 3587 N N . LEU C 1 90 ? -2.627 -32.917 -16.980 1.00 11.75 92 LEU C N 1
ATOM 3588 C CA . LEU C 1 90 ? -2.124 -34.079 -17.693 1.00 12.83 92 LEU C CA 1
ATOM 3589 C C . LEU C 1 90 ? -3.276 -34.675 -18.610 1.00 12.82 92 LEU C C 1
ATOM 3590 O O . LEU C 1 90 ? -4.428 -34.904 -18.153 1.00 13.90 92 LEU C O 1
ATOM 3595 N N . ARG C 1 91 ? -2.939 -35.049 -19.842 1.00 12.32 93 ARG C N 1
ATOM 3596 C CA . ARG C 1 91 ? -3.826 -35.816 -20.680 1.00 12.18 93 ARG C CA 1
ATOM 3597 C C . ARG C 1 91 ? -3.005 -36.855 -21.469 1.00 12.18 93 ARG C C 1
ATOM 3598 O O . ARG C 1 91 ? -1.887 -36.581 -21.828 1.00 12.56 93 ARG C O 1
ATOM 3606 N N . VAL C 1 92 ? -3.583 -38.030 -21.577 1.00 11.60 94 VAL C N 1
ATOM 3607 C CA . VAL C 1 92 ? -2.957 -39.109 -22.285 1.00 10.03 94 VAL C CA 1
ATOM 3608 C C . VAL C 1 92 ? -3.841 -39.445 -23.413 1.00 12.22 94 VAL C C 1
ATOM 3609 O O . VAL C 1 92 ? -5.046 -39.648 -23.246 1.00 14.21 94 VAL C O 1
ATOM 3613 N N . PHE C 1 93 ? -3.255 -39.526 -24.628 1.00 10.55 95 PHE C N 1
ATOM 3614 C CA . PHE C 1 93 ? -4.050 -39.840 -25.774 1.00 10.65 95 PHE C CA 1
ATOM 3615 C C . PHE C 1 93 ? -3.594 -41.122 -26.435 1.00 12.54 95 PHE C C 1
ATOM 3616 O O . PHE C 1 93 ? -2.421 -41.362 -26.556 1.00 12.47 95 PHE C O 1
ATOM 3624 N N . VAL C 1 94 ? -4.597 -41.909 -26.848 1.00 10.69 96 VAL C N 1
ATOM 3625 C CA . VAL C 1 94 ? -4.372 -43.175 -27.549 1.00 13.07 96 VAL C CA 1
ATOM 3626 C C . VAL C 1 94 ? -4.957 -43.032 -28.949 1.00 11.59 96 VAL C C 1
ATOM 3627 O O . VAL C 1 94 ? -6.085 -42.460 -29.086 1.00 12.29 96 VAL C O 1
ATOM 3631 N N . ASN C 1 95 ? -4.203 -43.487 -29.985 1.00 10.97 97 ASN C N 1
ATOM 3632 C CA . ASN C 1 95 ? -4.611 -43.344 -31.389 1.00 10.67 97 ASN C CA 1
ATOM 3633 C C . ASN C 1 95 ? -5.140 -41.964 -31.775 1.00 11.89 97 ASN C C 1
ATOM 3634 O O . ASN C 1 95 ? -6.238 -41.784 -32.344 1.00 12.53 97 ASN C O 1
ATOM 3639 N N . PRO C 1 96 ? -4.362 -40.917 -31.482 1.00 10.86 98 PRO C N 1
ATOM 3640 C CA . PRO C 1 96 ? -4.822 -39.560 -31.768 1.00 8.94 98 PRO C CA 1
ATOM 3641 C C . PRO C 1 96 ? -4.656 -39.162 -33.200 1.00 11.13 98 PRO C C 1
ATOM 3642 O O . PRO C 1 96 ? -3.846 -39.758 -33.937 1.00 10.51 98 PRO C O 1
ATOM 3646 N N . SER C 1 97 ? -5.461 -38.158 -33.579 1.00 9.39 99 SER C N 1
ATOM 3647 C CA . SER C 1 97 ? -5.275 -37.466 -34.860 1.00 12.28 99 SER C CA 1
ATOM 3648 C C . SER C 1 97 ? -5.235 -35.970 -34.624 1.00 13.17 99 SER C C 1
ATOM 3649 O O . SER C 1 97 ? -5.756 -35.464 -33.605 1.00 12.73 99 SER C O 1
ATOM 3652 N N . LEU C 1 98 ? -4.544 -35.272 -35.514 1.00 10.13 100 LEU C N 1
ATOM 3653 C CA . LEU C 1 98 ? -4.390 -33.817 -35.351 1.00 11.24 100 LEU C CA 1
ATOM 3654 C C . LEU C 1 98 ? -5.107 -33.092 -36.481 1.00 11.79 100 LEU C C 1
ATOM 3655 O O . LEU C 1 98 ? -4.999 -33.483 -37.700 1.00 11.80 100 LEU C O 1
ATOM 3660 N N . ARG C 1 99 ? -5.762 -31.985 -36.109 1.00 10.17 101 ARG C N 1
ATOM 3661 C CA . ARG C 1 99 ? -6.350 -31.079 -37.143 1.00 10.17 101 ARG C CA 1
ATOM 3662 C C . ARG C 1 99 ? -5.801 -29.681 -36.880 1.00 10.17 101 ARG C C 1
ATOM 3663 O O . ARG C 1 99 ? -5.824 -29.225 -35.733 1.00 10.51 101 ARG C O 1
ATOM 3671 N N . VAL C 1 100 ? -5.232 -29.057 -37.922 1.00 9.68 102 VAL C N 1
ATOM 3672 C CA . VAL C 1 100 ? -4.719 -27.689 -37.781 1.00 9.04 102 VAL C CA 1
ATOM 3673 C C . VAL C 1 100 ? -5.909 -26.696 -37.864 1.00 11.67 102 VAL C C 1
ATOM 3674 O O . VAL C 1 100 ? -6.735 -26.769 -38.839 1.00 10.53 102 VAL C O 1
ATOM 3678 N N . LEU C 1 101 ? -6.008 -25.814 -36.849 1.00 11.30 103 LEU C N 1
ATOM 3679 C CA . LEU C 1 101 ? -7.130 -24.815 -36.811 1.00 13.81 103 LEU C CA 1
ATOM 3680 C C . LEU C 1 101 ? -6.685 -23.406 -37.196 1.00 16.45 103 LEU C C 1
ATOM 3681 O O . LEU C 1 101 ? -7.507 -22.634 -37.718 1.00 16.84 103 LEU C O 1
ATOM 3686 N N . ASP C 1 102 ? -5.419 -23.055 -36.929 1.00 12.00 104 ASP C N 1
ATOM 3687 C CA . ASP C 1 102 ? -4.868 -21.794 -37.365 1.00 11.61 104 ASP C CA 1
ATOM 3688 C C . ASP C 1 102 ? -3.496 -22.077 -37.878 1.00 12.47 104 ASP C C 1
ATOM 3689 O O . ASP C 1 102 ? -2.611 -22.489 -37.065 1.00 12.31 104 ASP C O 1
ATOM 3694 N N . SER C 1 103 ? -3.325 -21.921 -39.194 1.00 13.39 105 SER C N 1
ATOM 3695 C CA . SER C 1 103 ? -2.051 -22.375 -39.819 1.00 13.17 105 SER C CA 1
ATOM 3696 C C . SER C 1 103 ? -0.994 -21.310 -39.832 1.00 12.61 105 SER C C 1
ATOM 3697 O O . SER C 1 103 ? 0.085 -21.520 -40.399 1.00 13.96 105 SER C O 1
ATOM 3700 N N . ARG C 1 104 ? -1.255 -20.130 -39.196 1.00 11.08 106 ARG C N 1
ATOM 3701 C CA . ARG C 1 104 ? -0.205 -19.145 -39.083 1.00 11.70 106 ARG C CA 1
ATOM 3702 C C . ARG C 1 104 ? 0.951 -19.826 -38.312 1.00 11.42 106 ARG C C 1
ATOM 3703 O O . ARG C 1 104 ? 0.703 -20.541 -37.312 1.00 12.93 106 ARG C O 1
ATOM 3711 N N . LEU C 1 105 ? 2.176 -19.550 -38.762 1.00 10.38 107 LEU C N 1
ATOM 3712 C CA . LEU C 1 105 ? 3.373 -20.170 -38.129 1.00 10.82 107 LEU C CA 1
ATOM 3713 C C . LEU C 1 105 ? 4.026 -19.256 -37.131 1.00 12.37 107 LEU C C 1
ATOM 3714 O O . LEU C 1 105 ? 4.187 -18.017 -37.360 1.00 11.87 107 LEU C O 1
ATOM 3719 N N . VAL C 1 106 ? 4.411 -19.874 -35.998 1.00 10.59 108 VAL C N 1
ATOM 3720 C CA . VAL C 1 106 ? 5.096 -19.104 -34.948 1.00 10.94 108 VAL C CA 1
ATOM 3721 C C . VAL C 1 106 ? 6.416 -19.920 -34.630 1.00 9.75 108 VAL C C 1
ATOM 3722 O O . VAL C 1 106 ? 6.402 -21.119 -34.599 1.00 9.74 108 VAL C O 1
ATOM 3726 N N . THR C 1 107 ? 7.506 -19.193 -34.549 1.00 9.11 109 THR C N 1
ATOM 3727 C CA . THR C 1 107 ? 8.836 -19.851 -34.426 1.00 9.12 109 THR C CA 1
ATOM 3728 C C . THR C 1 107 ? 9.447 -19.516 -33.091 1.00 10.47 109 THR C C 1
ATOM 3729 O O . THR C 1 107 ? 9.640 -18.322 -32.730 1.00 11.00 109 THR C O 1
ATOM 3733 N N . PHE C 1 108 ? 9.825 -20.566 -32.357 1.00 10.46 110 PHE C N 1
ATOM 3734 C CA . PHE C 1 108 ? 10.538 -20.398 -31.079 1.00 9.00 110 PHE C CA 1
ATOM 3735 C C . PHE C 1 108 ? 11.486 -21.631 -30.959 1.00 9.37 110 PHE C C 1
ATOM 3736 O O . PHE C 1 108 ? 11.201 -22.638 -31.619 1.00 9.43 110 PHE C O 1
ATOM 3744 N N . PRO C 1 109 ? 12.490 -21.573 -30.027 1.00 10.34 111 PRO C N 1
ATOM 3745 C CA . PRO C 1 109 ? 13.367 -22.732 -29.832 1.00 9.36 111 PRO C CA 1
ATOM 3746 C C . PRO C 1 109 ? 12.582 -23.860 -29.126 1.00 11.01 111 PRO C C 1
ATOM 3747 O O . PRO C 1 109 ? 11.815 -23.615 -28.192 1.00 12.24 111 PRO C O 1
ATOM 3751 N N . GLU C 1 110 ? 12.890 -25.081 -29.559 1.00 9.78 112 GLU C N 1
ATOM 3752 C CA . GLU C 1 110 ? 12.418 -26.249 -28.790 1.00 10.94 112 GLU C CA 1
ATOM 3753 C C . GLU C 1 110 ? 13.507 -27.291 -28.844 1.00 9.56 112 GLU C C 1
ATOM 3754 O O . GLU C 1 110 ? 14.429 -27.205 -29.625 1.00 8.26 112 GLU C O 1
ATOM 3760 N N . GLY C 1 111 ? 13.389 -28.238 -27.926 1.00 7.38 113 GLY C N 1
ATOM 3761 C CA . GLY C 1 111 ? 14.362 -29.378 -27.852 1.00 11.03 113 GLY C CA 1
ATOM 3762 C C . GLY C 1 111 ? 13.552 -30.649 -27.689 1.00 10.24 113 GLY C C 1
ATOM 3763 O O . GLY C 1 111 ? 12.326 -30.621 -27.528 1.00 13.38 113 GLY C O 1
ATOM 3764 N N . CYS C 1 112 ? 14.297 -31.752 -27.744 1.00 7.62 114 CYS C N 1
ATOM 3765 C CA . CYS C 1 112 ? 13.553 -33.086 -27.687 1.00 4.96 114 CYS C CA 1
ATOM 3766 C C . CYS C 1 112 ? 14.403 -33.974 -26.749 1.00 5.34 114 CYS C C 1
ATOM 3767 O O . CYS C 1 112 ? 15.635 -34.013 -26.816 1.00 7.78 114 CYS C O 1
ATOM 3770 N N . GLU C 1 113 ? 13.713 -34.702 -25.875 1.00 6.89 115 GLU C N 1
ATOM 3771 C CA . GLU C 1 113 ? 14.416 -35.648 -25.021 1.00 7.42 115 GLU C CA 1
ATOM 3772 C C . GLU C 1 113 ? 15.145 -36.776 -25.786 1.00 7.89 115 GLU C C 1
ATOM 3773 O O . GLU C 1 113 ? 16.078 -37.362 -25.249 1.00 8.32 115 GLU C O 1
ATOM 3779 N N . SER C 1 114 ? 14.749 -36.980 -27.066 1.00 7.85 116 SER C N 1
ATOM 3780 C CA . SER C 1 114 ? 15.467 -37.941 -27.906 1.00 5.31 116 SER C CA 1
ATOM 3781 C C . SER C 1 114 ? 16.588 -37.406 -28.749 1.00 6.20 116 SER C C 1
ATOM 3782 O O . SER C 1 114 ? 17.178 -38.101 -29.575 1.00 6.32 116 SER C O 1
ATOM 3785 N N . VAL C 1 115 ? 16.904 -36.099 -28.592 1.00 6.71 117 VAL C N 1
ATOM 3786 C CA . VAL C 1 115 ? 18.074 -35.493 -29.239 1.00 6.00 117 VAL C CA 1
ATOM 3787 C C . VAL C 1 115 ? 18.717 -34.653 -28.086 1.00 7.26 117 VAL C C 1
ATOM 3788 O O . VAL C 1 115 ? 18.710 -33.435 -28.082 1.00 8.49 117 VAL C O 1
ATOM 3792 N N . ALA C 1 116 ? 19.127 -35.379 -27.056 1.00 9.54 118 ALA C N 1
ATOM 3793 C CA . ALA C 1 116 ? 19.492 -34.795 -25.759 1.00 8.76 118 ALA C CA 1
ATOM 3794 C C . ALA C 1 116 ? 20.569 -33.708 -25.977 1.00 8.96 118 ALA C C 1
ATOM 3795 O O . ALA C 1 116 ? 21.576 -33.956 -26.632 1.00 10.32 118 ALA C O 1
ATOM 3797 N N . GLY C 1 117 ? 20.250 -32.567 -25.389 1.00 8.75 119 GLY C N 1
ATOM 3798 C CA . GLY C 1 117 ? 21.335 -31.558 -25.299 1.00 9.80 119 GLY C CA 1
ATOM 3799 C C . GLY C 1 117 ? 21.320 -30.501 -26.338 1.00 8.18 119 GLY C C 1
ATOM 3800 O O . GLY C 1 117 ? 22.292 -29.660 -26.359 1.00 8.82 119 GLY C O 1
ATOM 3801 N N . PHE C 1 118 ? 20.268 -30.450 -27.192 1.00 9.36 120 PHE C N 1
ATOM 3802 C CA . PHE C 1 118 ? 20.278 -29.448 -28.291 1.00 6.95 120 PHE C CA 1
ATOM 3803 C C . PHE C 1 118 ? 18.950 -28.737 -28.337 1.00 7.86 120 PHE C C 1
ATOM 3804 O O . PHE C 1 118 ? 17.890 -29.243 -27.800 1.00 10.66 120 PHE C O 1
ATOM 3812 N N . LEU C 1 119 ? 18.944 -27.538 -28.899 1.00 7.48 121 LEU C N 1
ATOM 3813 C CA . LEU C 1 119 ? 17.735 -26.800 -29.189 1.00 8.06 121 LEU C CA 1
ATOM 3814 C C . LEU C 1 119 ? 17.805 -26.264 -30.649 1.00 8.53 121 LEU C C 1
ATOM 3815 O O . LEU C 1 119 ? 18.915 -26.094 -31.194 1.00 9.03 121 LEU C O 1
ATOM 3820 N N . ALA C 1 120 ? 16.644 -25.969 -31.247 1.00 7.31 122 ALA C N 1
ATOM 3821 C CA . ALA C 1 120 ? 16.689 -25.160 -32.495 1.00 7.34 122 ALA C CA 1
ATOM 3822 C C . ALA C 1 120 ? 15.330 -24.515 -32.602 1.00 8.16 122 ALA C C 1
ATOM 3823 O O . ALA C 1 120 ? 14.344 -25.013 -32.095 1.00 9.24 122 ALA C O 1
ATOM 3825 N N . CYS C 1 121 ? 15.303 -23.431 -33.350 1.00 7.19 123 CYS C N 1
ATOM 3826 C CA . CYS C 1 121 ? 13.989 -22.786 -33.604 1.00 8.45 123 CYS C CA 1
ATOM 3827 C C . CYS C 1 121 ? 13.189 -23.643 -34.605 1.00 8.26 123 CYS C C 1
ATOM 3828 O O . CYS C 1 121 ? 13.746 -24.160 -35.597 1.00 9.55 123 CYS C O 1
ATOM 3831 N N . VAL C 1 122 ? 11.889 -23.781 -34.351 1.00 6.69 124 VAL C N 1
ATOM 3832 C CA . VAL C 1 122 ? 11.027 -24.599 -35.219 1.00 7.39 124 VAL C CA 1
ATOM 3833 C C . VAL C 1 122 ? 9.709 -23.868 -35.372 1.00 8.07 124 VAL C C 1
ATOM 3834 O O . VAL C 1 122 ? 9.068 -23.465 -34.375 1.00 9.09 124 VAL C O 1
ATOM 3838 N N . PRO C 1 123 ? 9.308 -23.680 -36.607 1.00 7.88 125 PRO C N 1
ATOM 3839 C CA . PRO C 1 123 ? 7.990 -23.090 -36.837 1.00 8.96 125 PRO C CA 1
ATOM 3840 C C . PRO C 1 123 ? 6.882 -24.063 -36.564 1.00 8.81 125 PRO C C 1
ATOM 3841 O O . PRO C 1 123 ? 6.994 -25.254 -36.927 1.00 9.27 125 PRO C O 1
ATOM 3845 N N . ARG C 1 124 ? 5.809 -23.599 -35.901 1.00 6.33 126 ARG C N 1
ATOM 3846 C CA . ARG C 1 124 ? 4.709 -24.469 -35.524 1.00 6.00 126 ARG C CA 1
ATOM 3847 C C . ARG C 1 124 ? 3.408 -23.703 -35.745 1.00 6.58 126 ARG C C 1
ATOM 3848 O O . ARG 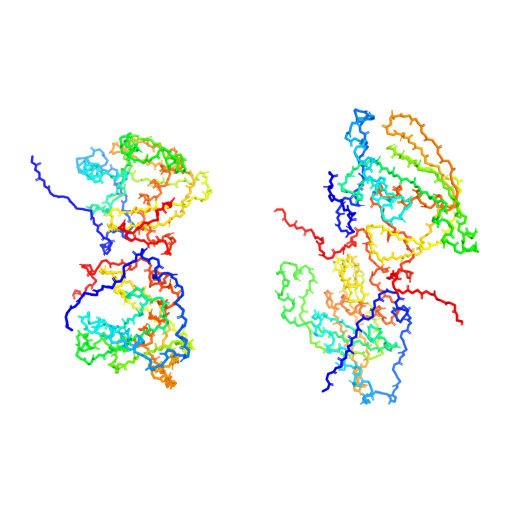C 1 124 ? 3.437 -22.485 -35.783 1.00 9.70 126 ARG C O 1
ATOM 3856 N N . PHE C 1 125 ? 2.339 -24.447 -35.991 1.00 6.46 127 PHE C N 1
ATOM 3857 C CA . PHE C 1 125 ? 1.068 -23.752 -36.194 1.00 7.96 127 PHE C CA 1
ATOM 3858 C C . PHE C 1 125 ? 0.593 -23.127 -34.904 1.00 9.29 127 PHE C C 1
ATOM 3859 O O . PHE C 1 125 ? 0.761 -23.687 -33.805 1.00 9.73 127 PHE C O 1
ATOM 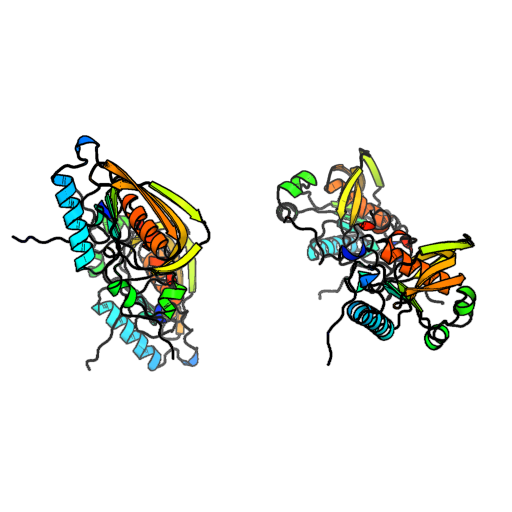3867 N N . GLN C 1 126 ? -0.084 -21.970 -35.052 1.00 8.62 128 GLN C N 1
ATOM 3868 C CA . GLN C 1 126 ? -0.677 -21.285 -33.853 1.00 8.92 128 GLN C CA 1
ATOM 3869 C C . GLN C 1 126 ? -1.738 -22.057 -33.106 1.00 9.44 128 GLN C C 1
ATOM 3870 O O . GLN C 1 126 ? -1.852 -21.916 -31.892 1.00 11.63 128 GLN C O 1
ATOM 3876 N N . ALA C 1 127 ? -2.591 -22.823 -33.771 1.00 8.61 129 ALA C N 1
ATOM 3877 C CA . ALA C 1 127 ? -3.651 -23.539 -33.069 1.00 8.84 129 ALA C CA 1
ATOM 3878 C C . ALA C 1 127 ? -4.023 -24.841 -33.731 1.00 9.67 129 ALA C C 1
ATOM 3879 O O . ALA C 1 127 ? -4.064 -24.934 -34.950 1.00 10.92 129 ALA C O 1
ATOM 3881 N N . VAL C 1 128 ? -4.262 -25.836 -32.889 1.00 9.04 130 VAL C N 1
ATOM 3882 C CA . VAL C 1 128 ? -4.575 -27.216 -33.417 1.00 9.88 130 VAL C CA 1
ATOM 3883 C C . VAL C 1 128 ? -5.546 -27.881 -32.485 1.00 11.68 130 VAL C C 1
ATOM 3884 O O . VAL C 1 128 ? -5.815 -27.374 -31.372 1.00 11.75 130 VAL C O 1
ATOM 3888 N N . GLN C 1 129 ? -6.117 -28.974 -32.939 1.00 10.30 131 GLN C N 1
ATOM 3889 C CA . GLN C 1 129 ? -6.872 -29.818 -32.005 1.00 12.41 131 GLN C CA 1
ATOM 3890 C C . GLN C 1 129 ? -6.371 -31.213 -32.126 1.00 13.78 131 GLN C C 1
ATOM 3891 O O . GLN C 1 129 ? -6.062 -31.667 -33.227 1.00 14.31 131 GLN C O 1
ATOM 3897 N N . ILE C 1 130 ? -6.303 -31.891 -30.991 1.00 9.52 132 ILE C N 1
ATOM 3898 C CA . ILE C 1 130 ? -5.940 -33.340 -31.026 1.00 10.65 132 ILE C CA 1
ATOM 3899 C C . ILE C 1 130 ? -7.118 -34.157 -30.588 1.00 11.67 132 ILE C C 1
ATOM 3900 O O . ILE C 1 130 ? -7.727 -33.825 -29.597 1.00 12.02 132 ILE C O 1
ATOM 3905 N N . SER C 1 131 ? -7.450 -35.241 -31.331 1.00 11.30 133 SER C N 1
ATOM 3906 C CA . SER C 1 131 ? -8.678 -36.023 -30.947 1.00 12.57 133 SER C CA 1
ATOM 3907 C C . SER C 1 131 ? -8.158 -37.439 -30.785 1.00 14.91 133 SER C C 1
ATOM 3908 O O . SER C 1 131 ? -7.382 -37.909 -31.613 1.00 15.75 133 SER C O 1
ATOM 3911 N N . GLY C 1 132 ? -8.641 -38.157 -29.777 1.00 14.65 134 GLY C N 1
ATOM 3912 C CA . GLY C 1 132 ? -8.178 -39.553 -29.717 1.00 15.09 134 GLY C CA 1
ATOM 3913 C C . GLY C 1 132 ? -8.857 -40.135 -28.513 1.00 18.16 134 GLY C C 1
ATOM 3914 O O . GLY C 1 132 ? -9.788 -39.493 -27.999 1.00 21.81 134 GLY C O 1
ATOM 3915 N N . LEU C 1 133 ? -8.438 -41.299 -28.058 1.00 15.31 135 LEU C N 1
ATOM 3916 C CA . LEU C 1 133 ? -9.059 -41.940 -26.903 1.00 17.84 135 LEU C CA 1
ATOM 3917 C C . LEU C 1 133 ? -8.240 -41.738 -25.627 1.00 21.60 135 LEU C C 1
ATOM 3918 O O . LEU C 1 133 ? -7.030 -41.564 -25.690 1.00 18.25 135 LEU C O 1
ATOM 3923 N N . ASP C 1 134 ? -8.914 -41.749 -24.475 1.00 26.50 136 ASP C N 1
ATOM 3924 C CA . ASP C 1 134 ? -8.133 -41.965 -23.197 1.00 31.66 136 ASP C CA 1
ATOM 3925 C C . ASP C 1 134 ? -7.768 -43.433 -23.062 1.00 34.78 136 ASP C C 1
ATOM 3926 O O . ASP C 1 134 ? -8.280 -44.277 -23.813 1.00 34.07 136 ASP C O 1
ATOM 3931 N N . PRO C 1 135 ? -6.847 -43.758 -22.117 1.00 38.11 137 PRO C N 1
ATOM 3932 C CA . PRO C 1 135 ? -6.555 -45.202 -21.976 1.00 41.79 137 PRO C CA 1
ATOM 3933 C C . PRO C 1 135 ? -7.806 -45.996 -21.469 1.00 44.57 137 PRO C C 1
ATOM 3934 O O . PRO C 1 135 ? -7.814 -47.247 -21.682 1.00 46.50 137 PRO C O 1
ATOM 3938 N N . ASN C 1 136 ? -8.809 -45.304 -20.828 1.00 45.28 138 ASN C N 1
ATOM 3939 C CA . ASN C 1 136 ? -10.110 -46.049 -20.645 1.00 46.15 138 ASN C CA 1
ATOM 3940 C C . ASN C 1 136 ? -10.988 -46.335 -21.880 1.00 44.84 138 ASN C C 1
ATOM 3941 O O . ASN C 1 136 ? -11.741 -47.328 -21.900 1.00 44.69 138 ASN C O 1
ATOM 3946 N N . GLY C 1 137 ? -10.867 -45.482 -22.904 1.00 42.29 139 GLY C N 1
ATOM 3947 C CA . GLY C 1 137 ? -11.478 -45.760 -24.219 1.00 37.18 139 GLY C CA 1
ATOM 3948 C C . GLY C 1 137 ? -12.478 -44.686 -24.582 1.00 34.13 139 GLY C C 1
ATOM 3949 O O . GLY C 1 137 ? -13.189 -44.792 -25.585 1.00 30.78 139 GLY C O 1
ATOM 3950 N N . GLU C 1 138 ? -12.580 -43.643 -23.789 1.00 32.26 140 GLU C N 1
ATOM 3951 C CA . GLU C 1 138 ? -13.445 -42.549 -24.188 1.00 32.53 140 GLU C CA 1
ATOM 3952 C C . GLU C 1 138 ? -12.825 -41.500 -25.173 1.00 30.94 140 GLU C C 1
ATOM 3953 O O . GLU C 1 138 ? -11.700 -41.066 -25.027 1.00 28.84 140 GLU C O 1
ATOM 3959 N N . GLN C 1 139 ? -13.603 -41.097 -26.145 1.00 28.08 141 GLN C N 1
ATOM 3960 C CA . GLN C 1 139 ? -13.175 -40.123 -27.096 1.00 28.86 141 GLN C CA 1
ATOM 3961 C C . GLN C 1 139 ? -12.934 -38.717 -26.401 1.00 29.79 141 GLN C C 1
ATOM 3962 O O . GLN C 1 139 ? -13.726 -38.367 -25.478 1.00 29.04 141 GLN C O 1
ATOM 3968 N N . VAL C 1 140 ? -11.907 -37.936 -26.803 1.00 24.47 142 VAL C N 1
ATOM 3969 C CA . VAL C 1 140 ? -11.865 -36.494 -26.363 1.00 24.80 142 VAL C CA 1
ATOM 3970 C C . VAL C 1 140 ? -11.178 -35.709 -27.440 1.00 22.00 142 VAL C C 1
ATOM 3971 O O . VAL C 1 140 ? -10.386 -36.277 -28.222 1.00 20.63 142 VAL C O 1
ATOM 3975 N N . VAL C 1 141 ? -11.617 -34.493 -27.637 1.00 18.65 143 VAL C N 1
ATOM 3976 C CA . VAL C 1 141 ? -11.038 -33.586 -28.524 1.00 16.68 143 VAL C CA 1
ATOM 3977 C C . VAL C 1 141 ? -10.515 -32.499 -27.611 1.00 17.28 143 VAL C C 1
ATOM 3978 O O . VAL C 1 141 ? -11.270 -31.989 -26.745 1.00 16.57 143 VAL C O 1
ATOM 3982 N N . TRP C 1 142 ? -9.246 -32.198 -27.735 1.00 11.79 144 TRP C N 1
ATOM 3983 C CA . TRP C 1 142 ? -8.661 -31.092 -26.958 1.00 11.37 144 TRP C CA 1
ATOM 3984 C C . TRP C 1 142 ? -8.144 -30.038 -27.962 1.00 13.46 144 TRP C C 1
ATOM 3985 O O . TRP C 1 142 ? -7.327 -30.350 -28.840 1.00 13.23 144 TRP C O 1
ATOM 3996 N N . GLN C 1 143 ? -8.616 -28.773 -27.837 1.00 12.74 145 GLN C N 1
ATOM 3997 C CA . GLN C 1 143 ? -8.246 -27.713 -28.786 1.00 10.31 145 GLN C CA 1
ATOM 3998 C C . GLN C 1 143 ? -7.345 -26.772 -27.990 1.00 10.33 145 GLN C C 1
ATOM 3999 O O . GLN C 1 143 ? -7.730 -26.384 -26.862 1.00 9.11 145 GLN C O 1
ATOM 4005 N N . ALA C 1 144 ? -6.214 -26.334 -28.594 1.00 10.00 146 ALA C N 1
ATOM 4006 C CA . ALA C 1 144 ? -5.323 -25.399 -27.846 1.00 10.72 146 ALA C CA 1
ATOM 4007 C C . ALA C 1 144 ? -4.545 -24.550 -28.818 1.00 11.24 146 ALA C C 1
ATOM 4008 O O . ALA C 1 144 ? -4.508 -24.856 -30.001 1.00 12.90 146 ALA C O 1
ATOM 4010 N N . SER C 1 145 ? -3.904 -23.487 -28.312 1.00 11.22 147 SER C N 1
ATOM 4011 C CA . SER C 1 145 ? -3.166 -22.548 -29.184 1.00 10.43 147 SER C CA 1
ATOM 4012 C C . SER C 1 145 ? -1.775 -22.297 -28.464 1.00 10.70 147 SER C C 1
ATOM 4013 O O . SER C 1 145 ? -1.509 -22.706 -27.341 1.00 11.92 147 SER C O 1
ATOM 4016 N N . GLY C 1 146 ? -0.937 -21.565 -29.187 1.00 10.54 148 GLY C N 1
ATOM 4017 C CA . GLY C 1 146 ? 0.284 -21.040 -28.568 1.00 10.51 148 GLY C CA 1
ATOM 4018 C C . GLY C 1 146 ? 1.140 -22.241 -28.136 1.00 10.29 148 GLY C C 1
ATOM 4019 O O . GLY C 1 146 ? 1.329 -23.233 -28.846 1.00 9.51 148 GLY C O 1
ATOM 4020 N N . TRP C 1 147 ? 1.770 -22.097 -26.966 1.00 7.72 149 TRP C N 1
ATOM 4021 C CA . TRP C 1 147 ? 2.762 -23.100 -26.575 1.00 8.97 149 TRP C CA 1
ATOM 4022 C C . TRP C 1 147 ? 2.157 -24.464 -26.437 1.00 10.90 149 TRP C C 1
ATOM 4023 O O . TRP C 1 147 ? 2.779 -25.466 -26.791 1.00 10.03 149 TRP C O 1
ATOM 4034 N N . ALA C 1 148 ? 0.924 -24.568 -25.894 1.00 9.91 150 ALA C N 1
ATOM 4035 C CA . ALA C 1 148 ? 0.272 -25.920 -25.789 1.00 8.65 150 ALA C CA 1
ATOM 4036 C C . ALA C 1 148 ? 0.173 -26.533 -27.215 1.00 9.42 150 ALA C C 1
ATOM 4037 O O . ALA C 1 148 ? 0.351 -27.716 -27.356 1.00 7.97 150 ALA C O 1
ATOM 4039 N N . ALA C 1 149 ? -0.236 -25.746 -28.203 1.00 7.61 151 ALA C N 1
ATOM 4040 C CA . ALA C 1 149 ? -0.328 -26.284 -29.601 1.00 7.42 151 ALA C CA 1
ATOM 4041 C C . ALA C 1 149 ? 1.015 -26.754 -30.087 1.00 7.54 151 ALA C C 1
ATOM 4042 O O . ALA C 1 149 ? 1.090 -27.770 -30.798 1.00 7.13 151 ALA C O 1
ATOM 4044 N N . ARG C 1 150 ? 2.080 -26.049 -29.736 1.00 7.43 152 ARG C N 1
ATOM 4045 C CA . ARG C 1 150 ? 3.454 -26.511 -30.090 1.00 8.40 152 ARG C CA 1
ATOM 4046 C C . ARG C 1 150 ? 3.785 -27.829 -29.463 1.00 7.46 152 ARG C C 1
ATOM 4047 O O . ARG C 1 150 ? 4.298 -28.730 -30.133 1.00 6.69 152 ARG C O 1
ATOM 4055 N N . ILE C 1 151 ? 3.472 -28.011 -28.179 1.00 6.82 153 ILE C N 1
ATOM 4056 C CA . ILE C 1 151 ? 3.706 -29.324 -27.567 1.00 8.11 153 ILE C CA 1
ATOM 4057 C C . ILE C 1 151 ? 2.912 -30.456 -28.225 1.00 8.89 153 ILE C C 1
ATOM 4058 O O . ILE C 1 151 ? 3.449 -31.535 -28.497 1.00 8.16 153 ILE C O 1
ATOM 4063 N N . ILE C 1 152 ? 1.625 -30.213 -28.471 1.00 8.14 154 ILE C N 1
ATOM 4064 C CA . ILE C 1 152 ? 0.808 -31.232 -29.156 1.00 7.06 154 ILE C CA 1
ATOM 4065 C C . ILE C 1 152 ? 1.469 -31.605 -30.500 1.00 5.72 154 ILE C C 1
ATOM 4066 O O . ILE C 1 152 ? 1.561 -32.756 -30.823 1.00 7.58 154 ILE C O 1
ATOM 4071 N N . GLN C 1 153 ? 1.923 -30.593 -31.267 1.00 6.67 155 GLN C N 1
ATOM 4072 C CA . GLN C 1 153 ? 2.493 -30.900 -32.616 1.00 6.59 155 GLN C CA 1
ATOM 4073 C C . GLN C 1 153 ? 3.800 -31.702 -32.462 1.00 8.46 155 GLN C C 1
ATOM 4074 O O . GLN C 1 153 ? 4.015 -32.614 -33.256 1.00 8.64 155 GLN C O 1
ATOM 4080 N N . HIS C 1 154 ? 4.667 -31.297 -31.542 1.00 8.39 156 HIS C N 1
ATOM 4081 C CA . HIS C 1 154 ? 5.923 -32.020 -31.349 1.00 7.17 156 HIS C CA 1
ATOM 4082 C C . HIS C 1 154 ? 5.626 -33.470 -31.011 1.00 7.13 156 HIS C C 1
ATOM 4083 O O . HIS C 1 154 ? 6.253 -34.404 -31.536 1.00 5.62 156 HIS C O 1
ATOM 4090 N N . GLU C 1 155 ? 4.683 -33.719 -30.099 1.00 6.90 157 GLU C N 1
ATOM 4091 C CA . GLU C 1 155 ? 4.416 -35.083 -29.690 1.00 9.21 157 GLU C CA 1
ATOM 4092 C C . GLU C 1 155 ? 3.720 -35.883 -30.752 1.00 8.05 157 GLU C C 1
ATOM 4093 O O . GLU C 1 155 ? 4.069 -37.070 -31.018 1.00 8.48 157 GLU C O 1
ATOM 4099 N N . MET C 1 156 ? 2.760 -35.238 -31.460 1.00 6.37 158 MET C N 1
A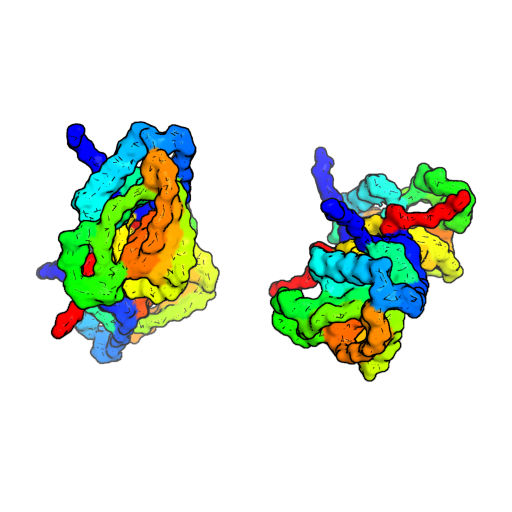TOM 4100 C CA . MET C 1 156 ? 2.173 -35.933 -32.586 1.00 8.36 158 MET C CA 1
ATOM 4101 C C . MET C 1 156 ? 3.177 -36.315 -33.683 1.00 9.24 158 MET C C 1
ATOM 4102 O O . MET C 1 156 ? 3.102 -37.410 -34.277 1.00 9.35 158 MET C O 1
ATOM 4107 N N . ASP C 1 157 ? 4.142 -35.428 -33.922 1.00 9.48 159 ASP C N 1
ATOM 4108 C CA . ASP C 1 157 ? 5.175 -35.731 -34.967 1.00 6.98 159 ASP C CA 1
ATOM 4109 C C . ASP C 1 157 ? 5.910 -37.029 -34.560 1.00 8.05 159 ASP C C 1
ATOM 4110 O O . ASP C 1 157 ? 6.221 -37.817 -35.436 1.00 7.59 159 ASP C O 1
ATOM 4115 N N . HIS C 1 158 ? 6.149 -37.250 -33.262 1.00 7.04 160 HIS C N 1
ATOM 4116 C CA . HIS C 1 158 ? 6.870 -38.479 -32.902 1.00 6.38 160 HIS C CA 1
ATOM 4117 C C . HIS C 1 158 ? 6.093 -39.751 -33.350 1.00 9.22 160 HIS C C 1
ATOM 4118 O O . HIS C 1 158 ? 6.746 -40.748 -33.628 1.00 8.17 160 HIS C O 1
ATOM 4125 N N . LEU C 1 159 ? 4.760 -39.676 -33.358 1.00 7.98 161 LEU C N 1
ATOM 4126 C CA . LEU C 1 159 ? 4.018 -40.882 -33.743 1.00 8.00 161 LEU C CA 1
ATOM 4127 C C . LEU C 1 159 ? 4.057 -41.106 -35.256 1.00 10.30 161 LEU C C 1
ATOM 4128 O O . LEU C 1 159 ? 3.659 -42.203 -35.641 1.00 9.91 161 LEU C O 1
ATOM 4133 N N . GLN C 1 160 ? 4.449 -40.097 -36.013 1.00 7.97 162 GLN C N 1
ATOM 4134 C CA . GLN C 1 160 ? 4.687 -40.278 -37.441 1.00 12.03 162 GLN C CA 1
ATOM 4135 C C . GLN C 1 160 ? 6.156 -40.451 -37.778 1.00 11.47 162 GLN C C 1
ATOM 4136 O O . GLN C 1 160 ? 6.487 -40.479 -39.005 1.00 12.60 162 GLN C O 1
ATOM 4142 N N . GLY C 1 161 ? 7.015 -40.634 -36.765 1.00 7.92 163 GLY C N 1
ATOM 4143 C CA . GLY C 1 161 ? 8.447 -40.889 -37.071 1.00 8.43 163 GLY C CA 1
ATOM 4144 C C . GLY C 1 161 ? 9.224 -39.565 -37.359 1.00 8.26 163 GLY C C 1
ATOM 4145 O O . GLY C 1 161 ? 10.258 -39.646 -37.997 1.00 8.92 163 GLY C O 1
ATOM 4146 N N . CYS C 1 162 ? 8.625 -38.398 -36.991 1.00 7.78 164 CYS C N 1
ATOM 4147 C CA . CYS C 1 162 ? 9.240 -37.149 -37.294 1.00 8.54 164 CYS C CA 1
ATOM 4148 C C . CYS C 1 162 ? 9.818 -36.520 -35.991 1.00 7.44 164 CYS C C 1
ATOM 4149 O O . CYS C 1 162 ? 9.189 -36.506 -34.929 1.00 7.61 164 CYS C O 1
ATOM 4152 N N . LEU C 1 163 ? 11.034 -35.971 -36.155 1.00 7.33 165 LEU C N 1
ATOM 4153 C CA . LEU C 1 163 ? 11.653 -35.267 -35.035 1.00 6.90 165 LEU C CA 1
ATOM 4154 C C . LEU C 1 163 ? 11.828 -33.808 -35.416 1.00 6.54 165 LEU C C 1
ATOM 4155 O O . LEU C 1 163 ? 11.798 -33.429 -36.593 1.00 6.98 165 LEU C O 1
ATOM 4160 N N . PHE C 1 164 ? 12.111 -32.973 -34.429 1.00 6.96 166 PHE C N 1
ATOM 4161 C CA . PHE C 1 164 ? 12.048 -31.521 -34.727 1.00 7.79 166 PHE C CA 1
ATOM 4162 C C . PHE C 1 164 ? 13.200 -31.160 -35.641 1.00 8.51 166 PHE C C 1
ATOM 4163 O O . PHE C 1 164 ? 13.107 -30.144 -36.311 1.00 7.85 166 PHE C O 1
ATOM 4171 N N . ILE C 1 165 ? 14.287 -31.907 -35.630 1.00 6.81 167 ILE C N 1
ATOM 4172 C CA . ILE C 1 165 ? 15.427 -31.642 -36.611 1.00 6.91 167 ILE C CA 1
ATOM 4173 C C . ILE C 1 165 ? 15.000 -31.727 -38.040 1.00 7.67 167 ILE C C 1
ATOM 4174 O O . ILE C 1 165 ? 15.736 -31.279 -38.906 1.00 9.30 167 ILE C O 1
ATOM 4179 N N . ASP C 1 166 ? 13.813 -32.309 -38.303 1.00 5.95 168 ASP C N 1
ATOM 4180 C CA . ASP C 1 166 ? 13.347 -32.442 -39.670 1.00 6.86 168 ASP C CA 1
ATOM 4181 C C . ASP C 1 166 ? 12.635 -31.174 -40.103 1.00 7.66 168 ASP C C 1
ATOM 4182 O O . ASP C 1 166 ? 12.372 -31.021 -41.336 1.00 10.71 168 ASP C O 1
ATOM 4187 N N . LYS C 1 167 ? 12.295 -30.288 -39.150 1.00 8.97 169 LYS C N 1
ATOM 4188 C CA . LYS C 1 167 ? 11.481 -29.116 -39.426 1.00 10.81 169 LYS C CA 1
ATOM 4189 C C . LYS C 1 167 ? 12.122 -27.809 -38.976 1.00 11.37 169 LYS C C 1
ATOM 4190 O O . LYS C 1 167 ? 11.554 -26.738 -39.142 1.00 12.35 169 LYS C O 1
ATOM 4196 N N . MET C 1 168 ? 13.284 -27.921 -38.395 1.00 8.82 170 MET C N 1
ATOM 4197 C CA . MET C 1 168 ? 13.967 -26.747 -37.815 1.00 7.28 170 MET C CA 1
ATOM 4198 C C . MET C 1 168 ? 14.560 -25.771 -38.796 1.00 9.42 170 MET C C 1
ATOM 4199 O O . MET C 1 168 ? 14.800 -26.112 -39.961 1.00 10.89 170 MET C O 1
ATOM 4204 N N . ASP C 1 169 ? 14.856 -24.559 -38.305 1.00 10.16 171 ASP C N 1
ATOM 4205 C CA . ASP C 1 169 ? 15.748 -23.645 -38.973 1.00 9.91 171 ASP C CA 1
ATOM 4206 C C . ASP C 1 169 ? 17.115 -24.084 -38.536 1.00 11.14 171 ASP C C 1
ATOM 4207 O O . ASP C 1 169 ? 17.537 -23.867 -37.398 1.00 9.99 171 ASP C O 1
ATOM 4212 N N . SER C 1 170 ? 17.815 -24.773 -39.446 1.00 8.09 172 SER C N 1
ATOM 4213 C CA . SER C 1 170 ? 19.029 -25.488 -39.002 1.00 7.44 172 SER C CA 1
ATOM 4214 C C . SER C 1 170 ? 20.131 -24.489 -38.575 1.00 8.63 172 SER C C 1
ATOM 4215 O O . SER C 1 170 ? 21.018 -24.890 -37.830 1.00 9.41 172 SER C O 1
ATOM 4218 N N . ARG C 1 171 ? 20.051 -23.202 -39.020 1.00 8.81 173 ARG C N 1
ATOM 4219 C CA . ARG C 1 171 ? 21.144 -22.289 -38.585 1.00 7.81 173 ARG C CA 1
ATOM 4220 C C . ARG C 1 171 ? 20.985 -21.832 -37.145 1.00 7.12 173 ARG C C 1
ATOM 4221 O O . ARG C 1 171 ? 21.947 -21.227 -36.595 1.00 10.92 173 ARG C O 1
ATOM 4229 N N . THR C 1 172 ? 19.881 -22.306 -36.530 1.00 7.75 174 THR C N 1
ATOM 4230 C CA . THR C 1 172 ? 19.676 -21.984 -35.100 1.00 8.35 174 THR C CA 1
ATOM 4231 C C . THR C 1 172 ? 19.894 -23.175 -34.187 1.00 8.98 174 THR C C 1
ATOM 4232 O O . THR C 1 172 ? 19.722 -23.063 -32.935 1.00 8.63 174 THR C O 1
ATOM 4236 N N . PHE C 1 173 ? 20.297 -24.287 -34.776 1.00 7.74 175 PHE C N 1
ATOM 4237 C CA . PHE C 1 173 ? 20.587 -25.478 -33.934 1.00 6.46 175 PHE C CA 1
ATOM 4238 C C . PHE C 1 173 ? 21.775 -25.178 -33.054 1.00 6.63 175 PHE C C 1
ATOM 4239 O O . PHE C 1 173 ? 22.787 -24.526 -33.472 1.00 8.43 175 PHE C O 1
ATOM 4247 N N . THR C 1 174 ? 21.645 -25.589 -31.778 1.00 6.63 176 THR C N 1
ATOM 4248 C CA . THR C 1 174 ? 22.756 -25.202 -30.844 1.00 5.62 176 THR C CA 1
ATOM 4249 C C . THR C 1 174 ? 22.822 -26.219 -29.704 1.00 6.34 176 THR C C 1
ATOM 4250 O O . THR C 1 174 ? 21.787 -26.745 -29.235 1.00 6.89 176 THR C O 1
ATOM 4254 N N . ASN C 1 175 ? 24.079 -26.509 -29.260 1.00 4.81 177 ASN C N 1
ATOM 4255 C CA . ASN C 1 175 ? 24.179 -27.181 -27.939 1.00 5.36 177 ASN C CA 1
ATOM 4256 C C . ASN C 1 175 ? 23.522 -26.257 -26.846 1.00 7.96 177 ASN C C 1
ATOM 4257 O O . ASN C 1 175 ? 23.613 -25.045 -26.959 1.00 7.63 177 ASN C O 1
ATOM 4262 N N . VAL C 1 176 ? 22.912 -26.854 -25.822 1.00 7.29 178 VAL C N 1
ATOM 4263 C CA . VAL C 1 176 ? 22.242 -26.074 -24.795 1.00 10.13 178 VAL C CA 1
ATOM 4264 C C . VAL C 1 176 ? 23.268 -25.236 -23.983 1.00 9.35 178 VAL C C 1
ATOM 4265 O O . VAL C 1 176 ? 22.811 -24.212 -23.438 1.00 10.44 178 VAL C O 1
ATOM 4269 N N . TYR C 1 177 ? 24.563 -25.589 -24.037 1.00 7.98 179 TYR C N 1
ATOM 4270 C CA . TYR C 1 177 ? 25.535 -24.744 -23.291 1.00 8.12 179 TYR C CA 1
ATOM 4271 C C . TYR C 1 177 ? 25.954 -23.422 -24.036 1.00 8.47 179 TYR C C 1
ATOM 4272 O O . TYR C 1 177 ? 26.813 -22.669 -23.532 1.00 9.83 179 TYR C O 1
ATOM 4281 N N . TRP C 1 178 ? 25.421 -23.237 -25.252 1.00 7.09 180 TRP C N 1
ATOM 4282 C CA . TRP C 1 178 ? 25.613 -21.928 -25.955 1.00 6.37 180 TRP C CA 1
ATOM 4283 C C . TRP C 1 178 ? 24.235 -21.270 -25.963 1.00 8.16 180 TRP C C 1
ATOM 4284 O O . TRP C 1 178 ? 23.223 -21.911 -26.236 1.00 8.59 180 TRP C O 1
ATOM 4295 N N . MET C 1 179 ? 24.216 -19.977 -25.646 1.00 7.37 181 MET C N 1
ATOM 4296 C CA . MET C 1 179 ? 22.929 -19.231 -25.638 1.00 9.22 181 MET C CA 1
ATOM 4297 C C . MET C 1 179 ? 23.173 -17.773 -25.934 1.00 12.53 181 MET C C 1
ATOM 4298 O O . MET C 1 179 ? 24.239 -17.216 -25.692 1.00 11.64 181 MET C O 1
ATOM 4303 N N . LYS C 1 180 ? 22.119 -17.147 -26.505 1.00 14.49 182 LYS C N 1
ATOM 4304 C CA . LYS C 1 180 ? 22.146 -15.674 -26.680 1.00 21.66 182 LYS C CA 1
ATOM 4305 C C . LYS C 1 180 ? 21.748 -15.010 -25.396 1.00 23.54 182 LYS C C 1
ATOM 4306 O O . LYS C 1 180 ? 20.842 -15.497 -24.716 1.00 24.77 182 LYS C O 1
ATOM 4312 N N . VAL C 1 181 ? 22.384 -13.899 -25.040 1.00 23.72 183 VAL C N 1
ATOM 4313 C CA . VAL C 1 181 ? 22.112 -13.259 -23.750 1.00 25.53 183 VAL C CA 1
ATOM 4314 C C . VAL C 1 181 ? 21.979 -11.741 -24.005 1.00 29.82 183 VAL C C 1
ATOM 4315 O O . VAL C 1 181 ? 22.483 -11.310 -25.028 1.00 27.98 183 VAL C O 1
ATOM 4319 N N . ASN C 1 182 ? 21.292 -11.014 -23.112 1.00 34.37 184 ASN C N 1
ATOM 4320 C CA . ASN C 1 182 ? 21.082 -9.547 -23.209 1.00 38.70 184 ASN C CA 1
ATOM 4321 C C . ASN C 1 182 ? 22.374 -8.903 -22.821 1.00 41.66 184 ASN C C 1
ATOM 4322 O O . ASN C 1 182 ? 22.928 -9.323 -21.827 1.00 42.50 184 ASN C O 1
ATOM 4327 N N . ASP C 1 183 ? 22.875 -7.934 -23.595 1.00 45.38 185 ASP C N 1
ATOM 4328 C CA . ASP C 1 183 ? 24.180 -7.288 -23.292 1.00 48.97 185 ASP C CA 1
ATOM 4329 C C . ASP C 1 183 ? 24.157 -6.429 -22.024 1.00 49.89 185 ASP C C 1
ATOM 4330 O O . ASP C 1 183 ? 23.080 -5.955 -21.607 1.00 50.56 185 ASP C O 1
ATOM 4336 N N . HIS D 1 1 ? 56.804 -27.418 -23.901 1.00 51.71 3 HIS D N 1
ATOM 4337 C CA . HIS D 1 1 ? 55.922 -26.389 -24.573 1.00 51.66 3 HIS D CA 1
ATOM 4338 C C . HIS D 1 1 ? 54.602 -26.965 -25.161 1.00 48.26 3 HIS D C 1
ATOM 4339 O O . HIS D 1 1 ? 54.490 -27.227 -26.362 1.00 46.51 3 HIS D O 1
ATOM 4346 N N . MET D 1 2 ? 53.619 -27.138 -24.281 1.00 45.18 4 MET D N 1
ATOM 4347 C CA . MET D 1 2 ? 52.249 -27.630 -24.653 1.00 42.92 4 MET D CA 1
ATOM 4348 C C . MET D 1 2 ? 51.094 -26.645 -24.326 1.00 39.44 4 MET D C 1
ATOM 4349 O O . MET D 1 2 ? 51.117 -25.990 -23.263 1.00 38.99 4 MET D O 1
ATOM 4354 N N . SER D 1 3 ? 50.097 -26.514 -25.228 1.00 34.65 5 SER D N 1
ATOM 4355 C CA . SER D 1 3 ? 48.935 -25.678 -24.886 1.00 29.43 5 SER D CA 1
ATOM 4356 C C . SER D 1 3 ? 47.657 -26.498 -25.145 1.00 26.73 5 SER D C 1
ATOM 4357 O O . SER D 1 3 ? 47.771 -27.673 -25.392 1.00 26.04 5 SER D O 1
ATOM 4360 N N . PHE D 1 4 ? 46.481 -25.909 -24.988 1.00 20.02 6 PHE D N 1
ATOM 4361 C CA . PHE D 1 4 ? 45.231 -26.665 -25.273 1.00 17.01 6 PHE D CA 1
ATOM 4362 C C . PHE D 1 4 ? 44.617 -25.993 -26.478 1.00 19.46 6 PHE D C 1
ATOM 4363 O O . PHE D 1 4 ? 44.734 -24.779 -26.643 1.00 20.94 6 PHE D O 1
ATOM 4371 N N . SER D 1 5 ? 44.015 -26.796 -27.361 1.00 14.66 7 SER D N 1
ATOM 4372 C CA . SER D 1 5 ? 43.223 -26.309 -28.466 1.00 13.67 7 SER D CA 1
ATOM 4373 C C . SER D 1 5 ? 41.851 -26.958 -28.381 1.00 12.26 7 SER D C 1
ATOM 4374 O O . SER D 1 5 ? 41.710 -28.042 -27.786 1.00 11.51 7 SER D O 1
ATOM 4377 N N . HIS D 1 6 ? 40.842 -26.315 -28.937 1.00 9.92 8 HIS D N 1
ATOM 4378 C CA . HIS D 1 6 ? 39.596 -26.936 -28.883 1.00 9.99 8 HIS D CA 1
ATOM 4379 C C . HIS D 1 6 ? 38.825 -26.728 -30.197 1.00 9.39 8 HIS D C 1
ATOM 4380 O O . HIS D 1 6 ? 38.978 -25.609 -30.827 1.00 10.64 8 HIS D O 1
ATOM 4387 N N . VAL D 1 7 ? 38.044 -27.731 -30.596 1.00 7.17 9 VAL D N 1
ATOM 4388 C CA . VAL D 1 7 ? 37.207 -27.510 -31.815 1.00 6.72 9 VAL D CA 1
ATOM 4389 C C . VAL D 1 7 ? 35.892 -26.960 -31.370 1.00 7.36 9 VAL D C 1
ATOM 4390 O O . VAL D 1 7 ? 35.183 -27.573 -30.515 1.00 7.74 9 VAL D O 1
ATOM 4394 N N . CYS D 1 8 ? 35.561 -25.753 -31.851 1.00 6.91 10 CYS D N 1
ATOM 4395 C CA . CYS D 1 8 ? 34.288 -25.080 -31.449 1.00 7.38 10 CYS D CA 1
ATOM 4396 C C . CYS D 1 8 ? 33.095 -25.987 -31.858 1.00 6.30 10 CYS D C 1
ATOM 4397 O O . CYS D 1 8 ? 33.113 -26.591 -32.931 1.00 7.35 10 CYS D O 1
ATOM 4400 N N . GLN D 1 9 ? 32.066 -26.005 -30.987 1.00 6.00 11 GLN D N 1
ATOM 4401 C CA . GLN D 1 9 ? 30.881 -26.820 -31.258 1.00 6.20 11 GLN D CA 1
ATOM 4402 C C . GLN D 1 9 ? 29.677 -25.965 -31.634 1.00 7.77 11 GLN D C 1
ATOM 4403 O O . GLN D 1 9 ? 29.608 -24.816 -31.323 1.00 8.04 11 GLN D O 1
ATOM 4409 N N . VAL D 1 10 ? 28.735 -26.631 -32.349 1.00 6.77 12 VAL D N 1
ATOM 4410 C CA . VAL D 1 10 ? 27.582 -25.903 -32.903 1.00 6.19 12 VAL D CA 1
ATOM 4411 C C . VAL D 1 10 ? 26.785 -25.206 -31.788 1.00 6.70 12 VAL D C 1
ATOM 4412 O O . VAL D 1 10 ? 26.546 -25.678 -30.703 1.00 7.02 12 VAL D O 1
ATOM 4416 N N . GLY D 1 11 ? 26.532 -23.917 -32.075 1.00 8.24 13 GLY D N 1
ATOM 4417 C CA . GLY D 1 11 ? 26.034 -22.962 -31.056 1.00 8.91 13 GLY D CA 1
ATOM 4418 C C . GLY D 1 11 ? 26.979 -21.794 -30.987 1.00 8.52 13 GLY D C 1
ATOM 4419 O O . GLY D 1 11 ? 26.519 -20.638 -30.759 1.00 8.53 13 GLY D O 1
ATOM 4420 N N . ASP D 1 12 ? 28.291 -22.041 -31.201 1.00 6.21 14 ASP D N 1
ATOM 4421 C CA . ASP D 1 12 ? 29.278 -20.952 -31.156 1.00 7.73 14 ASP D CA 1
ATOM 4422 C C . ASP D 1 12 ? 29.043 -20.128 -32.453 1.00 8.46 14 ASP D C 1
ATOM 4423 O O . ASP D 1 12 ? 29.105 -20.665 -33.547 1.00 8.60 14 ASP D O 1
ATOM 4428 N N . PRO D 1 13 ? 28.739 -18.864 -32.318 1.00 8.40 15 PRO D N 1
ATOM 4429 C CA . PRO D 1 13 ? 28.427 -18.079 -33.559 1.00 8.70 15 PRO D CA 1
ATOM 4430 C C . PRO D 1 13 ? 29.571 -18.014 -34.573 1.00 9.79 15 PRO D C 1
ATOM 4431 O O . PRO D 1 13 ? 29.306 -17.709 -35.789 1.00 9.87 15 PRO D O 1
ATOM 4435 N N . VAL D 1 14 ? 30.793 -18.260 -34.124 1.00 8.22 16 VAL D N 1
ATOM 4436 C CA . VAL D 1 14 ? 31.928 -18.242 -35.102 1.00 9.06 16 VAL D CA 1
ATOM 4437 C C . VAL D 1 14 ? 31.693 -19.203 -36.190 1.00 10.69 16 VAL D C 1
ATOM 4438 O O . VAL D 1 14 ? 32.167 -18.968 -37.336 1.00 10.93 16 VAL D O 1
ATOM 4442 N N . LEU D 1 15 ? 30.939 -20.290 -35.921 1.00 6.52 17 LEU D N 1
ATOM 4443 C CA . LEU D 1 15 ? 30.760 -21.309 -36.992 1.00 6.91 17 LEU D CA 1
ATOM 4444 C C . LEU D 1 15 ? 29.688 -20.931 -38.016 1.00 8.87 17 LEU D C 1
ATOM 4445 O O . LEU D 1 15 ? 29.571 -21.559 -39.070 1.00 8.66 17 LEU D O 1
ATOM 4450 N N . ARG D 1 16 ? 28.976 -19.822 -37.728 1.00 9.00 18 ARG D N 1
ATOM 4451 C CA . ARG D 1 16 ? 27.887 -19.450 -38.610 1.00 8.51 18 ARG D CA 1
ATOM 4452 C C . ARG D 1 16 ? 28.166 -18.124 -39.364 1.00 10.22 18 ARG D C 1
ATOM 4453 O O . ARG D 1 16 ? 27.370 -17.699 -40.217 1.00 11.54 18 ARG D O 1
ATOM 4461 N N . GLY D 1 17 ? 29.255 -17.520 -38.984 1.00 12.04 19 GLY D N 1
ATOM 4462 C CA . GLY D 1 17 ? 29.619 -16.273 -39.697 1.00 12.52 19 GLY D CA 1
ATOM 4463 C C . GLY D 1 17 ? 30.280 -16.568 -41.025 1.00 14.43 19 GLY D C 1
ATOM 4464 O O . GLY D 1 17 ? 30.720 -17.680 -41.280 1.00 13.54 19 GLY D O 1
ATOM 4465 N N . VAL D 1 1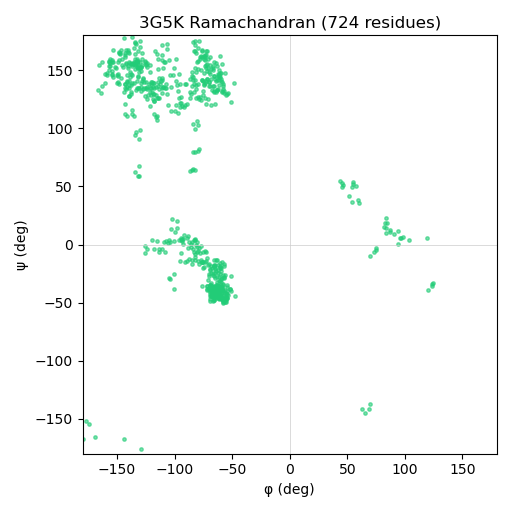8 ? 30.436 -15.505 -41.853 1.00 15.48 20 VAL D N 1
ATOM 4466 C CA . VAL D 1 18 ? 31.236 -15.677 -43.099 1.00 15.29 20 VAL D CA 1
ATOM 4467 C C . VAL D 1 18 ? 32.641 -15.211 -42.768 1.00 14.96 20 VAL D C 1
ATOM 4468 O O . VAL D 1 18 ? 32.873 -14.021 -42.409 1.00 14.81 20 VAL D O 1
ATOM 4472 N N . ALA D 1 19 ? 33.597 -16.098 -42.868 1.00 12.15 21 ALA D N 1
ATOM 4473 C CA . ALA D 1 19 ? 34.989 -15.823 -42.404 1.00 12.30 21 ALA D CA 1
ATOM 4474 C C . ALA D 1 19 ? 35.579 -14.677 -43.279 1.00 12.90 21 ALA D C 1
ATOM 4475 O O . ALA D 1 19 ? 35.244 -14.613 -44.430 1.00 12.96 21 ALA D O 1
ATOM 4477 N N . ALA D 1 20 ? 36.337 -13.789 -42.621 1.00 14.72 22 ALA D N 1
ATOM 4478 C CA . ALA D 1 20 ? 36.989 -12.648 -43.358 1.00 16.67 22 ALA D CA 1
ATOM 4479 C C . ALA D 1 20 ? 38.240 -13.131 -44.063 1.00 16.40 22 ALA D C 1
ATOM 4480 O O . ALA D 1 20 ? 38.906 -14.061 -43.650 1.00 16.05 22 ALA D O 1
ATOM 4482 N N . PRO D 1 21 ? 38.599 -12.488 -45.172 1.00 16.73 23 PRO D N 1
ATOM 4483 C CA . PRO D 1 21 ? 39.855 -12.847 -45.814 1.00 16.25 23 PRO D CA 1
ATOM 4484 C C . PRO D 1 21 ? 41.039 -12.553 -44.918 1.00 16.91 23 PRO D C 1
ATOM 4485 O O . PRO D 1 21 ? 41.005 -11.624 -44.035 1.00 15.76 23 PRO D O 1
ATOM 4489 N N . VAL D 1 22 ? 42.094 -13.306 -45.158 1.00 16.68 24 VAL D N 1
ATOM 4490 C CA . VAL D 1 22 ? 43.404 -13.054 -44.620 1.00 17.58 24 VAL D CA 1
ATOM 4491 C C . VAL D 1 22 ? 43.966 -11.852 -45.446 1.00 18.91 24 VAL D C 1
ATOM 4492 O O . VAL D 1 22 ? 43.939 -11.830 -46.662 1.00 17.74 24 VAL D O 1
ATOM 4496 N N . GLU D 1 23 ? 44.437 -10.843 -44.699 1.00 22.32 25 GLU D N 1
ATOM 4497 C CA . GLU D 1 23 ? 45.000 -9.659 -45.362 1.00 25.04 25 GLU D CA 1
ATOM 4498 C C . GLU D 1 23 ? 46.355 -10.014 -45.906 1.00 25.41 25 GLU D C 1
ATOM 4499 O O . GLU D 1 23 ? 47.067 -10.811 -45.304 1.00 24.61 25 GLU D O 1
ATOM 4505 N N . ARG D 1 24 ? 46.754 -9.411 -47.033 1.00 26.79 26 ARG D N 1
ATOM 4506 C CA . ARG D 1 24 ? 48.025 -9.809 -47.649 1.00 26.88 26 ARG D CA 1
ATOM 4507 C C . ARG D 1 24 ? 49.251 -9.565 -46.743 1.00 25.81 26 ARG D C 1
ATOM 4508 O O . ARG D 1 24 ? 50.246 -10.311 -46.817 1.00 23.18 26 ARG D O 1
ATOM 4516 N N . ALA D 1 25 ? 49.132 -8.522 -45.914 1.00 29.25 27 ALA D N 1
ATOM 4517 C CA . ALA D 1 25 ? 50.098 -8.196 -44.842 1.00 30.35 27 ALA D CA 1
ATOM 4518 C C . ALA D 1 25 ? 50.398 -9.405 -43.954 1.00 30.80 27 ALA D C 1
ATOM 4519 O O . ALA D 1 25 ? 51.487 -9.501 -43.395 1.00 30.89 27 ALA D O 1
ATOM 4521 N N . GLN D 1 26 ? 49.455 -10.350 -43.838 1.00 28.77 28 GLN D N 1
ATOM 4522 C CA . GLN D 1 26 ? 49.677 -11.527 -43.032 1.00 28.11 28 GLN D CA 1
ATOM 4523 C C . GLN D 1 26 ? 50.316 -12.718 -43.764 1.00 27.03 28 GLN D C 1
ATOM 4524 O O . GLN D 1 26 ? 50.801 -13.662 -43.136 1.00 26.25 28 GLN D O 1
ATOM 4530 N N . LEU D 1 27 ? 50.341 -12.683 -45.086 1.00 25.16 29 LEU D N 1
ATOM 4531 C CA . LEU D 1 27 ? 50.879 -13.817 -45.810 1.00 26.07 29 LEU D CA 1
ATOM 4532 C C . LEU D 1 27 ? 52.341 -14.079 -45.522 1.00 27.14 29 LEU D C 1
ATOM 4533 O O . LEU D 1 27 ? 53.111 -13.160 -45.462 1.00 27.17 29 LEU D O 1
ATOM 4538 N N . GLY D 1 28 ? 52.724 -15.329 -45.280 1.00 28.75 30 GLY D N 1
ATOM 4539 C CA . GLY D 1 28 ? 54.118 -15.684 -44.971 1.00 29.92 30 GLY D CA 1
ATOM 4540 C C . GLY D 1 28 ? 54.535 -15.292 -43.543 1.00 30.86 30 GLY D C 1
ATOM 4541 O O . GLY D 1 28 ? 55.663 -15.605 -43.108 1.00 32.76 30 GLY D O 1
ATOM 4542 N N . GLY D 1 29 ? 53.637 -14.613 -42.820 1.00 29.50 31 GLY D N 1
ATOM 4543 C CA . GLY D 1 29 ? 53.939 -14.112 -41.455 1.00 28.21 31 GLY D CA 1
ATOM 4544 C C . GLY D 1 29 ? 53.799 -15.154 -40.354 1.00 28.50 31 GLY D C 1
ATOM 4545 O O . GLY D 1 29 ? 53.235 -16.236 -40.588 1.00 28.04 31 GLY D O 1
ATOM 4546 N N . PRO D 1 30 ? 54.355 -14.879 -39.152 1.00 26.54 32 PRO D N 1
ATOM 4547 C CA . PRO D 1 30 ? 54.338 -15.847 -38.008 1.00 26.17 32 PRO D CA 1
ATOM 4548 C C . PRO D 1 30 ? 52.939 -16.184 -37.471 1.00 24.83 32 PRO D C 1
ATOM 4549 O O . PRO D 1 30 ? 52.710 -17.319 -36.985 1.00 23.59 32 PRO D O 1
ATOM 4553 N N . GLU D 1 31 ? 52.032 -15.203 -37.489 1.00 23.55 33 GLU D N 1
ATOM 4554 C CA . GLU D 1 31 ? 50.706 -15.406 -36.891 1.00 24.48 33 GLU D CA 1
ATOM 4555 C C . GLU D 1 31 ? 49.922 -16.419 -37.782 1.00 23.17 33 GLU D C 1
ATOM 4556 O O . GLU D 1 31 ? 49.338 -17.412 -37.290 1.00 21.80 33 GLU D O 1
ATOM 4562 N N . LEU D 1 32 ? 49.951 -16.145 -39.082 1.00 21.10 34 LEU D N 1
ATOM 4563 C CA . LEU D 1 32 ? 49.336 -17.108 -40.018 1.00 21.83 34 LEU D CA 1
ATOM 4564 C C . LEU D 1 32 ? 50.005 -18.491 -39.923 1.00 21.53 34 LEU D C 1
ATOM 4565 O O . LEU D 1 32 ? 49.355 -19.534 -40.012 1.00 18.27 34 LEU D O 1
ATOM 4570 N N . GLN D 1 33 ? 51.318 -18.516 -39.748 1.00 22.50 35 GLN D N 1
ATOM 4571 C CA . GLN D 1 33 ? 51.976 -19.786 -39.611 1.00 23.31 35 GLN D CA 1
ATOM 4572 C C . GLN D 1 33 ? 51.560 -20.516 -38.317 1.00 23.66 35 GLN D C 1
ATOM 4573 O O . GLN D 1 33 ? 51.485 -21.756 -38.291 1.00 23.42 35 GLN D O 1
ATOM 4579 N N . ARG D 1 34 ? 51.325 -19.797 -37.238 1.00 20.61 36 ARG D N 1
ATOM 4580 C CA . ARG D 1 34 ? 50.903 -20.482 -36.034 1.00 22.57 36 ARG D CA 1
ATOM 4581 C C . ARG D 1 34 ? 49.485 -21.068 -36.249 1.00 20.34 36 ARG D C 1
ATOM 4582 O O . ARG D 1 34 ? 49.210 -22.153 -35.813 1.00 19.72 36 ARG D O 1
ATOM 4590 N N . LEU D 1 35 ? 48.638 -20.305 -36.946 1.00 16.73 37 LEU D N 1
ATOM 4591 C CA . LEU D 1 35 ? 47.256 -20.792 -37.219 1.00 15.31 37 LEU D CA 1
ATOM 4592 C C . LEU D 1 35 ? 47.339 -21.985 -38.119 1.00 15.87 37 LEU D C 1
ATOM 4593 O O . LEU D 1 35 ? 46.609 -22.960 -37.822 1.00 16.65 37 LEU D O 1
ATOM 4598 N N . THR D 1 36 ? 48.126 -21.956 -39.245 1.00 15.42 38 THR D N 1
ATOM 4599 C CA . THR D 1 36 ? 48.115 -23.160 -40.112 1.00 16.34 38 THR D CA 1
ATOM 4600 C C . THR D 1 36 ? 48.712 -24.350 -39.396 1.00 16.06 38 THR D C 1
ATOM 4601 O O . THR D 1 36 ? 48.258 -25.501 -39.519 1.00 14.15 38 THR D O 1
ATOM 4605 N N . GLN D 1 37 ? 49.748 -24.115 -38.576 1.00 14.80 39 GLN D N 1
ATOM 4606 C CA . GLN D 1 37 ? 50.305 -25.244 -37.898 1.00 18.64 39 GLN D CA 1
ATOM 4607 C C . GLN D 1 37 ? 49.296 -25.872 -36.892 1.00 17.68 39 GLN D C 1
ATOM 4608 O O . GLN D 1 37 ? 49.210 -27.107 -36.772 1.00 18.37 39 GLN D O 1
ATOM 4614 N N . ARG D 1 38 ? 48.539 -25.042 -36.174 1.00 16.95 40 ARG D N 1
ATOM 4615 C CA . ARG D 1 38 ? 47.582 -25.514 -35.235 1.00 15.43 40 ARG D CA 1
ATOM 4616 C C . ARG D 1 38 ? 46.432 -26.274 -35.948 1.00 16.13 40 ARG D C 1
ATOM 4617 O O . ARG D 1 38 ? 45.970 -27.306 -35.468 1.00 13.16 40 ARG D O 1
ATOM 4625 N N . LEU D 1 39 ? 45.992 -25.732 -37.094 1.00 13.65 41 LEU D N 1
ATOM 4626 C CA . LEU D 1 39 ? 44.900 -26.450 -37.814 1.00 12.97 41 LEU D CA 1
ATOM 4627 C C . LEU D 1 39 ? 45.379 -27.801 -38.234 1.00 13.03 41 LEU D C 1
ATOM 4628 O O . LEU D 1 39 ? 44.694 -28.810 -38.031 1.00 13.09 41 LEU D O 1
ATOM 4633 N N . VAL D 1 40 ? 46.619 -27.886 -38.785 1.00 12.54 42 VAL D N 1
ATOM 4634 C CA . VAL D 1 40 ? 47.131 -29.224 -39.168 1.00 13.56 42 VAL D CA 1
ATOM 4635 C C . VAL D 1 40 ? 47.334 -30.157 -37.988 1.00 15.34 42 VAL D C 1
ATOM 4636 O O . VAL D 1 40 ? 47.035 -31.326 -38.025 1.00 15.58 42 VAL D O 1
ATOM 4640 N N . GLN D 1 41 ? 47.827 -29.619 -36.879 1.00 14.17 43 GLN D N 1
ATOM 4641 C CA . GLN D 1 41 ? 48.019 -30.453 -35.722 1.00 14.94 43 GLN D CA 1
ATOM 4642 C C . GLN D 1 41 ? 46.719 -31.060 -35.199 1.00 14.66 43 GLN D C 1
ATOM 4643 O O . GLN D 1 41 ? 46.655 -32.264 -34.822 1.00 13.23 43 GLN D O 1
ATOM 4649 N N . VAL D 1 42 ? 45.663 -30.209 -35.135 1.00 13.54 44 VAL D N 1
ATOM 4650 C CA . VAL D 1 42 ? 44.362 -30.691 -34.563 1.00 12.62 44 VAL D CA 1
ATOM 4651 C C . VAL D 1 42 ? 43.703 -31.632 -35.513 1.00 14.14 44 VAL D C 1
ATOM 4652 O O . VAL D 1 42 ? 43.222 -32.720 -35.135 1.00 12.33 44 VAL D O 1
ATOM 4656 N N . MET D 1 43 ? 43.825 -31.309 -36.819 1.00 12.71 45 MET D N 1
ATOM 4657 C CA . MET D 1 43 ? 43.294 -32.237 -37.827 1.00 13.06 45 MET D CA 1
ATOM 4658 C C . MET D 1 43 ? 43.945 -33.588 -37.664 1.00 14.79 45 MET D C 1
ATOM 4659 O O . MET D 1 43 ? 43.265 -34.633 -37.659 1.00 16.78 45 MET D O 1
ATOM 4664 N N . ARG D 1 44 ? 45.291 -33.652 -37.568 1.00 16.69 46 ARG D N 1
ATOM 4665 C CA . ARG D 1 44 ? 45.900 -34.961 -37.441 1.00 14.78 46 ARG D CA 1
ATOM 4666 C C . ARG D 1 44 ? 45.595 -35.685 -36.086 1.00 17.16 46 ARG D C 1
ATOM 4667 O O . ARG D 1 44 ? 45.478 -36.903 -36.030 1.00 19.85 46 ARG D O 1
ATOM 4675 N N . ARG D 1 45 ? 45.556 -34.925 -34.982 1.00 15.45 47 ARG D N 1
ATOM 4676 C CA . ARG D 1 45 ? 45.179 -35.538 -33.703 1.00 15.01 47 ARG D CA 1
ATOM 4677 C C . ARG D 1 45 ? 43.864 -36.169 -33.715 1.00 15.01 47 ARG D C 1
ATOM 4678 O O . ARG D 1 45 ? 43.656 -37.205 -33.108 1.00 17.15 47 ARG D O 1
ATOM 4686 N N . ARG D 1 46 ? 42.891 -35.513 -34.371 1.00 12.22 48 ARG D N 1
ATOM 4687 C CA . ARG D 1 46 ? 41.516 -36.066 -34.419 1.00 14.23 48 ARG D CA 1
ATOM 4688 C C . ARG D 1 46 ? 41.287 -37.039 -35.567 1.00 14.60 48 ARG D C 1
ATOM 4689 O O . ARG D 1 46 ? 40.192 -37.573 -35.716 1.00 15.50 48 ARG D O 1
ATOM 4697 N N . ARG D 1 47 ? 42.335 -37.301 -36.346 1.00 15.39 49 ARG D N 1
ATOM 4698 C CA . ARG D 1 47 ? 42.232 -38.336 -37.437 1.00 17.78 49 ARG D CA 1
ATOM 4699 C C . ARG D 1 47 ? 41.130 -37.943 -38.397 1.00 18.45 49 ARG D C 1
ATOM 4700 O O . ARG D 1 47 ? 40.411 -38.784 -38.887 1.00 21.51 49 ARG D O 1
ATOM 4708 N N . CYS D 1 48 ? 41.029 -36.651 -38.648 1.00 15.77 50 CYS D N 1
ATOM 4709 C CA . CYS D 1 48 ? 39.984 -36.099 -39.584 1.00 14.13 50 CYS D CA 1
ATOM 4710 C C . CYS D 1 48 ? 40.731 -35.590 -40.815 1.00 14.55 50 CYS D C 1
ATOM 4711 O O . CYS D 1 48 ? 41.986 -35.579 -40.851 1.00 15.88 50 CYS D O 1
ATOM 4714 N N . VAL D 1 49 ? 39.998 -35.218 -41.846 1.00 11.17 51 VAL D N 1
ATOM 4715 C CA . VAL D 1 49 ? 40.615 -35.107 -43.182 1.00 9.90 51 VAL D CA 1
ATOM 4716 C C . VAL D 1 49 ? 40.482 -33.682 -43.670 1.00 10.34 51 VAL D C 1
ATOM 4717 O O . VAL D 1 49 ? 41.038 -33.288 -44.736 1.00 11.25 51 VAL D O 1
ATOM 4721 N N . GLY D 1 50 ? 39.942 -32.831 -42.814 1.00 12.04 52 GLY D N 1
ATOM 4722 C CA . GLY D 1 50 ? 39.890 -31.383 -43.197 1.00 10.74 52 GLY D CA 1
ATOM 4723 C C . GLY D 1 50 ? 39.578 -30.608 -41.935 1.00 8.61 52 GLY D C 1
ATOM 4724 O O . GLY D 1 50 ? 38.952 -31.139 -40.984 1.00 10.26 52 GLY D O 1
ATOM 4725 N N . LEU D 1 51 ? 39.977 -29.338 -41.863 1.00 8.86 53 LEU D N 1
ATOM 4726 C CA . LEU D 1 51 ? 39.630 -28.479 -40.717 1.00 8.10 53 LEU D CA 1
ATOM 4727 C C . LEU D 1 51 ? 39.753 -27.026 -41.171 1.00 10.76 53 LEU D C 1
ATOM 4728 O O . LEU D 1 51 ? 40.611 -26.732 -42.018 1.00 12.41 53 LEU D O 1
ATOM 4733 N N . SER D 1 52 ? 38.929 -26.156 -40.626 1.00 9.53 54 SER D N 1
ATOM 4734 C CA . SER D 1 52 ? 38.969 -24.747 -41.035 1.00 9.37 54 SER D CA 1
ATOM 4735 C C . SER D 1 52 ? 39.191 -23.876 -39.851 1.00 10.48 54 SER D C 1
ATOM 4736 O O . SER D 1 52 ? 38.920 -24.209 -38.702 1.00 9.42 54 SER D O 1
ATOM 4739 N N . ALA D 1 53 ? 39.737 -22.675 -40.114 1.00 9.28 55 ALA D N 1
ATOM 4740 C CA . ALA D 1 53 ? 40.065 -21.839 -38.939 1.00 8.81 55 ALA D CA 1
ATOM 4741 C C . ALA D 1 53 ? 38.876 -21.395 -38.074 1.00 9.57 55 ALA D C 1
ATOM 4742 O O . ALA D 1 53 ? 39.034 -21.285 -36.865 1.00 10.86 55 ALA D O 1
ATOM 4744 N N . PRO D 1 54 ? 37.643 -21.248 -38.644 1.00 9.52 56 PRO D N 1
ATOM 4745 C CA . PRO D 1 54 ? 36.535 -20.892 -37.715 1.00 8.38 56 PRO D CA 1
ATOM 4746 C C . PRO D 1 54 ? 36.294 -21.991 -36.655 1.00 8.54 56 PRO D C 1
ATOM 4747 O O . PRO D 1 54 ? 35.808 -21.661 -35.578 1.00 8.82 56 PRO D O 1
ATOM 4751 N N . GLN D 1 55 ? 36.675 -23.218 -36.976 1.00 7.40 57 GLN D N 1
ATOM 4752 C CA . GLN D 1 55 ? 36.494 -24.292 -36.023 1.00 6.99 57 GLN D CA 1
ATOM 4753 C C . GLN D 1 55 ? 37.480 -24.193 -34.931 1.00 9.55 57 GLN D C 1
ATOM 4754 O O . GLN D 1 55 ? 37.241 -24.839 -33.890 1.00 9.16 57 GLN D O 1
ATOM 4760 N N . LEU D 1 56 ? 38.594 -23.468 -35.085 1.00 8.05 58 LEU D N 1
ATOM 4761 C CA . LEU D 1 56 ? 39.441 -23.162 -33.879 1.00 12.91 58 LEU D CA 1
ATOM 4762 C C . LEU D 1 56 ? 39.132 -21.764 -33.342 1.00 14.02 58 LEU D C 1
ATOM 4763 O O . LEU D 1 56 ? 39.988 -21.183 -32.655 1.00 17.36 58 LEU D O 1
ATOM 4768 N N . GLY D 1 57 ? 37.984 -21.182 -33.661 1.00 11.13 59 GLY D N 1
ATOM 4769 C CA . GLY D 1 57 ? 37.586 -19.912 -33.080 1.00 12.57 59 GLY D CA 1
ATOM 4770 C C . GLY D 1 57 ? 38.120 -18.674 -33.870 1.00 12.95 59 GLY D C 1
ATOM 4771 O O . GLY D 1 57 ? 38.033 -17.549 -33.363 1.00 13.92 59 GLY D O 1
ATOM 4772 N N . VAL D 1 58 ? 38.659 -18.871 -35.040 1.00 10.30 60 VAL D N 1
ATOM 4773 C CA . VAL D 1 58 ? 39.319 -17.779 -35.794 1.00 10.50 60 VAL D CA 1
ATOM 4774 C C . VAL D 1 58 ? 38.556 -17.523 -37.103 1.00 10.83 60 VAL D C 1
ATOM 4775 O O . VAL D 1 58 ? 38.570 -18.390 -38.009 1.00 11.99 60 VAL D O 1
ATOM 4779 N N . PRO D 1 59 ? 37.865 -16.375 -37.203 1.00 11.49 61 PRO D N 1
ATOM 4780 C CA . PRO D 1 59 ? 36.956 -16.147 -38.312 1.00 10.80 61 PRO D CA 1
ATOM 4781 C C . PRO D 1 59 ? 37.716 -15.666 -39.533 1.00 12.83 61 PRO D C 1
ATOM 4782 O O . PRO D 1 59 ? 37.485 -14.541 -40.057 1.00 13.11 61 PRO D O 1
ATOM 4786 N N . ARG D 1 60 ? 38.578 -16.537 -40.041 1.00 12.73 62 ARG D N 1
ATOM 4787 C CA . ARG D 1 60 ? 39.424 -16.172 -41.223 1.00 12.41 62 ARG D CA 1
ATOM 4788 C C . ARG D 1 60 ? 39.375 -17.279 -42.243 1.00 13.91 62 ARG D C 1
ATOM 4789 O O . ARG D 1 60 ? 39.145 -18.457 -41.943 1.00 11.92 62 ARG D O 1
ATOM 4797 N N . GLN D 1 61 ? 39.636 -16.876 -43.494 1.00 12.09 63 GLN D N 1
ATOM 4798 C CA . GLN D 1 61 ? 39.463 -17.847 -44.623 1.00 12.11 63 GLN D CA 1
ATOM 4799 C C . GLN D 1 61 ? 40.706 -18.684 -44.751 1.00 12.25 63 GLN D C 1
ATOM 4800 O O . GLN D 1 61 ? 41.559 -18.480 -45.615 1.00 12.76 63 GLN D O 1
ATOM 4806 N N . VAL D 1 62 ? 40.817 -19.698 -43.863 1.00 11.34 64 VAL D N 1
ATOM 4807 C CA . VAL D 1 62 ? 41.962 -20.597 -43.996 1.00 11.69 64 VAL D CA 1
ATOM 4808 C C . VAL D 1 62 ? 41.422 -22.024 -43.720 1.00 13.05 64 VAL D C 1
ATOM 4809 O O . VAL D 1 62 ? 40.579 -22.179 -42.805 1.00 13.05 64 VAL D O 1
ATOM 4813 N N . LEU D 1 63 ? 41.918 -22.979 -44.479 1.00 10.49 65 LEU D N 1
ATOM 4814 C CA . LEU D 1 63 ? 41.475 -24.392 -44.241 1.00 12.45 65 LEU D CA 1
ATOM 4815 C C . LEU D 1 63 ? 42.587 -25.291 -44.606 1.00 11.08 65 LEU D C 1
ATOM 4816 O O . LEU D 1 63 ? 43.514 -24.898 -45.338 1.00 11.52 65 LEU D O 1
ATOM 4821 N N . ALA D 1 64 ? 42.544 -26.494 -44.018 1.00 8.96 66 ALA D N 1
ATOM 4822 C CA . ALA D 1 64 ? 43.577 -27.512 -44.422 1.00 12.19 66 ALA D CA 1
ATOM 4823 C C . ALA D 1 64 ? 42.878 -28.793 -44.760 1.00 13.59 66 ALA D C 1
ATOM 4824 O O . ALA D 1 64 ? 41.774 -29.036 -44.281 1.00 13.53 66 ALA D O 1
ATOM 4826 N N . LEU D 1 65 ? 43.503 -29.567 -45.653 1.00 11.12 67 LEU D N 1
ATOM 4827 C CA . LEU D 1 65 ? 42.896 -30.801 -46.189 1.00 11.30 67 LEU D CA 1
ATOM 4828 C C . LEU D 1 65 ? 43.990 -31.856 -46.271 1.00 11.91 67 LEU D C 1
ATOM 4829 O O . LEU D 1 65 ? 45.068 -31.579 -46.717 1.00 13.51 67 LEU D O 1
ATOM 4834 N N . GLU D 1 66 ? 43.657 -33.097 -45.864 1.00 11.28 68 GLU D N 1
ATOM 4835 C CA . GLU D 1 66 ? 44.687 -34.174 -45.941 1.00 13.78 68 GLU D CA 1
ATOM 4836 C C . GLU D 1 66 ? 43.973 -35.524 -45.820 1.00 13.09 68 GLU D C 1
ATOM 4837 O O . GLU D 1 66 ? 43.291 -35.800 -44.868 1.00 14.46 68 GLU D O 1
ATOM 4843 N N . LEU D 1 67 ? 44.291 -36.428 -46.733 1.00 13.09 69 LEU D N 1
ATOM 4844 C CA . LEU D 1 67 ? 43.775 -37.766 -46.573 1.00 13.73 69 LEU D CA 1
ATOM 4845 C C . LEU D 1 67 ? 44.904 -38.808 -46.709 1.00 15.41 69 LEU D C 1
ATOM 4846 O O . LEU D 1 67 ? 45.244 -39.221 -47.807 1.00 14.66 69 LEU D O 1
ATOM 4851 N N . PRO D 1 68 ? 45.392 -39.243 -45.563 1.00 15.79 70 PRO D N 1
ATOM 4852 C CA . PRO D 1 68 ? 46.520 -40.191 -45.598 1.00 18.32 70 PRO D CA 1
ATOM 4853 C C . PRO D 1 68 ? 46.067 -41.574 -46.058 1.00 18.31 70 PRO D C 1
ATOM 4854 O O . PRO D 1 68 ? 44.877 -41.955 -45.936 1.00 16.51 70 PRO D O 1
ATOM 4858 N N . GLU D 1 69 ? 47.004 -42.335 -46.687 1.00 18.91 71 GLU D N 1
ATOM 4859 C CA . GLU D 1 69 ? 46.680 -43.669 -47.130 1.00 22.10 71 GLU D CA 1
ATOM 4860 C C . GLU D 1 69 ? 46.054 -44.539 -46.026 1.00 20.12 71 GLU D C 1
ATOM 4861 O O . GLU D 1 69 ? 45.123 -45.285 -46.277 1.00 19.89 71 GLU D O 1
ATOM 4867 N N . ALA D 1 70 ? 46.517 -44.411 -44.793 1.00 20.61 72 ALA D N 1
ATOM 4868 C CA . ALA D 1 70 ? 46.030 -45.304 -43.699 1.00 22.54 72 ALA D CA 1
ATOM 4869 C C . ALA D 1 70 ? 44.542 -45.106 -43.463 1.00 22.40 72 ALA D C 1
ATOM 4870 O O . ALA D 1 70 ? 43.787 -46.065 -43.341 1.00 21.69 72 ALA D O 1
ATOM 4872 N N . LEU D 1 71 ? 44.090 -43.844 -43.473 1.00 22.78 73 LEU D N 1
ATOM 4873 C CA . LEU D 1 71 ? 42.630 -43.604 -43.391 1.00 22.40 73 LEU D CA 1
ATOM 4874 C C . LEU D 1 71 ? 41.846 -44.276 -44.536 1.00 23.28 73 LEU D C 1
ATOM 4875 O O . LEU D 1 71 ? 40.788 -44.820 -44.262 1.00 24.28 73 LEU D O 1
ATOM 4880 N N . CYS D 1 72 ? 42.360 -44.279 -45.787 1.00 18.63 74 CYS D N 1
ATOM 4881 C CA . CYS D 1 72 ? 41.629 -44.901 -46.891 1.00 20.18 74 CYS D CA 1
ATOM 4882 C C . CYS D 1 72 ? 41.621 -46.348 -46.628 1.00 21.26 74 CYS D C 1
ATOM 4883 O O . CYS D 1 72 ? 40.619 -47.027 -46.865 1.00 23.47 74 CYS D O 1
ATOM 4886 N N . ARG D 1 73 ? 42.753 -46.822 -46.120 1.00 23.23 75 ARG D N 1
ATOM 4887 C CA . ARG D 1 73 ? 42.880 -48.278 -45.937 1.00 25.10 75 ARG D CA 1
ATOM 4888 C C . ARG D 1 73 ? 41.952 -48.880 -44.886 1.00 26.29 75 ARG D C 1
ATOM 4889 O O . ARG D 1 73 ? 41.666 -50.100 -44.928 1.00 25.50 75 ARG D O 1
ATOM 4897 N N . GLU D 1 74 ? 41.569 -48.048 -43.933 1.00 26.87 76 GLU D N 1
ATOM 4898 C CA . GLU D 1 74 ? 40.603 -48.398 -42.896 1.00 28.96 76 GLU D CA 1
ATOM 4899 C C . GLU D 1 74 ? 39.204 -48.556 -43.463 1.00 29.10 76 GLU D C 1
ATOM 4900 O O . GLU D 1 74 ? 38.357 -49.265 -42.904 1.00 30.37 76 GLU D O 1
ATOM 4906 N N . CYS D 1 75 ? 38.955 -47.972 -44.629 1.00 26.76 77 CYS D N 1
ATOM 4907 C CA . CYS D 1 75 ? 37.661 -48.191 -45.291 1.00 26.17 77 CYS D CA 1
ATOM 4908 C C . CYS D 1 75 ? 37.569 -49.549 -46.010 1.00 24.97 77 CYS D C 1
ATOM 4909 O O . CYS D 1 75 ? 38.422 -49.811 -46.870 1.00 26.96 77 CYS D O 1
ATOM 4912 N N . PRO D 1 76 ? 36.529 -50.372 -45.742 1.00 24.42 78 PRO D N 1
ATOM 4913 C CA . PRO D 1 76 ? 36.458 -51.657 -46.476 1.00 23.24 78 PRO D CA 1
ATOM 4914 C C . PRO D 1 76 ? 36.463 -51.415 -47.992 1.00 23.21 78 PRO D C 1
ATOM 4915 O O . PRO D 1 76 ? 35.899 -50.398 -48.530 1.00 19.35 78 PRO D O 1
ATOM 4919 N N . PRO D 1 77 ? 37.055 -52.345 -48.740 1.00 22.46 79 PRO D N 1
ATOM 4920 C CA . PRO D 1 77 ? 37.348 -51.973 -50.109 1.00 19.77 79 PRO D CA 1
ATOM 4921 C C . PRO D 1 77 ? 36.128 -51.652 -50.982 1.00 20.51 79 PRO D C 1
ATOM 4922 O O . PRO D 1 77 ? 36.218 -50.764 -51.849 1.00 20.74 79 PRO D O 1
ATOM 4926 N N . ARG D 1 78 ? 34.997 -52.324 -50.806 1.00 18.77 80 ARG D N 1
ATOM 4927 C CA . ARG D 1 78 ? 33.880 -52.019 -51.700 1.00 21.96 80 ARG D CA 1
ATOM 4928 C C . ARG D 1 78 ? 33.294 -50.631 -51.368 1.00 19.36 80 ARG D C 1
ATOM 4929 O O . ARG D 1 78 ? 32.863 -49.931 -52.260 1.00 18.37 80 ARG D O 1
ATOM 4937 N N . GLN D 1 79 ? 33.291 -50.294 -50.109 1.00 20.29 81 GLN D N 1
ATOM 4938 C CA . GLN D 1 79 ? 32.835 -48.934 -49.692 1.00 18.86 81 GLN D CA 1
ATOM 4939 C C . GLN D 1 79 ? 33.866 -47.883 -50.226 1.00 18.31 81 GLN D C 1
ATOM 4940 O O . GLN D 1 79 ? 33.502 -46.799 -50.675 1.00 16.14 81 GLN D O 1
ATOM 4946 N N . ARG D 1 80 ? 35.154 -48.221 -50.192 1.00 15.83 82 ARG D N 1
ATOM 4947 C CA . ARG D 1 80 ? 36.166 -47.282 -50.634 1.00 16.56 82 ARG D CA 1
ATOM 4948 C C . ARG D 1 80 ? 35.983 -46.999 -52.114 1.00 16.28 82 ARG D C 1
ATOM 4949 O O . ARG D 1 80 ? 36.153 -45.854 -52.594 1.00 16.57 82 ARG D O 1
ATOM 4957 N N . ALA D 1 81 ? 35.617 -48.043 -52.867 1.00 15.07 83 ALA D N 1
ATOM 4958 C CA . ALA D 1 81 ? 35.516 -47.833 -54.280 1.00 15.67 83 ALA D CA 1
ATOM 4959 C C . ALA D 1 81 ? 34.231 -47.057 -54.611 1.00 14.50 83 ALA D C 1
ATOM 4960 O O . ALA D 1 81 ? 34.227 -46.204 -55.498 1.00 16.55 83 ALA D O 1
ATOM 4962 N N . LEU D 1 82 ? 33.197 -47.351 -53.856 1.00 14.78 84 LEU D N 1
ATOM 4963 C CA . LEU D 1 82 ? 31.887 -46.609 -54.113 1.00 17.43 84 LEU D CA 1
ATOM 4964 C C . LEU D 1 82 ? 32.051 -45.148 -53.798 1.00 15.09 84 LEU D C 1
ATOM 4965 O O . LEU D 1 82 ? 31.494 -44.281 -54.564 1.00 16.72 84 LEU D O 1
ATOM 4970 N N . ARG D 1 83 ? 32.810 -44.815 -52.755 1.00 14.19 85 ARG D N 1
ATOM 4971 C CA . ARG D 1 83 ? 33.000 -43.418 -52.333 1.00 14.40 85 ARG D CA 1
ATOM 4972 C C . ARG D 1 83 ? 34.083 -42.731 -53.159 1.00 14.92 85 ARG D C 1
ATOM 4973 O O . ARG D 1 83 ? 34.262 -41.462 -53.075 1.00 15.31 85 ARG D O 1
ATOM 4981 N N . GLN D 1 84 ? 34.853 -43.500 -53.967 1.00 16.54 86 GLN D N 1
ATOM 4982 C CA . GLN D 1 84 ? 35.962 -42.954 -54.760 1.00 17.22 86 GLN D CA 1
ATOM 4983 C C . GLN D 1 84 ? 36.921 -42.277 -53.815 1.00 18.81 86 GLN D C 1
ATOM 4984 O O . GLN D 1 84 ? 37.249 -41.034 -53.985 1.00 20.46 86 GLN D O 1
ATOM 4990 N N . MET D 1 85 ? 37.296 -43.009 -52.762 1.00 15.27 87 MET D N 1
ATOM 4991 C CA . MET D 1 85 ? 38.126 -42.444 -51.724 1.00 17.81 87 MET D CA 1
ATOM 4992 C C . MET D 1 85 ? 39.578 -42.834 -52.012 1.00 19.74 87 MET D C 1
ATOM 4993 O O . MET D 1 85 ? 39.890 -44.023 -52.009 1.00 20.44 87 MET D O 1
ATOM 4998 N N . GLU D 1 86 ? 40.398 -41.822 -52.335 1.00 18.26 88 GLU D N 1
ATOM 4999 C CA . GLU D 1 86 ? 41.835 -42.014 -52.657 1.00 18.25 88 GLU D CA 1
ATOM 5000 C C . GLU D 1 86 ? 42.662 -40.987 -51.868 1.00 17.57 88 GLU D C 1
ATOM 5001 O O . GLU D 1 86 ? 42.192 -39.834 -51.655 1.00 17.95 88 GLU D O 1
ATOM 5007 N N . PRO D 1 87 ? 43.842 -41.399 -51.450 1.00 16.28 89 PRO D N 1
ATOM 5008 C CA . PRO D 1 87 ? 44.670 -40.495 -50.596 1.00 15.06 89 PRO D CA 1
ATOM 5009 C C . PRO D 1 87 ? 45.137 -39.286 -51.346 1.00 14.47 89 PRO D C 1
ATOM 5010 O O . PRO D 1 87 ? 45.332 -39.290 -52.593 1.00 15.87 89 PRO D O 1
ATOM 5014 N N . PHE D 1 88 ? 45.344 -38.213 -50.624 1.00 13.70 90 PHE D N 1
ATOM 5015 C CA . PHE D 1 88 ? 45.937 -37.026 -51.172 1.00 13.49 90 PHE D CA 1
ATOM 5016 C C . PHE D 1 88 ? 46.801 -36.335 -50.090 1.00 16.39 90 PHE D C 1
ATOM 5017 O O . PHE D 1 88 ? 46.502 -36.405 -48.910 1.00 14.53 90 PHE D O 1
ATOM 5025 N N . PRO D 1 89 ? 47.805 -35.570 -50.509 1.00 17.10 91 PRO D N 1
ATOM 5026 C CA . PRO D 1 89 ? 48.693 -34.997 -49.497 1.00 17.42 91 PRO D CA 1
ATOM 5027 C C . PRO D 1 89 ? 48.092 -33.714 -48.906 1.00 16.13 91 PRO D C 1
ATOM 5028 O O . PRO D 1 89 ? 47.163 -33.074 -49.488 1.00 15.42 91 PRO D O 1
ATOM 5032 N N . LEU D 1 90 ? 48.696 -33.285 -47.796 1.00 15.99 92 LEU D N 1
ATOM 5033 C CA . LEU D 1 90 ? 48.258 -32.024 -47.131 1.00 16.63 92 LEU D CA 1
ATOM 5034 C C . LEU D 1 90 ? 48.281 -30.851 -48.059 1.00 17.13 92 LEU D C 1
ATOM 5035 O O . LEU D 1 90 ? 49.313 -30.578 -48.795 1.00 16.88 92 LEU D O 1
ATOM 5040 N N . ARG D 1 91 ? 47.162 -30.140 -48.101 1.00 16.22 93 ARG D N 1
ATOM 5041 C CA . ARG D 1 91 ? 47.126 -28.816 -48.709 1.00 16.71 93 ARG D CA 1
ATOM 5042 C C . ARG D 1 91 ? 46.518 -27.800 -47.776 1.00 16.19 93 ARG D C 1
ATOM 5043 O O . ARG D 1 91 ? 45.533 -28.134 -47.070 1.00 16.48 93 ARG D O 1
ATOM 5051 N N . VAL D 1 92 ? 47.065 -26.582 -47.738 1.00 14.86 94 VAL D N 1
ATOM 5052 C CA . VAL D 1 92 ? 46.513 -25.540 -46.867 1.00 13.52 94 VAL D CA 1
ATOM 5053 C C . VAL D 1 92 ? 46.092 -24.431 -47.840 1.00 16.03 94 VAL D C 1
ATOM 5054 O O . VAL D 1 92 ? 46.927 -23.978 -48.721 1.00 15.81 94 VAL D O 1
ATOM 5058 N N . PHE D 1 93 ? 44.867 -23.937 -47.733 1.00 14.12 95 PHE D N 1
ATOM 5059 C CA . PHE D 1 93 ? 44.346 -22.873 -48.625 1.00 12.42 95 PHE D CA 1
ATOM 5060 C C . PHE D 1 93 ? 43.984 -21.648 -47.823 1.00 16.11 95 PHE D C 1
ATOM 5061 O O . PHE D 1 93 ? 43.356 -21.780 -46.741 1.00 16.32 95 PHE D O 1
ATOM 5069 N N . VAL D 1 94 ? 44.382 -20.481 -48.340 1.00 12.79 96 VAL D N 1
ATOM 5070 C CA . VAL D 1 94 ? 44.134 -19.208 -47.730 1.00 14.91 96 VAL D CA 1
ATOM 5071 C C . VAL D 1 94 ? 43.246 -18.429 -48.759 1.00 13.99 96 VAL D C 1
ATOM 5072 O O . VAL D 1 94 ? 43.504 -18.536 -49.992 1.00 13.24 96 VAL D O 1
ATOM 5076 N N . ASN D 1 95 ? 42.190 -17.776 -48.300 1.00 11.86 97 ASN D N 1
ATOM 5077 C CA . ASN D 1 95 ? 41.261 -17.084 -49.189 1.00 13.48 97 ASN D CA 1
ATOM 5078 C C . ASN D 1 95 ? 40.821 -17.855 -50.417 1.00 14.19 97 ASN D C 1
ATOM 5079 O O . ASN D 1 95 ? 40.854 -17.340 -51.573 1.00 14.85 97 ASN D O 1
ATOM 5084 N N . PRO D 1 96 ? 40.377 -19.097 -50.230 1.00 12.36 98 PRO D N 1
ATOM 5085 C CA . PRO D 1 96 ? 39.977 -19.938 -51.361 1.00 12.02 98 PRO D CA 1
ATOM 5086 C C . PRO D 1 96 ? 38.576 -19.619 -51.947 1.00 13.38 98 PRO D C 1
ATOM 5087 O O . PRO D 1 96 ? 37.735 -18.992 -51.303 1.00 13.03 98 PRO D O 1
ATOM 5091 N N . SER D 1 97 ? 38.380 -20.049 -53.203 1.00 13.74 99 SER D N 1
ATOM 5092 C CA . SER D 1 97 ? 37.083 -19.896 -53.851 1.00 14.95 99 SER D CA 1
ATOM 5093 C C . SER D 1 97 ? 36.786 -21.259 -54.515 1.00 13.38 99 SER D C 1
ATOM 5094 O O . SER D 1 97 ? 37.737 -22.008 -54.815 1.00 13.89 99 SER D O 1
ATOM 5097 N N . LEU D 1 98 ? 35.511 -21.560 -54.707 1.00 12.86 100 LEU D N 1
ATOM 5098 C CA . LEU D 1 98 ? 35.179 -22.856 -55.187 1.00 12.07 100 LEU D CA 1
ATOM 5099 C C . LEU D 1 98 ? 34.318 -22.737 -56.412 1.00 14.80 100 LEU D C 1
ATOM 5100 O O . LEU D 1 98 ? 33.402 -21.850 -56.476 1.00 14.88 100 LEU D O 1
ATOM 5105 N N . ARG D 1 99 ? 34.608 -23.617 -57.388 1.00 11.84 101 ARG D N 1
ATOM 5106 C CA . ARG D 1 99 ? 33.713 -23.688 -58.600 1.00 13.13 101 ARG D CA 1
ATOM 5107 C C . ARG D 1 99 ? 33.319 -25.140 -58.832 1.00 12.95 101 ARG D C 1
ATOM 5108 O O . ARG D 1 99 ? 34.129 -26.049 -58.659 1.00 14.52 101 ARG D O 1
ATOM 5116 N N . VAL D 1 100 ? 32.053 -25.362 -59.181 1.00 13.41 102 VAL D N 1
ATOM 5117 C CA . VAL D 1 100 ? 31.625 -26.720 -59.362 1.00 12.20 102 VAL D CA 1
ATOM 5118 C C . VAL D 1 100 ? 32.065 -27.142 -60.738 1.00 14.41 102 VAL D C 1
ATOM 5119 O O . VAL D 1 100 ? 31.762 -26.401 -61.714 1.00 15.03 102 VAL D O 1
ATOM 5123 N N . LEU D 1 101 ? 32.665 -28.329 -60.856 1.00 11.95 103 LEU D N 1
ATOM 5124 C CA . LEU D 1 101 ? 33.080 -28.905 -62.173 1.00 13.43 103 LEU D CA 1
ATOM 5125 C C . LEU D 1 101 ? 32.090 -29.951 -62.686 1.00 15.92 103 LEU D C 1
ATOM 5126 O O . LEU D 1 101 ? 31.914 -30.082 -63.930 1.00 17.66 103 LEU D O 1
ATOM 5131 N N . ASP D 1 102 ? 31.532 -30.779 -61.796 1.00 13.30 104 ASP D N 1
ATOM 5132 C CA . ASP D 1 102 ? 30.573 -31.811 -62.179 1.00 12.16 104 ASP D CA 1
ATOM 5133 C C . ASP D 1 102 ? 29.465 -31.741 -61.191 1.00 14.86 104 ASP D C 1
ATOM 5134 O O . ASP D 1 102 ? 29.691 -32.018 -60.008 1.00 12.13 104 ASP D O 1
ATOM 5139 N N . SER D 1 103 ? 28.276 -31.286 -61.641 1.00 13.52 105 SER D N 1
ATOM 5140 C CA . SER D 1 103 ? 27.240 -30.943 -60.679 1.00 12.70 105 SER D CA 1
ATOM 5141 C C . SER D 1 103 ? 26.387 -32.156 -60.330 1.00 13.87 105 SER D C 1
ATOM 5142 O O . SER D 1 103 ? 25.362 -32.014 -59.577 1.00 14.93 105 SER D O 1
ATOM 5145 N N . ARG D 1 104 ? 26.764 -33.355 -60.787 1.00 12.44 106 ARG D N 1
ATOM 5146 C CA . ARG D 1 104 ? 25.996 -34.563 -60.460 1.00 12.16 106 ARG D CA 1
ATOM 5147 C C . ARG D 1 104 ? 26.079 -34.661 -58.905 1.00 11.98 106 ARG D C 1
ATOM 5148 O O . ARG D 1 104 ? 27.151 -34.426 -58.363 1.00 13.08 106 ARG D O 1
ATOM 5156 N N . LEU D 1 105 ? 24.987 -35.057 -58.275 1.00 11.78 107 LEU D N 1
ATOM 5157 C CA . LEU D 1 105 ? 24.989 -35.164 -56.746 1.00 9.69 107 LEU D CA 1
ATOM 5158 C C . LEU D 1 105 ? 25.212 -36.596 -56.332 1.00 12.65 107 LEU D C 1
ATOM 5159 O O . LEU D 1 105 ? 24.680 -37.556 -56.930 1.00 12.99 107 LEU D O 1
ATOM 5164 N N . VAL D 1 106 ? 25.997 -36.755 -55.264 1.00 10.62 108 VAL D N 1
ATOM 5165 C CA . VAL D 1 106 ? 26.346 -38.060 -54.710 1.00 11.39 108 VAL D CA 1
ATOM 5166 C C . VAL D 1 106 ? 26.064 -37.905 -53.188 1.00 10.45 108 VAL D C 1
ATOM 5167 O O . VAL D 1 106 ? 26.447 -36.920 -52.645 1.00 9.10 108 VAL D O 1
ATOM 5171 N N . THR D 1 107 ? 25.401 -38.928 -52.677 1.00 11.46 109 THR D N 1
ATOM 5172 C CA . THR D 1 107 ? 25.033 -38.874 -51.242 1.00 8.74 109 THR D CA 1
ATOM 5173 C C . THR D 1 107 ? 25.727 -39.966 -50.451 1.00 8.49 109 THR D C 1
ATOM 5174 O O . THR D 1 107 ? 25.602 -41.168 -50.746 1.00 11.30 109 THR D O 1
ATOM 5178 N N . PHE D 1 108 ? 26.383 -39.546 -49.336 1.00 8.45 110 PHE D N 1
ATOM 5179 C CA . PHE D 1 108 ? 27.011 -40.497 -48.415 1.00 8.53 110 PHE D CA 1
ATOM 5180 C C . PHE D 1 108 ? 26.906 -39.834 -47.025 1.00 8.47 110 PHE D C 1
ATOM 5181 O O . PHE D 1 108 ? 26.784 -38.624 -46.949 1.00 8.93 110 PHE D O 1
ATOM 5189 N N . PRO D 1 109 ? 27.130 -40.604 -45.972 1.00 10.70 111 PRO D N 1
ATOM 5190 C CA . PRO D 1 109 ? 27.206 -40.019 -44.603 1.00 9.90 111 PRO D CA 1
ATOM 5191 C C . PRO D 1 109 ? 28.474 -39.234 -44.408 1.00 11.42 111 PRO D C 1
ATOM 5192 O O . PRO D 1 109 ? 29.618 -39.614 -44.869 1.00 10.43 111 PRO D O 1
ATOM 5196 N N . GLU D 1 110 ? 28.312 -38.127 -43.676 1.00 8.50 112 GLU D N 1
ATOM 5197 C CA . GLU D 1 110 ? 29.461 -37.299 -43.246 1.00 10.26 112 GLU D CA 1
ATOM 5198 C C . GLU D 1 110 ? 29.229 -36.987 -41.774 1.00 10.29 112 GLU D C 1
ATOM 5199 O O . GLU D 1 110 ? 28.065 -36.987 -41.319 1.00 9.15 112 GLU D O 1
ATOM 5205 N N . GLY D 1 111 ? 30.311 -36.629 -41.110 1.00 8.10 113 GLY D N 1
ATOM 5206 C CA . GLY D 1 111 ? 30.195 -36.010 -39.767 1.00 10.70 113 GLY D CA 1
ATOM 5207 C C . GLY D 1 111 ? 31.080 -34.817 -39.700 1.00 10.98 113 GLY D C 1
ATOM 5208 O O . GLY D 1 111 ? 31.889 -34.580 -40.608 1.00 14.53 113 GLY D O 1
ATOM 5209 N N . CYS D 1 112 ? 30.961 -34.074 -38.621 1.00 6.88 114 CYS D N 1
ATOM 5210 C CA . CYS D 1 112 ? 31.806 -32.861 -38.517 1.00 5.51 114 CYS D CA 1
ATOM 5211 C C . CYS D 1 112 ? 32.364 -32.784 -37.090 1.00 6.59 114 CYS D C 1
ATOM 5212 O O . CYS D 1 112 ? 31.653 -33.104 -36.066 1.00 7.32 114 CYS D O 1
ATOM 5215 N N . GLU D 1 113 ? 33.632 -32.408 -37.031 1.00 7.47 115 GLU D N 1
ATOM 5216 C CA . GLU D 1 113 ? 34.234 -32.256 -35.663 1.00 7.89 115 GLU D CA 1
ATOM 5217 C C . GLU D 1 113 ? 33.519 -31.206 -34.786 1.00 7.50 115 GLU D C 1
ATOM 5218 O O . GLU D 1 113 ? 33.665 -31.274 -33.566 1.00 7.82 115 GLU D O 1
ATOM 5224 N N . SER D 1 114 ? 32.761 -30.258 -35.405 1.00 7.58 116 SER D N 1
ATOM 5225 C CA . SER D 1 114 ? 32.060 -29.258 -34.628 1.00 6.26 116 SER D CA 1
ATOM 5226 C C . SER D 1 114 ? 30.633 -29.647 -34.340 1.00 6.90 116 SER D C 1
ATOM 5227 O O . SER D 1 114 ? 29.896 -28.844 -33.775 1.00 7.28 116 SER D O 1
ATOM 5230 N N . VAL D 1 115 ? 30.198 -30.880 -34.742 1.00 6.39 117 VAL D N 1
ATOM 5231 C CA . VAL D 1 115 ? 28.899 -31.403 -34.262 1.00 6.72 117 VAL D CA 1
ATOM 5232 C C . VAL D 1 115 ? 29.299 -32.839 -33.773 1.00 6.91 117 VAL D C 1
ATOM 5233 O O . VAL D 1 115 ? 28.895 -33.875 -34.340 1.00 8.58 117 VAL D O 1
ATOM 5237 N N . ALA D 1 116 ? 30.099 -32.857 -32.689 1.00 10.06 118 ALA D N 1
ATOM 5238 C CA . ALA D 1 116 ? 30.736 -34.141 -32.297 1.00 8.93 118 ALA D CA 1
ATOM 5239 C C . ALA D 1 116 ? 29.703 -35.258 -32.014 1.00 9.39 118 ALA D C 1
ATOM 5240 O O . ALA D 1 116 ? 28.727 -35.045 -31.282 1.00 10.36 118 ALA D O 1
ATOM 5242 N N . GLY D 1 117 ? 30.010 -36.422 -32.628 1.00 9.53 119 GLY D N 1
ATOM 5243 C CA . GLY D 1 117 ? 29.275 -37.668 -32.273 1.00 10.54 119 GLY D CA 1
ATOM 5244 C C . GLY D 1 117 ? 28.121 -37.970 -33.147 1.00 6.95 119 GLY D C 1
ATOM 5245 O O . GLY D 1 117 ? 27.346 -38.861 -32.797 1.00 9.30 119 GLY D O 1
ATOM 5246 N N . PHE D 1 118 ? 27.977 -37.261 -34.286 1.00 7.07 120 PHE D N 1
ATOM 5247 C CA . PHE D 1 118 ? 26.773 -37.570 -35.176 1.00 6.80 120 PHE D CA 1
ATOM 5248 C C . PHE D 1 118 ? 27.219 -37.707 -36.579 1.00 9.21 120 PHE D C 1
ATOM 5249 O O . PHE D 1 118 ? 28.355 -37.285 -36.938 1.00 10.21 120 PHE D O 1
ATOM 5257 N N . LEU D 1 119 ? 26.369 -38.374 -37.365 1.00 7.59 121 LEU D N 1
ATOM 5258 C CA . LEU D 1 119 ? 26.596 -38.517 -38.815 1.00 8.27 121 LEU D CA 1
ATOM 5259 C C . LEU D 1 119 ? 25.236 -38.277 -39.493 1.00 7.00 121 LEU D C 1
ATOM 5260 O O . LEU D 1 119 ? 24.132 -38.493 -38.910 1.00 7.63 121 LEU D O 1
ATOM 5265 N N . ALA D 1 120 ? 25.278 -37.816 -40.761 1.00 5.64 122 ALA D N 1
ATOM 5266 C CA . ALA D 1 120 ? 24.003 -37.825 -41.545 1.00 6.30 122 ALA D CA 1
ATOM 5267 C C . ALA D 1 120 ? 24.448 -37.857 -43.056 1.00 6.56 122 ALA D C 1
ATOM 5268 O O . ALA D 1 120 ? 25.575 -37.444 -43.394 1.00 8.40 122 ALA D O 1
ATOM 5270 N N . CYS D 1 121 ? 23.536 -38.359 -43.871 1.00 7.34 123 CYS D N 1
ATOM 5271 C CA . CYS D 1 121 ? 23.817 -38.420 -45.319 1.00 7.42 123 CYS D CA 1
ATOM 5272 C C . CYS D 1 121 ? 23.695 -37.011 -45.893 1.00 7.22 123 CYS D C 1
ATOM 5273 O O . CYS D 1 121 ? 22.770 -36.240 -45.506 1.00 9.11 123 CYS D O 1
ATOM 5276 N N . VAL D 1 122 ? 24.649 -36.604 -46.796 1.00 7.63 124 VAL D N 1
ATOM 5277 C CA . VAL D 1 122 ? 24.619 -35.243 -47.323 1.00 7.39 124 VAL D CA 1
ATOM 5278 C C . VAL D 1 122 ? 24.930 -35.400 -48.805 1.00 6.39 124 VAL D C 1
ATOM 5279 O O . VAL D 1 122 ? 25.893 -36.032 -49.195 1.00 8.96 124 VAL D O 1
ATOM 5283 N N . PRO D 1 123 ? 24.077 -34.785 -49.666 1.00 8.21 125 PRO D N 1
ATOM 5284 C CA . PRO D 1 123 ? 24.385 -34.684 -51.119 1.00 8.70 125 PRO D CA 1
ATOM 5285 C C . PRO D 1 123 ? 25.507 -33.735 -51.369 1.00 8.56 125 PRO D C 1
ATOM 5286 O O . PRO D 1 123 ? 25.529 -32.606 -50.809 1.00 9.72 125 PRO D O 1
ATOM 5290 N N . ARG D 1 124 ? 26.441 -34.147 -52.261 1.00 7.81 126 ARG D N 1
ATOM 5291 C CA . ARG D 1 124 ? 27.533 -33.260 -52.587 1.00 7.71 126 ARG D CA 1
ATOM 5292 C C . ARG D 1 124 ? 27.771 -33.353 -54.086 1.00 9.53 126 ARG D C 1
ATOM 5293 O O . ARG D 1 124 ? 27.453 -34.382 -54.700 1.00 10.16 126 ARG D O 1
ATOM 5301 N N . PHE D 1 125 ? 28.377 -32.271 -54.648 1.00 9.60 127 PHE D N 1
ATOM 5302 C CA . PHE D 1 125 ? 28.738 -32.412 -56.086 1.00 9.27 127 PHE D CA 1
ATOM 5303 C C . PHE D 1 125 ? 29.852 -33.427 -56.296 1.00 10.90 127 PHE D C 1
ATOM 5304 O O . PHE D 1 125 ? 30.779 -33.561 -55.517 1.00 10.52 127 PHE D O 1
ATOM 5312 N N . GLN D 1 126 ? 29.827 -34.055 -57.475 1.00 10.54 128 GLN D N 1
ATOM 5313 C CA . GLN D 1 126 ? 30.851 -35.041 -57.809 1.00 11.20 128 GLN D CA 1
ATOM 5314 C C . GLN D 1 126 ? 32.249 -34.460 -57.983 1.00 10.60 128 GLN D C 1
ATOM 5315 O O . GLN D 1 126 ? 33.221 -35.161 -57.709 1.00 11.48 128 GLN D O 1
ATOM 5321 N N . ALA D 1 127 ? 32.370 -33.258 -58.573 1.00 9.46 129 ALA D N 1
ATOM 5322 C CA . ALA D 1 127 ? 33.678 -32.707 -58.736 1.00 9.87 129 ALA D CA 1
ATOM 5323 C C . ALA D 1 127 ? 33.673 -31.199 -58.626 1.00 10.51 129 ALA D C 1
ATOM 5324 O O . ALA D 1 127 ? 32.702 -30.550 -58.972 1.00 9.95 129 ALA D O 1
ATOM 5326 N N . VAL D 1 128 ? 34.739 -30.644 -58.028 1.00 10.02 130 VAL D N 1
ATOM 5327 C CA . VAL D 1 128 ? 34.842 -29.197 -57.772 1.00 10.90 130 VAL D CA 1
ATOM 5328 C C . VAL D 1 128 ? 36.273 -28.749 -57.962 1.00 11.92 130 VAL D C 1
ATOM 5329 O O . VAL D 1 128 ? 37.209 -29.577 -57.910 1.00 14.25 130 VAL D O 1
ATOM 5333 N N . GLN D 1 129 ? 36.471 -27.427 -58.072 1.00 10.96 131 GLN D N 1
ATOM 5334 C CA . GLN D 1 129 ? 37.823 -26.880 -58.126 1.00 11.34 131 GLN D CA 1
ATOM 5335 C C . GLN D 1 129 ? 37.956 -25.882 -57.001 1.00 12.23 131 GLN D C 1
ATOM 5336 O O . GLN D 1 129 ? 37.077 -25.008 -56.871 1.00 13.89 131 GLN D O 1
ATOM 5342 N N . ILE D 1 130 ? 39.014 -26.037 -56.198 1.00 10.32 132 ILE D N 1
ATOM 5343 C CA . ILE D 1 130 ? 39.246 -25.015 -55.193 1.00 11.83 132 ILE D CA 1
ATOM 5344 C C . ILE D 1 130 ? 40.537 -24.274 -55.617 1.00 13.54 132 ILE D C 1
ATOM 5345 O O . ILE D 1 130 ? 41.564 -24.888 -55.989 1.00 13.88 132 ILE D O 1
ATOM 5350 N N . SER D 1 131 ? 40.454 -22.949 -55.549 1.00 14.10 133 SER D N 1
ATOM 5351 C CA . SER D 1 131 ? 41.581 -22.120 -55.873 1.00 13.30 133 SER D CA 1
ATOM 5352 C C . SER D 1 131 ? 41.834 -21.168 -54.746 1.00 15.44 133 SER D C 1
ATOM 5353 O O . SER D 1 131 ? 40.887 -20.637 -54.181 1.00 17.20 133 SER D O 1
ATOM 5356 N N . GLY D 1 132 ? 43.100 -20.905 -54.491 1.00 14.90 134 GLY D N 1
ATOM 5357 C CA . GLY D 1 132 ? 43.372 -19.882 -53.483 1.00 16.28 134 GLY D CA 1
ATOM 5358 C C . GLY D 1 132 ? 44.852 -19.660 -53.379 1.00 17.28 134 GLY D C 1
ATOM 5359 O O . GLY D 1 132 ? 45.589 -19.903 -54.325 1.00 16.53 134 GLY D O 1
ATOM 5360 N N . LEU D 1 133 ? 45.310 -19.245 -52.217 1.00 16.51 135 LEU D N 1
ATOM 5361 C CA . LEU D 1 133 ? 46.717 -19.016 -51.956 1.00 18.47 135 LEU D CA 1
ATOM 5362 C C . LEU D 1 133 ? 47.230 -20.054 -51.002 1.00 20.43 135 LEU D C 1
ATOM 5363 O O . LEU D 1 133 ? 46.498 -20.502 -50.101 1.00 19.54 135 LEU D O 1
ATOM 5368 N N . ASP D 1 134 ? 48.465 -20.492 -51.190 1.00 21.43 136 ASP D N 1
ATOM 5369 C CA . ASP D 1 134 ? 49.182 -21.157 -50.078 1.00 22.90 136 ASP D CA 1
ATOM 5370 C C . ASP D 1 134 ? 49.589 -20.120 -49.002 1.00 22.94 136 ASP D C 1
ATOM 5371 O O . ASP D 1 134 ? 49.389 -18.898 -49.232 1.00 21.31 136 ASP D O 1
ATOM 5376 N N . PRO D 1 135 ? 50.007 -20.577 -47.769 1.00 24.62 137 PRO D N 1
ATOM 5377 C CA . PRO D 1 135 ? 50.250 -19.513 -46.720 1.00 25.17 137 PRO D CA 1
ATOM 5378 C C . PRO D 1 135 ? 51.278 -18.422 -47.124 1.00 27.54 137 PRO D C 1
ATOM 5379 O O . PRO D 1 135 ? 51.300 -17.316 -46.523 1.00 27.70 137 PRO D O 1
ATOM 5383 N N . ASN D 1 136 ? 52.081 -18.757 -48.133 1.00 28.09 138 ASN D N 1
ATOM 5384 C CA . ASN D 1 136 ? 53.128 -17.813 -48.630 1.00 29.47 138 ASN D CA 1
ATOM 5385 C C . ASN D 1 136 ? 52.661 -16.942 -49.777 1.00 28.94 138 ASN D C 1
ATOM 5386 O O . ASN D 1 136 ? 53.453 -16.136 -50.291 1.00 29.79 138 ASN D O 1
ATOM 5391 N N . GLY D 1 137 ? 51.404 -17.100 -50.194 1.00 24.79 139 GLY D N 1
ATOM 5392 C CA . GLY D 1 137 ? 50.822 -16.179 -51.129 1.00 23.66 139 GLY D CA 1
ATOM 5393 C C . GLY D 1 137 ? 50.898 -16.679 -52.572 1.00 21.41 139 GLY D C 1
ATOM 5394 O O . GLY D 1 137 ? 50.509 -15.980 -53.487 1.00 21.21 139 GLY D O 1
ATOM 5395 N N . GLU D 1 138 ? 51.369 -17.896 -52.773 1.00 22.45 140 GLU D N 1
ATOM 5396 C CA . GLU D 1 138 ? 51.426 -18.428 -54.129 1.00 24.17 140 GLU D CA 1
ATOM 5397 C C . GLU D 1 138 ? 50.088 -19.030 -54.513 1.00 24.99 140 GLU D C 1
ATOM 5398 O O . GLU D 1 138 ? 49.424 -19.620 -53.637 1.00 21.08 140 GLU D O 1
ATOM 5404 N N . GLN D 1 139 ? 49.704 -18.879 -55.783 1.00 23.25 141 GLN D N 1
ATOM 5405 C CA . GLN D 1 139 ? 48.386 -19.355 -56.230 1.00 26.17 141 GLN D CA 1
ATOM 5406 C C . GLN D 1 139 ? 48.389 -20.870 -56.229 1.00 25.17 141 GLN D C 1
ATOM 5407 O O . GLN D 1 139 ? 49.381 -21.497 -56.644 1.00 26.36 141 GLN D O 1
ATOM 5413 N N . VAL D 1 140 ? 47.285 -21.496 -55.794 1.00 21.53 142 VAL D N 1
ATOM 5414 C CA . VAL D 1 140 ? 47.216 -22.966 -55.894 1.00 22.67 142 VAL D CA 1
ATOM 5415 C C . VAL D 1 140 ? 45.829 -23.309 -56.441 1.00 21.24 142 VAL D C 1
ATOM 5416 O O . VAL D 1 140 ? 44.853 -22.649 -56.065 1.00 20.24 142 VAL D O 1
ATOM 5420 N N . VAL D 1 141 ? 45.755 -24.288 -57.364 1.00 19.43 143 VAL D N 1
ATOM 5421 C CA . VAL D 1 141 ? 44.422 -24.656 -57.923 1.00 19.35 143 VAL D CA 1
ATOM 5422 C C . VAL D 1 141 ? 44.382 -26.180 -57.832 1.00 19.30 143 VAL D C 1
ATOM 5423 O O . VAL D 1 141 ? 45.322 -26.867 -58.305 1.00 20.02 143 VAL D O 1
ATOM 5427 N N . TRP D 1 142 ? 43.267 -26.712 -57.358 1.00 14.65 144 TRP D N 1
ATOM 5428 C CA . TRP D 1 142 ? 43.173 -28.158 -57.265 1.00 14.75 144 TRP D CA 1
ATOM 5429 C C . TRP D 1 142 ? 41.777 -28.574 -57.769 1.00 13.88 144 TRP D C 1
ATOM 5430 O O . TRP D 1 142 ? 40.772 -28.111 -57.253 1.00 13.16 144 TRP D O 1
ATOM 5441 N N . GLN D 1 143 ? 41.775 -29.322 -58.873 1.00 13.38 145 GLN D N 1
ATOM 5442 C CA . GLN D 1 143 ? 40.499 -29.907 -59.349 1.00 11.70 145 GLN D CA 1
ATOM 5443 C C . GLN D 1 143 ? 40.378 -31.320 -58.802 1.00 13.74 145 GLN D C 1
ATOM 5444 O O . GLN D 1 143 ? 41.286 -32.155 -59.017 1.00 13.84 145 GLN D O 1
ATOM 5450 N N . ALA D 1 144 ? 39.255 -31.634 -58.127 1.00 12.60 146 ALA D N 1
ATOM 5451 C CA . ALA D 1 144 ? 39.132 -32.934 -57.417 1.00 11.53 146 ALA D CA 1
ATOM 5452 C C . ALA D 1 144 ? 37.771 -33.499 -57.642 1.00 13.22 146 ALA D C 1
ATOM 5453 O O . ALA D 1 144 ? 36.836 -32.778 -57.858 1.00 12.17 146 ALA D O 1
ATOM 5455 N N . SER D 1 145 ? 37.667 -34.839 -57.530 1.00 13.02 147 SER D N 1
ATOM 5456 C CA . SER D 1 145 ? 36.389 -35.458 -57.716 1.00 12.81 147 SER D CA 1
ATOM 5457 C C . SER D 1 145 ? 36.174 -36.495 -56.602 1.00 13.89 147 SER D C 1
ATOM 5458 O O . SER D 1 145 ? 37.096 -36.751 -55.779 1.00 16.62 147 SER D O 1
ATOM 5461 N N . GLY D 1 146 ? 34.973 -37.002 -56.487 1.00 13.38 148 GLY D N 1
ATOM 5462 C CA . GLY D 1 146 ? 34.729 -38.141 -55.553 1.00 11.18 148 GLY D CA 1
ATOM 5463 C C . GLY D 1 146 ? 34.859 -37.668 -54.097 1.00 10.64 148 GLY D C 1
ATOM 5464 O O . GLY D 1 146 ? 34.419 -36.550 -53.717 1.00 11.00 148 GLY D O 1
ATOM 5465 N N . TRP D 1 147 ? 35.509 -38.478 -53.290 1.00 10.55 149 TRP D N 1
ATOM 5466 C CA . TRP D 1 147 ? 35.511 -38.181 -51.824 1.00 8.85 149 TRP D CA 1
ATOM 5467 C C . TRP D 1 147 ? 36.335 -36.919 -51.529 1.00 9.17 149 TRP D C 1
ATOM 5468 O O . TRP D 1 147 ? 35.992 -36.141 -50.655 1.00 9.67 149 TRP D O 1
ATOM 5479 N N . ALA D 1 148 ? 37.436 -36.741 -52.287 1.00 9.71 150 ALA D N 1
ATOM 5480 C CA . ALA D 1 148 ? 38.237 -35.454 -52.120 1.00 10.99 150 ALA D CA 1
ATOM 5481 C C . ALA D 1 148 ? 37.341 -34.239 -52.365 1.00 9.77 150 ALA D C 1
ATOM 5482 O O . ALA D 1 148 ? 37.429 -33.271 -51.627 1.00 10.11 150 ALA D O 1
ATOM 5484 N N . ALA D 1 149 ? 36.484 -34.345 -53.399 1.00 9.17 151 ALA D N 1
ATOM 5485 C CA . ALA D 1 149 ? 35.584 -33.176 -53.674 1.00 9.70 151 ALA D CA 1
ATOM 5486 C C . ALA D 1 149 ? 34.592 -32.947 -52.528 1.00 8.61 151 ALA D C 1
ATOM 5487 O O . ALA D 1 149 ? 34.307 -31.791 -52.175 1.00 7.80 151 ALA D O 1
ATOM 5489 N N . ARG D 1 150 ? 34.131 -34.044 -51.958 1.00 6.76 152 ARG D N 1
ATOM 5490 C CA . ARG D 1 150 ? 33.213 -33.906 -50.764 1.00 8.00 152 ARG D CA 1
ATOM 5491 C C . ARG D 1 150 ? 33.912 -33.217 -49.572 1.00 10.11 152 ARG D C 1
ATOM 5492 O O . ARG D 1 150 ? 33.317 -32.343 -48.981 1.00 8.54 152 ARG D O 1
ATOM 5500 N N . ILE D 1 151 ? 35.172 -33.581 -49.265 1.00 7.85 153 ILE D N 1
ATOM 5501 C CA . ILE D 1 151 ? 35.968 -32.921 -48.226 1.00 9.81 153 ILE D CA 1
ATOM 5502 C C . ILE D 1 151 ? 36.152 -31.454 -48.496 1.00 9.45 153 ILE D C 1
ATOM 5503 O O . ILE D 1 151 ? 35.915 -30.612 -47.620 1.00 9.14 153 ILE D O 1
ATOM 5508 N N . ILE D 1 152 ? 36.493 -31.128 -49.745 1.00 6.99 154 ILE D N 1
ATOM 5509 C CA . ILE D 1 152 ? 36.641 -29.708 -50.118 1.00 7.18 154 ILE D CA 1
ATOM 5510 C C . ILE D 1 152 ? 35.310 -28.936 -49.870 1.00 6.86 154 ILE D C 1
ATOM 5511 O O . ILE D 1 152 ? 35.358 -27.837 -49.314 1.00 8.26 154 ILE D O 1
ATOM 5516 N N . GLN D 1 153 ? 34.189 -29.514 -50.287 1.00 8.77 155 GLN D N 1
ATOM 5517 C CA . GLN D 1 153 ? 32.899 -28.842 -50.167 1.00 7.59 155 GLN D CA 1
ATOM 5518 C C . GLN D 1 153 ? 32.586 -28.628 -48.659 1.00 8.76 155 GLN D C 1
ATOM 5519 O O . GLN D 1 153 ? 32.090 -27.570 -48.280 1.00 10.19 155 GLN D O 1
ATOM 5525 N N . HIS D 1 154 ? 32.789 -29.669 -47.864 1.00 8.26 156 HIS D N 1
ATOM 5526 C CA . HIS D 1 154 ? 32.496 -29.555 -46.400 1.00 7.23 156 HIS D CA 1
ATOM 5527 C C . HIS D 1 154 ? 33.371 -28.420 -45.796 1.00 8.28 156 HIS D C 1
ATOM 5528 O O . HIS D 1 154 ? 32.828 -27.576 -45.013 1.00 7.87 156 HIS D O 1
ATOM 5535 N N . GLU D 1 155 ? 34.667 -28.410 -46.118 1.00 7.47 157 GLU D N 1
ATOM 5536 C CA . GLU D 1 155 ? 35.505 -27.334 -45.518 1.00 9.02 157 GLU D CA 1
ATOM 5537 C C . GLU D 1 155 ? 35.202 -25.970 -46.000 1.00 9.68 157 GLU D C 1
ATOM 5538 O O . GLU D 1 155 ? 35.187 -24.980 -45.279 1.00 10.74 157 GLU D O 1
ATOM 5544 N N . MET D 1 156 ? 34.964 -25.873 -47.308 1.00 9.95 158 MET D N 1
ATOM 5545 C CA . MET D 1 156 ? 34.595 -24.526 -47.891 1.00 10.47 158 MET D CA 1
ATOM 5546 C C . MET D 1 156 ? 33.267 -24.031 -47.279 1.00 9.47 158 MET D C 1
ATOM 5547 O O . MET D 1 156 ? 33.128 -22.810 -47.015 1.00 11.34 158 MET D O 1
ATOM 5552 N N . ASP D 1 157 ? 32.317 -24.963 -47.027 1.00 10.25 159 ASP D N 1
ATOM 5553 C CA . ASP D 1 157 ? 31.077 -24.495 -46.415 1.00 7.90 159 ASP D CA 1
ATOM 5554 C C . ASP D 1 157 ? 31.350 -23.893 -45.039 1.00 7.50 159 ASP D C 1
ATOM 5555 O O . ASP D 1 157 ? 30.707 -22.931 -44.669 1.00 8.43 159 ASP D O 1
ATOM 5560 N N . HIS D 1 158 ? 32.318 -24.443 -44.251 1.00 8.48 160 HIS D N 1
ATOM 5561 C CA . HIS D 1 158 ? 32.609 -23.841 -42.968 1.00 7.07 160 HIS D CA 1
ATOM 5562 C C . HIS D 1 158 ? 33.011 -22.382 -43.087 1.00 9.47 160 HIS D C 1
ATOM 5563 O O . HIS D 1 158 ? 32.697 -21.606 -42.168 1.00 9.19 160 HIS D O 1
ATOM 5570 N N . LEU D 1 159 ? 33.721 -22.023 -44.206 1.00 9.23 161 LEU D N 1
ATOM 5571 C CA . LEU D 1 159 ? 34.119 -20.590 -44.314 1.00 9.73 161 LEU D CA 1
ATOM 5572 C C . LEU D 1 159 ? 32.961 -19.717 -44.723 1.00 11.32 161 LEU D C 1
ATOM 5573 O O . LEU D 1 159 ? 33.117 -18.458 -44.637 1.00 12.42 161 LEU D O 1
ATOM 5578 N N . GLN D 1 160 ? 31.856 -20.297 -45.185 1.00 11.38 162 GLN D N 1
ATOM 5579 C CA . GLN D 1 160 ? 30.628 -19.500 -45.384 1.00 11.61 162 GLN D CA 1
ATOM 5580 C C . GLN D 1 160 ? 29.644 -19.552 -44.256 1.00 11.86 162 GLN D C 1
ATOM 5581 O O . GLN D 1 160 ? 28.536 -19.025 -44.326 1.00 13.85 162 GLN D O 1
ATOM 5587 N N . GLY D 1 161 ? 30.048 -20.252 -43.186 1.00 8.83 163 GLY D N 1
ATOM 5588 C CA . GLY D 1 161 ? 29.184 -20.308 -42.002 1.00 8.76 163 GLY D CA 1
ATOM 5589 C C . GLY D 1 161 ? 28.123 -21.390 -42.139 1.00 9.07 163 GLY D C 1
ATOM 5590 O O . GLY D 1 161 ? 27.066 -21.333 -41.430 1.00 8.49 163 GLY D O 1
ATOM 5591 N N . CYS D 1 162 ? 28.393 -22.367 -42.983 1.00 7.95 164 CYS D N 1
ATOM 5592 C CA . CYS D 1 162 ? 27.467 -23.448 -43.289 1.00 7.98 164 CYS D CA 1
ATOM 5593 C C . CYS D 1 162 ? 27.987 -24.785 -42.727 1.00 8.28 164 CYS D C 1
ATOM 5594 O O . CYS D 1 162 ? 29.216 -25.068 -42.864 1.00 8.06 164 CYS D O 1
ATOM 5597 N N . LEU D 1 163 ? 27.095 -25.499 -42.004 1.00 8.73 165 LEU D N 1
ATOM 5598 C CA . LEU D 1 163 ? 27.451 -26.814 -41.440 1.00 8.11 165 LEU D CA 1
ATOM 5599 C C . LEU D 1 163 ? 26.680 -27.886 -42.168 1.00 9.24 165 LEU D C 1
ATOM 5600 O O . LEU D 1 163 ? 25.619 -27.607 -42.780 1.00 9.30 165 LEU D O 1
ATOM 5605 N N . PHE D 1 164 ? 27.125 -29.161 -42.047 1.00 7.02 166 PHE D N 1
ATOM 5606 C CA . PHE D 1 164 ? 26.492 -30.190 -42.872 1.00 8.89 166 PHE D CA 1
ATOM 5607 C C . PHE D 1 164 ? 25.040 -30.382 -42.458 1.00 8.65 166 PHE D C 1
ATOM 5608 O O . PHE D 1 164 ? 24.247 -30.868 -43.293 1.00 9.36 166 PHE D O 1
ATOM 5616 N N . ILE D 1 165 ? 24.707 -30.028 -41.183 1.00 6.81 167 ILE D N 1
ATOM 5617 C CA . ILE D 1 165 ? 23.289 -30.168 -40.759 1.00 7.32 167 ILE D CA 1
ATOM 5618 C C . ILE D 1 165 ? 22.332 -29.238 -41.549 1.00 7.91 167 ILE D C 1
ATOM 5619 O O . ILE D 1 165 ? 21.099 -29.383 -41.432 1.00 9.79 167 ILE D O 1
ATOM 5624 N N . ASP D 1 166 ? 22.884 -28.239 -42.299 1.00 7.24 168 ASP D N 1
ATOM 5625 C CA . ASP D 1 166 ? 22.056 -27.344 -43.061 1.00 7.92 168 ASP D CA 1
ATOM 5626 C C . ASP D 1 166 ? 21.675 -28.013 -44.414 1.00 8.47 168 ASP D C 1
ATOM 5627 O O . ASP D 1 166 ? 20.812 -27.461 -45.132 1.00 10.46 168 ASP D O 1
ATOM 5632 N N . LYS D 1 167 ? 22.348 -29.103 -44.773 1.00 8.25 169 LYS D N 1
ATOM 5633 C CA . LYS D 1 167 ? 22.248 -29.664 -46.132 1.00 9.45 169 LYS D CA 1
ATOM 5634 C C . LYS D 1 167 ? 21.862 -31.141 -46.058 1.00 9.05 169 LYS D C 1
ATOM 5635 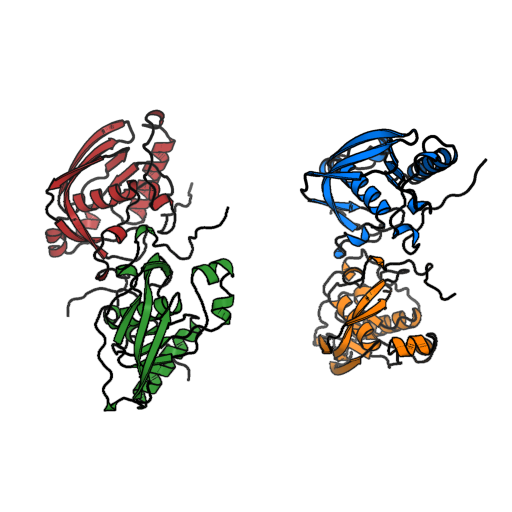O O . LYS D 1 167 ? 21.693 -31.822 -47.121 1.00 11.14 169 LYS D O 1
ATOM 5641 N N . MET D 1 168 ? 21.844 -31.678 -44.869 1.00 8.75 170 MET D N 1
ATOM 5642 C CA . MET D 1 168 ? 21.683 -33.164 -44.677 1.00 8.30 170 MET D CA 1
ATOM 5643 C C . MET D 1 168 ? 20.280 -33.636 -45.051 1.00 9.55 170 MET D C 1
ATOM 5644 O O . MET D 1 168 ? 19.281 -32.845 -45.066 1.00 9.33 170 MET D O 1
ATOM 5649 N N . ASP D 1 169 ? 20.178 -34.986 -45.280 1.00 7.80 171 ASP D N 1
ATOM 5650 C CA . ASP D 1 169 ? 18.883 -35.637 -45.212 1.00 8.72 171 ASP D CA 1
ATOM 5651 C C . ASP D 1 169 ? 18.589 -35.940 -43.729 1.00 8.66 171 ASP D C 1
ATOM 5652 O O . ASP D 1 169 ? 19.238 -36.841 -43.113 1.00 9.66 171 ASP D O 1
ATOM 5657 N N . SER D 1 170 ? 17.777 -35.066 -43.096 1.00 9.12 172 SER D N 1
ATOM 5658 C CA . SER D 1 170 ? 17.668 -35.095 -41.646 1.00 8.09 172 SER D CA 1
ATOM 5659 C C . SER D 1 170 ? 17.143 -36.419 -41.105 1.00 8.51 172 SER D C 1
ATOM 5660 O O . SER D 1 170 ? 17.417 -36.802 -39.953 1.00 8.34 172 SER D O 1
ATOM 5663 N N . ARG D 1 171 ? 16.486 -37.228 -41.962 1.00 8.83 173 ARG D N 1
ATOM 5664 C CA . ARG D 1 171 ? 15.994 -38.549 -41.430 1.00 6.82 173 ARG D CA 1
ATOM 5665 C C . ARG D 1 171 ? 17.080 -39.614 -41.323 1.00 8.13 173 ARG D C 1
ATOM 5666 O O . ARG D 1 171 ? 16.856 -40.624 -40.664 1.00 9.45 173 ARG D O 1
ATOM 5674 N N . THR D 1 172 ? 18.280 -39.221 -41.786 1.00 8.13 174 THR D N 1
ATOM 5675 C CA . THR D 1 172 ? 19.422 -40.105 -41.625 1.00 7.70 174 THR D CA 1
ATOM 5676 C C . THR D 1 172 ? 20.356 -39.632 -40.528 1.00 9.12 174 THR D C 1
ATOM 5677 O O . THR D 1 172 ? 21.416 -40.285 -40.299 1.00 8.20 174 THR D O 1
ATOM 5681 N N . PHE D 1 173 ? 20.001 -38.550 -39.811 1.00 7.71 175 PHE D N 1
ATOM 5682 C CA . PHE D 1 173 ? 20.867 -38.069 -38.697 1.00 7.04 175 PHE D CA 1
ATOM 5683 C C . PHE D 1 173 ? 20.919 -39.101 -37.558 1.00 5.62 175 PHE D C 1
ATOM 5684 O O . PHE D 1 173 ? 19.860 -39.673 -37.227 1.00 8.04 175 PHE D O 1
ATOM 5692 N N . THR D 1 174 ? 22.142 -39.407 -37.091 1.00 4.98 176 THR D N 1
ATOM 5693 C CA . THR D 1 174 ? 22.213 -40.444 -36.070 1.00 5.15 176 THR D CA 1
ATOM 5694 C C . THR D 1 174 ? 23.399 -40.206 -35.101 1.00 4.85 176 THR D C 1
ATOM 5695 O O . THR D 1 174 ? 24.477 -39.722 -35.518 1.00 5.68 176 THR D O 1
ATOM 5699 N N . ASN D 1 175 ? 23.174 -40.601 -33.847 1.00 5.54 177 ASN D N 1
ATOM 5700 C CA . ASN D 1 175 ? 24.335 -40.746 -32.971 1.00 4.95 177 ASN D CA 1
ATOM 5701 C C . ASN D 1 175 ? 25.221 -41.825 -33.568 1.00 7.52 177 ASN D C 1
ATOM 5702 O O . ASN D 1 175 ? 24.755 -42.792 -34.114 1.00 7.82 177 ASN D O 1
ATOM 5707 N N . VAL D 1 176 ? 26.536 -41.671 -33.390 1.00 6.38 178 VAL D N 1
ATOM 5708 C CA . VAL D 1 176 ? 27.447 -42.658 -33.998 1.00 7.46 178 VAL D CA 1
ATOM 5709 C C . VAL D 1 176 ? 27.357 -44.008 -33.323 1.00 7.05 178 VAL D C 1
ATOM 5710 O O . VAL D 1 176 ? 27.791 -45.026 -33.941 1.00 8.54 178 VAL D O 1
ATOM 5714 N N . TYR D 1 177 ? 26.800 -44.078 -32.130 1.00 5.57 179 TYR D N 1
ATOM 5715 C CA . TYR D 1 177 ? 26.666 -45.400 -31.492 1.00 7.14 179 TYR D CA 1
ATOM 5716 C C . TYR D 1 177 ? 25.441 -46.184 -31.959 1.00 6.33 179 TYR D C 1
ATOM 5717 O O . TYR D 1 177 ? 25.243 -47.296 -31.548 1.00 8.35 179 TYR D O 1
ATOM 5726 N N . TRP D 1 178 ? 24.725 -45.602 -32.938 1.00 4.89 180 TRP D N 1
ATOM 5727 C CA . TRP D 1 178 ? 23.659 -46.419 -33.677 1.00 6.19 180 TRP D CA 1
ATOM 5728 C C . TRP D 1 178 ? 24.153 -46.611 -35.092 1.00 7.04 180 TRP D C 1
ATOM 5729 O O . TRP D 1 178 ? 24.660 -45.659 -35.710 1.00 8.61 180 TRP D O 1
ATOM 5740 N N . MET D 1 179 ? 23.919 -47.806 -35.595 1.00 6.89 181 MET D N 1
ATOM 5741 C CA . MET D 1 179 ? 24.407 -48.016 -36.984 1.00 8.96 181 MET D CA 1
ATOM 5742 C C . MET D 1 179 ? 23.582 -49.129 -37.592 1.00 9.96 181 MET D C 1
ATOM 5743 O O . MET D 1 179 ? 23.016 -50.022 -36.961 1.00 11.14 181 MET D O 1
ATOM 5748 N N . LYS D 1 180 ? 23.642 -49.089 -38.974 1.00 13.69 182 LYS D N 1
ATOM 5749 C CA . LYS D 1 180 ? 23.018 -50.181 -39.726 1.00 20.24 182 LYS D CA 1
ATOM 5750 C C . LYS D 1 180 ? 24.011 -51.284 -39.868 1.00 21.53 182 LYS D C 1
ATOM 5751 O O . LYS D 1 180 ? 25.232 -51.067 -39.954 1.00 22.90 182 LYS D O 1
ATOM 5757 N N . VAL D 1 181 ? 23.518 -52.501 -39.781 1.00 22.28 183 VAL D N 1
ATOM 5758 C CA . VAL D 1 181 ? 24.398 -53.650 -39.810 1.00 23.97 183 VAL D CA 1
ATOM 5759 C C . VAL D 1 181 ? 23.786 -54.717 -40.793 1.00 28.15 183 VAL D C 1
ATOM 5760 O O . VAL D 1 181 ? 22.592 -54.671 -41.115 1.00 27.05 183 VAL D O 1
ATOM 5764 N N . ASN D 1 182 ? 24.620 -55.668 -41.192 1.00 32.00 184 ASN D N 1
ATOM 5765 C CA . ASN D 1 182 ? 24.183 -56.805 -42.055 1.00 37.89 184 ASN D CA 1
ATOM 5766 C C . ASN D 1 182 ? 23.750 -57.913 -41.176 1.00 41.75 184 ASN D C 1
ATOM 5767 O O . ASN D 1 182 ? 24.408 -58.189 -40.179 1.00 42.91 184 ASN D O 1
ATOM 5772 N N . ASP D 1 183 ? 22.655 -58.580 -41.508 1.00 46.95 185 ASP D N 1
ATOM 5773 C CA . ASP D 1 183 ? 22.221 -59.708 -40.663 1.00 51.00 185 ASP D CA 1
ATOM 5774 C C . ASP D 1 183 ? 22.909 -60.979 -41.160 1.00 52.67 185 ASP D C 1
ATOM 5775 O O . ASP D 1 183 ? 23.150 -61.951 -40.433 1.00 54.00 185 ASP D O 1
#

InterPro domains:
  IPR023635 Peptide deformylase [MF_00163] (63-236)
  IPR023635 Peptide deformylase [PF01327] (66-231)
  IPR023635 Peptide deformylase [PR01576] (97-126)
  IPR023635 Peptide deformylase [PR01576] (170-181)
  IPR023635 Peptide deformylase [PR01576] (182-200)
  IPR023635 Peptide deformylase [PR01576] (201-230)
  IPR023635 Peptide deformylase [PTHR10458] (28-240)
  IPR023635 Peptide deformylase [cd00487] (67-224)
  IPR036821 Peptide deformylase superfamily [G3DSA:3.90.45.10] (64-243)
  IPR036821 Peptide deformylase superfamily [SSF56420] (55-237)

B-factor: mean 17.7, std 11.83, range [2.94, 81.89]

GO terms:
  GO:0005739 mitochondrion (C, IDA)
  GO:0043687 post-translational protein modification (P, IDA)
  GO:0042586 peptide deformylase activity (F, IDA)
  GO:0008284 positive regulation of cell population proliferation (P, IMP)
  GO:0018206 peptidyl-methionine modification (P, IDA)
  GO:0005739 mitochondrion (C, EXP)
  GO:0042586 peptide deformylase activity (F, EXP)
  GO:0005739 mitochondrion (C, HTP)

Organism: Homo sapiens (NCBI:txid9606)